Protein AF-0000000086186184 (afdb_homodimer)

Sequence (446 aa):
MLGVDACTKGWVGASSDVRVYFGVTIDKLVATAEADGPPLAVVAIDIPIGLPTSGPREADRLARSLVGKRWQSVFGTPIRAALEAATHAEATALSLAATGKGISQQAHRLGPKILEVDTWTRATDRTVIEAHPEVSFATIAGHPLEHPKSTWSGAQERLALLAAVGIVLPADVGEAGAMAAVDDVLDAAVVSWTAARYASGTAVSYPTTPETIGDEPCAVIWAMLGVDACTKGWVGASSDVRVYFGVTIDKLVATAEADGPPLAVVAIDIPIGLPTSGPREADRLARSLVGKRWQSVFGTPIRAALEAATHAEATALSLAATGKGISQQAHRLGPKILEVDTWTRATDRTVIEAHPEVSFATIAGHPLEHPKSTWSGAQERLALLAAVGIVLPADVGEAGAMAAVDDVLDAAVVSWTAARYASGTAVSYPTTPETIGDEPCAVIWA

InterPro domains:
  IPR007362 Protein of unknown function DUF429 [PF04250] (3-211)

Solvent-accessible surface area (backbone atoms only — not comparable to full-atom values): 22640 Å² total; per-residue (Å²): 55,28,1,27,22,70,38,94,72,27,30,32,33,14,31,71,86,58,48,48,37,50,16,70,40,69,69,51,26,52,50,52,50,42,73,76,45,67,79,63,67,24,39,15,27,55,47,78,43,58,66,31,82,57,40,80,51,64,26,47,54,50,46,27,60,60,16,46,95,45,26,81,78,53,69,67,68,60,30,47,71,28,51,72,38,90,42,65,68,54,16,21,52,50,28,29,75,50,56,73,43,66,62,55,72,64,53,54,69,43,20,68,59,37,53,48,48,54,56,46,61,74,71,47,90,64,48,70,46,24,24,43,40,64,49,29,50,14,59,74,67,73,43,48,66,89,49,60,60,71,15,30,34,14,44,41,53,50,51,52,53,36,41,75,74,70,47,71,76,60,74,78,36,62,69,22,18,65,61,24,31,51,56,38,54,52,33,3,44,43,22,7,52,28,18,46,27,47,76,69,68,68,38,46,53,32,39,85,63,49,40,66,48,89,94,40,68,46,23,36,34,39,50,54,27,1,27,22,71,37,93,72,26,30,33,33,13,31,72,85,59,49,48,36,52,17,74,40,70,67,52,27,52,50,51,51,41,72,76,43,67,80,60,67,25,39,15,28,56,46,78,42,59,64,30,82,57,42,79,52,65,26,47,55,51,46,28,60,61,16,45,95,44,27,82,79,54,68,68,68,60,30,47,71,26,51,71,36,93,41,67,69,54,15,20,52,50,29,29,74,50,56,72,41,65,64,56,73,64,53,56,70,42,21,66,59,36,53,50,48,55,55,46,62,72,70,47,90,65,49,70,46,24,23,43,41,63,48,29,51,14,59,76,69,73,44,47,64,88,51,60,61,71,16,30,33,14,45,42,53,51,49,52,54,36,41,75,73,71,46,71,76,62,73,76,36,60,69,21,18,65,60,23,32,52,57,38,53,52,34,2,43,44,21,7,52,30,18,46,27,46,77,71,69,66,40,45,51,33,39,85,63,49,40,66,47,88,94,40,68,48,24,36,34,39,52

Radius of gyration: 24.06 Å; Cα contacts (8 Å, |Δi|>4): 964; chains: 2; bounding box: 46×69×49 Å

Foldseek 3Di:
DWFWEAFPQQIWIAAPVQAIFGDSAPVRGQVVVVVVDPDDQEYEYQAFKFAAAQEWFLQLVVLLVQQPVCSVLRFTHQHLVLLPDDDQVVSQVNRCVRYVGGHDPVNNVCSVVNVRVNVVVVVDPHHYAYAWQQNLLCVLVVGHDDDDCVDPVNLVSLQVSLVVVPHHHDPDNDPSVVRGDSSSSSSRSSSNVQRVCVVVVNKQKVVNFQDDHPHDRHGIHID/DWFWEAFPQQIWIAAPVQAIFGDSYPVRGQVVVVVVDPDDQEYEYQAFKFAAAQEWFLQLVVLLVQQPVCSVLRFTHQHPVLLPDDDQVVSQVNRCVRYVGGHDPVNNVCSVVNVRVNVVVVVDPHHYAYAWQQNLLCVLVVGHDDDDCVDPVNLVSLQVSLVVVPHHHDPDNDPSVVRGDSSSSSSNSSSNVQRVCVVVVNKQKVVNFQDDHPHDRHGIHID

Nearest PDB structures (foldseek):
  6hcu-assembly1_B  TM=5.468E-01  e=1.803E+00  Plasmodium falciparum 3D7
  6ka6-assembly2_D  TM=5.417E-01  e=1.919E+00  Plasmodium falciparum NF54
  4pg3-assembly1_A  TM=5.733E-01  e=2.792E+00  Plasmodium falciparum 3D7
  6hcv-assembly1_B  TM=6.324E-01  e=4.325E+00  Plasmodium falciparum 3D7
  5eqz-assembly1_A  TM=2.773E-01  e=8.081E+00  Borreliella burgdorferi B31

pLDDT: mean 96.3, std 3.32, range [77.88, 98.88]

Secondary structure (DSSP, 8-state):
-EEEEEETTEEEEEETTS-EEEESSHHHHHHHHHHHSS--S-EEESS--S--SSS--HHHHHHHHHHGGGGGGSPPPPPHHHHT-SSHHHHHHHHHHHHS----HHHHHTHHHHHHHHHHHHH--S-EEEB-HHHHHHHHHTS--SS-TTBHHHHHHHHHHHHHTT----S--THHHHHSBHHHHHHHHHHHHHHHHHHTT---EEEEEEEEETTEEEEEEE-/-EEEEEETTEEEEEETTS-EEEESSHHHHHHHHHHHSS--S-EEESS--S--SSS--HHHHHHHHHHGGGGGGSPPPPPHHHHT-SSHHHHHHHHHHHHS----HHHHHTHHHHHHHHHHHHH--S-EEEB-HHHHHHHHHTS--SS-TTBHHHHHHHHHHHHHTT----S--THHHHHSBHHHHHHHHHHHHHHHHHHTT---EEEEEEEEETTEEEEEEE-

Structure (mmCIF, N/CA/C/O backbone):
data_AF-0000000086186184-model_v1
#
loop_
_entity.id
_entity.type
_entity.pdbx_description
1 polymer 'DUF429 domain-containing protein'
#
loop_
_atom_site.group_PDB
_atom_site.id
_atom_site.type_symbol
_atom_site.label_atom_id
_atom_site.label_alt_id
_atom_site.label_comp_id
_atom_site.label_asym_id
_atom_site.label_entity_id
_atom_site.label_seq_id
_atom_site.pdbx_PDB_ins_code
_atom_site.Cartn_x
_atom_site.Cartn_y
_atom_site.Cartn_z
_atom_site.occupancy
_atom_site.B_iso_or_equiv
_atom_site.auth_seq_id
_atom_site.auth_comp_id
_atom_site.auth_asym_id
_atom_site.auth_atom_id
_atom_site.pdbx_PDB_model_num
ATOM 1 N N . MET A 1 1 ? -14.016 22.234 4.039 1 96.75 1 MET A N 1
ATOM 2 C CA . MET A 1 1 ? -12.695 21.906 4.59 1 96.75 1 MET A CA 1
ATOM 3 C C . MET A 1 1 ? -11.945 20.938 3.676 1 96.75 1 MET A C 1
ATOM 5 O O . MET A 1 1 ? -12.555 20.266 2.854 1 96.75 1 MET A O 1
ATOM 9 N N . LEU A 1 2 ? -10.68 21.047 3.805 1 98.5 2 LEU A N 1
ATOM 10 C CA . LEU A 1 2 ? -9.844 20.156 3.008 1 98.5 2 LEU A CA 1
ATOM 11 C C . LEU A 1 2 ? -8.797 19.469 3.879 1 98.5 2 LEU A C 1
ATOM 13 O O . LEU A 1 2 ? -8.125 20.125 4.676 1 98.5 2 LEU A O 1
ATOM 17 N N . GLY A 1 3 ? -8.797 18.172 3.875 1 98.81 3 GLY A N 1
ATOM 18 C CA . GLY A 1 3 ? -7.684 17.406 4.41 1 98.81 3 GLY A CA 1
ATOM 19 C C . GLY A 1 3 ? -6.684 16.969 3.35 1 98.81 3 GLY A C 1
ATOM 20 O O . GLY A 1 3 ? -7.07 16.547 2.262 1 98.81 3 GLY A O 1
ATOM 21 N N . VAL A 1 4 ? -5.371 17.109 3.668 1 98.88 4 VAL A N 1
ATOM 22 C CA . VAL A 1 4 ? -4.348 16.938 2.643 1 98.88 4 VAL A CA 1
ATOM 23 C C . VAL A 1 4 ? -3.293 15.945 3.133 1 98.88 4 VAL A C 1
ATOM 25 O O . VAL A 1 4 ? -2.885 15.992 4.297 1 98.88 4 VAL A O 1
ATOM 28 N N . ASP A 1 5 ? -2.879 15.109 2.299 1 98.69 5 ASP A N 1
ATOM 29 C CA . ASP A 1 5 ? -1.771 14.188 2.518 1 98.69 5 ASP A CA 1
ATOM 30 C C . ASP A 1 5 ? -0.835 14.156 1.312 1 98.69 5 ASP A C 1
ATOM 32 O O . ASP A 1 5 ? -1.28 14.289 0.17 1 98.69 5 ASP A O 1
ATOM 36 N N . ALA A 1 6 ? 0.458 13.992 1.629 1 98.31 6 ALA A N 1
ATOM 37 C CA . ALA A 1 6 ? 1.434 13.836 0.554 1 98.31 6 ALA A CA 1
ATOM 38 C C . ALA A 1 6 ? 1.371 12.43 -0.04 1 98.31 6 ALA A C 1
ATOM 40 O O . ALA A 1 6 ? 1.225 11.445 0.689 1 98.31 6 ALA A O 1
ATOM 41 N N . CYS A 1 7 ? 1.398 12.328 -1.32 1 97.75 7 CYS A N 1
ATOM 42 C CA . CYS A 1 7 ? 1.549 11.039 -1.988 1 97.75 7 CYS A CA 1
ATOM 43 C C . CYS A 1 7 ? 2.701 11.07 -2.984 1 97.75 7 CYS A C 1
ATOM 45 O O . CYS A 1 7 ? 3.281 12.133 -3.232 1 97.75 7 CYS A O 1
ATOM 47 N N . THR A 1 8 ? 3.082 9.953 -3.488 1 96.19 8 THR A N 1
ATOM 48 C CA . THR A 1 8 ? 4.297 9.773 -4.273 1 96.19 8 THR A CA 1
ATOM 49 C C . THR A 1 8 ? 4.324 10.742 -5.457 1 96.19 8 THR A C 1
ATOM 51 O O . THR A 1 8 ? 5.363 11.32 -5.77 1 96.19 8 THR A O 1
ATOM 54 N N . LYS A 1 9 ? 3.189 11.023 -6.051 1 96.75 9 LYS A N 1
ATOM 55 C CA . LYS A 1 9 ? 3.146 11.797 -7.289 1 96.75 9 LYS A CA 1
ATOM 56 C C . LYS A 1 9 ? 2.723 13.234 -7.027 1 96.75 9 LYS A C 1
ATOM 58 O O . LYS A 1 9 ? 2.596 14.031 -7.961 1 96.75 9 LYS A O 1
ATOM 63 N N . GLY A 1 10 ? 2.508 13.594 -5.809 1 98.44 10 GLY A N 1
ATOM 64 C CA . GLY A 1 10 ? 2.029 14.922 -5.441 1 98.44 10 GLY A C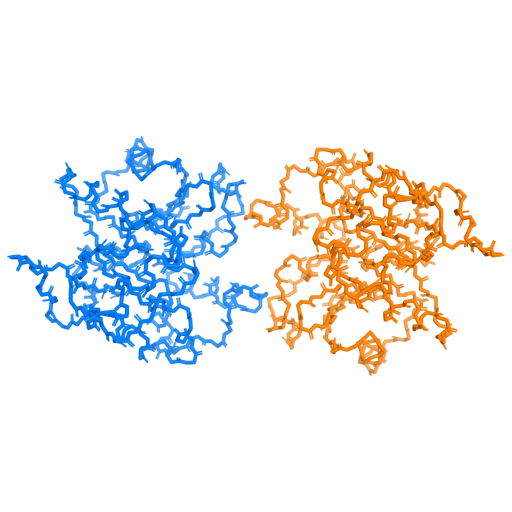A 1
ATOM 65 C C . GLY A 1 10 ? 1.309 14.945 -4.109 1 98.44 10 GLY A C 1
ATOM 66 O O . GLY A 1 10 ? 1.844 14.484 -3.1 1 98.44 10 GLY A O 1
ATOM 67 N N . TRP A 1 11 ? 0.125 15.555 -4.238 1 98.88 11 TRP A N 1
ATOM 68 C CA . TRP A 1 11 ? -0.711 15.703 -3.051 1 98.88 11 TRP A CA 1
ATOM 69 C C . TRP A 1 11 ? -2.125 15.188 -3.314 1 98.88 11 TRP A C 1
ATOM 71 O O . TRP A 1 11 ? -2.66 15.367 -4.41 1 98.88 11 TRP A O 1
ATOM 81 N N . VAL A 1 12 ? -2.65 14.555 -2.346 1 98.88 12 VAL A N 1
ATOM 82 C CA . VAL A 1 12 ? -4.055 14.164 -2.377 1 98.88 12 VAL A CA 1
ATOM 83 C C . VAL A 1 12 ? -4.832 14.938 -1.315 1 98.88 12 VAL A C 1
ATOM 85 O O . VAL A 1 12 ? -4.324 15.18 -0.218 1 98.88 12 VAL A O 1
ATOM 88 N N . GLY A 1 13 ? -6.043 15.406 -1.678 1 98.75 13 GLY A N 1
ATOM 89 C CA . GLY A 1 13 ? -6.914 16.156 -0.783 1 98.75 13 GLY A CA 1
ATOM 90 C C . GLY A 1 13 ? -8.336 15.617 -0.745 1 98.75 13 GLY A C 1
ATOM 91 O O . GLY A 1 13 ? -8.875 15.203 -1.772 1 98.75 13 GLY A O 1
ATOM 92 N N . ALA A 1 14 ? -8.891 15.578 0.422 1 98.56 14 ALA A N 1
ATOM 93 C CA . ALA A 1 14 ? -10.281 15.188 0.597 1 98.56 14 ALA A CA 1
ATOM 94 C C . ALA A 1 14 ? -11.086 16.312 1.247 1 98.56 14 ALA A C 1
ATOM 96 O O . ALA A 1 14 ? -10.672 16.859 2.266 1 98.56 14 ALA A O 1
ATOM 97 N N . SER A 1 15 ? -12.211 16.609 0.662 1 97.56 15 SER A N 1
ATOM 98 C CA . SER A 1 15 ? -13.086 17.625 1.231 1 97.56 15 SER A CA 1
ATOM 99 C C . SER A 1 15 ? -14.07 17.016 2.219 1 97.56 15 SER A C 1
ATOM 101 O O . SER A 1 15 ? -14.211 15.797 2.295 1 97.56 15 SER A O 1
ATOM 103 N N . SER A 1 16 ? -14.781 17.859 2.951 1 90.62 16 SER A N 1
ATOM 104 C CA . SER A 1 16 ? -15.734 17.422 3.967 1 90.62 16 SER A CA 1
ATOM 105 C C . SER A 1 16 ? -16.938 16.719 3.334 1 90.62 16 SER A C 1
ATOM 107 O O . SER A 1 16 ? -17.609 15.93 3.988 1 90.62 16 SER A O 1
ATOM 109 N N . ASP A 1 17 ? -17.203 17.016 2.135 1 91.38 17 ASP A N 1
ATOM 110 C CA . ASP A 1 17 ? -18.312 16.359 1.459 1 91.38 17 ASP A CA 1
ATOM 111 C C . ASP A 1 17 ? -17.828 15.188 0.608 1 91.38 17 ASP A C 1
ATOM 113 O O . ASP A 1 17 ? -18.5 14.773 -0.339 1 91.38 17 ASP A O 1
ATOM 117 N N . VAL A 1 18 ? -16.609 14.75 0.845 1 92.44 18 VAL A N 1
ATOM 118 C CA . VAL A 1 18 ? -16.031 13.469 0.439 1 92.44 18 VAL A CA 1
ATOM 119 C C . VAL A 1 18 ? -15.688 13.508 -1.049 1 92.44 18 VAL A C 1
ATOM 121 O O . VAL A 1 18 ? -15.906 12.531 -1.768 1 92.44 18 VAL A O 1
ATOM 124 N N . ARG A 1 19 ? -15.406 14.703 -1.533 1 96.81 19 ARG A N 1
ATOM 125 C CA . ARG A 1 19 ? -14.742 14.805 -2.826 1 96.81 19 ARG A CA 1
ATOM 126 C C . ARG A 1 19 ? -13.227 14.758 -2.664 1 96.81 19 ARG A C 1
ATOM 128 O O . ARG A 1 19 ? -12.68 15.336 -1.722 1 96.81 19 ARG A O 1
ATOM 135 N N . VAL A 1 20 ? -12.562 14.023 -3.555 1 98.44 20 VAL A N 1
ATOM 136 C CA . VAL A 1 20 ? -11.117 13.82 -3.449 1 98.44 20 VAL A CA 1
ATOM 137 C C . VAL A 1 20 ? -10.422 14.43 -4.66 1 98.44 20 VAL A C 1
ATOM 139 O O . VAL A 1 20 ? -10.922 14.344 -5.785 1 98.44 20 VAL A O 1
ATOM 142 N N . TYR A 1 21 ? -9.312 15.039 -4.41 1 98.38 21 TYR A N 1
ATOM 143 C CA . TYR A 1 21 ? -8.594 15.805 -5.418 1 98.38 21 TYR A CA 1
ATOM 144 C C . TYR A 1 21 ? -7.121 15.422 -5.457 1 98.38 21 TYR A C 1
ATOM 146 O O . TYR A 1 21 ? -6.605 14.82 -4.512 1 98.38 21 TYR A O 1
ATOM 154 N N . PHE A 1 22 ? -6.52 15.75 -6.555 1 98.69 22 PHE A N 1
ATOM 155 C CA . PHE A 1 22 ? -5.082 15.57 -6.73 1 98.69 22 PHE A CA 1
ATOM 156 C C . PHE A 1 22 ? -4.434 16.859 -7.238 1 98.69 22 PHE A C 1
ATOM 158 O O . PHE A 1 22 ? -5.055 17.609 -7.988 1 98.69 22 PHE A O 1
ATOM 165 N N . GLY A 1 23 ? -3.254 17.031 -6.812 1 98.75 23 GLY A N 1
ATOM 166 C CA . GLY A 1 23 ? -2.398 18.094 -7.34 1 98.75 23 GLY A CA 1
ATOM 167 C C . GLY A 1 23 ? -0.921 17.75 -7.262 1 98.75 23 GLY A C 1
ATOM 168 O O . GLY A 1 23 ? -0.461 17.188 -6.27 1 98.75 23 GLY A O 1
ATOM 169 N N . VAL A 1 24 ? -0.181 18.125 -8.297 1 98.56 24 VAL A N 1
ATOM 170 C CA . VAL A 1 24 ? 1.251 17.844 -8.328 1 98.56 24 VAL A CA 1
ATOM 171 C C . VAL A 1 24 ? 1.967 18.703 -7.289 1 98.56 24 VAL A C 1
ATOM 173 O O . VAL A 1 24 ? 3.01 18.312 -6.762 1 98.56 24 VAL A O 1
ATOM 176 N N . THR A 1 25 ? 1.38 19.859 -6.996 1 98.69 25 THR A N 1
ATOM 177 C CA . THR A 1 25 ? 1.855 20.75 -5.934 1 98.69 25 THR A CA 1
ATOM 178 C C . THR A 1 25 ? 0.719 21.109 -4.984 1 98.69 25 THR A C 1
ATOM 180 O O . THR A 1 25 ? -0.455 20.953 -5.32 1 98.69 25 THR A O 1
ATOM 183 N N . ILE A 1 26 ? 1.084 21.578 -3.816 1 98.62 26 ILE A N 1
ATOM 184 C CA . ILE A 1 26 ? 0.092 21.906 -2.797 1 98.62 26 ILE A CA 1
ATOM 185 C C . ILE A 1 26 ? -0.794 23.047 -3.285 1 98.62 26 ILE A C 1
ATOM 187 O O . ILE A 1 26 ? -2.01 23.031 -3.08 1 98.62 26 ILE A O 1
ATOM 191 N N . ASP A 1 27 ? -0.206 24.031 -3.936 1 97.88 27 ASP A N 1
ATOM 192 C CA . ASP A 1 27 ? -0.978 25.172 -4.422 1 97.88 27 ASP A CA 1
ATOM 193 C C . ASP A 1 27 ? -1.982 24.734 -5.488 1 97.88 27 ASP A C 1
ATOM 195 O O . ASP A 1 27 ? -3.127 25.203 -5.496 1 97.88 27 ASP A O 1
ATOM 199 N N . LYS A 1 28 ? -1.542 23.828 -6.363 1 98.12 28 LYS A N 1
ATOM 200 C CA . LYS A 1 28 ? -2.43 23.328 -7.41 1 98.12 28 LYS A CA 1
ATOM 201 C C . LYS A 1 28 ? -3.557 22.484 -6.816 1 98.12 28 LYS A C 1
ATOM 203 O O . LYS A 1 28 ? -4.695 22.547 -7.285 1 98.12 28 LYS A O 1
ATOM 208 N N . LEU A 1 29 ? -3.266 21.703 -5.816 1 98.44 29 LEU A N 1
ATOM 209 C CA . LEU A 1 29 ? -4.289 20.906 -5.148 1 98.44 29 LEU A CA 1
ATOM 210 C C . LEU A 1 29 ? -5.375 21.797 -4.559 1 98.44 29 LEU A C 1
ATOM 212 O O . LEU A 1 29 ? -6.566 21.578 -4.793 1 98.44 29 LEU A O 1
ATOM 216 N N . VAL A 1 30 ? -4.945 22.781 -3.822 1 98 30 VAL A N 1
AT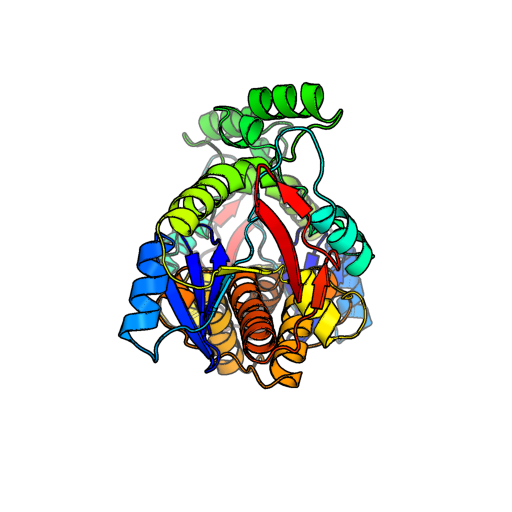OM 217 C CA . VAL A 1 30 ? -5.883 23.672 -3.143 1 98 30 VAL A CA 1
ATOM 218 C C . VAL A 1 30 ? -6.703 24.453 -4.172 1 98 30 VAL A C 1
ATOM 220 O O . VAL A 1 30 ? -7.918 24.594 -4.023 1 98 30 VAL A O 1
ATOM 223 N N . ALA A 1 31 ? -6.023 24.875 -5.223 1 96.88 31 ALA A N 1
ATOM 224 C CA . ALA A 1 31 ? -6.723 25.594 -6.289 1 96.88 31 ALA A CA 1
ATOM 225 C C . ALA A 1 31 ? -7.785 24.719 -6.934 1 96.88 31 ALA A C 1
ATOM 227 O O . ALA A 1 31 ? -8.891 25.172 -7.219 1 96.88 31 ALA A O 1
ATOM 228 N N . THR A 1 32 ? -7.441 23.484 -7.164 1 97.25 32 THR A N 1
ATOM 229 C CA . THR A 1 32 ? -8.375 22.531 -7.766 1 97.25 32 THR A CA 1
ATOM 230 C C . THR A 1 32 ? -9.594 22.328 -6.875 1 97.25 32 THR A C 1
ATOM 232 O O . THR A 1 32 ? -10.727 22.344 -7.352 1 97.25 32 THR A O 1
ATOM 235 N N . ALA A 1 33 ? -9.391 22.156 -5.609 1 97.25 33 ALA A N 1
ATOM 236 C CA . ALA A 1 33 ? -10.477 21.953 -4.66 1 97.25 33 ALA A CA 1
ATOM 237 C C . ALA A 1 33 ? -11.375 23.188 -4.59 1 97.25 33 ALA A C 1
ATOM 239 O O . ALA A 1 33 ? -12.602 23.078 -4.551 1 97.25 33 ALA A O 1
ATOM 240 N N . GLU A 1 34 ? -10.781 24.344 -4.602 1 95.81 34 GLU A N 1
ATOM 241 C CA . GLU A 1 34 ? -11.523 25.594 -4.488 1 95.81 34 GLU A CA 1
ATOM 242 C C . GLU A 1 34 ? -12.352 25.859 -5.742 1 95.81 34 GLU A C 1
ATOM 244 O O . GLU A 1 34 ? -13.43 26.453 -5.668 1 95.81 34 GLU A O 1
ATOM 249 N N . ALA A 1 35 ? -11.812 25.422 -6.875 1 95.5 35 ALA A N 1
ATOM 250 C CA . ALA A 1 35 ? -12.531 25.609 -8.133 1 95.5 35 ALA A CA 1
ATOM 251 C C . ALA A 1 35 ? -13.797 24.75 -8.18 1 95.5 35 ALA A C 1
ATOM 253 O O . ALA A 1 35 ? -14.773 25.125 -8.836 1 95.5 35 ALA A O 1
ATOM 254 N N . ASP A 1 36 ? -13.828 23.656 -7.523 1 92.19 36 ASP A N 1
ATOM 255 C CA . ASP A 1 36 ? -14.906 22.688 -7.613 1 92.19 36 ASP A CA 1
ATOM 256 C C . ASP A 1 36 ? -15.922 22.875 -6.488 1 92.19 36 ASP A C 1
ATOM 258 O O . ASP A 1 36 ? -17.094 22.5 -6.625 1 92.19 36 ASP A O 1
ATOM 262 N N . GLY A 1 37 ? -15.438 23.484 -5.395 1 82.5 37 GLY A N 1
ATOM 263 C CA . GLY A 1 37 ? -16.297 23.516 -4.227 1 82.5 37 GLY A CA 1
ATOM 264 C C . GLY A 1 37 ? -16.328 24.891 -3.557 1 82.5 37 GLY A C 1
ATOM 265 O O . GLY A 1 37 ? -15.883 25.875 -4.133 1 82.5 37 GLY A O 1
ATOM 266 N N . PRO A 1 38 ? -17.047 24.906 -2.467 1 83.75 38 PRO A N 1
ATOM 267 C CA . PRO A 1 38 ? -17.094 26.141 -1.682 1 83.75 38 PRO A CA 1
ATOM 268 C C . PRO A 1 38 ? -15.711 26.578 -1.184 1 83.75 38 PRO A C 1
ATOM 270 O O . PRO A 1 38 ? -14.766 25.766 -1.2 1 83.75 38 PRO A O 1
ATOM 273 N N . PRO A 1 39 ? -15.703 27.781 -0.853 1 88.44 39 PRO A N 1
ATOM 274 C CA . PRO A 1 39 ? -14.43 28.234 -0.281 1 88.44 39 PRO A CA 1
ATOM 275 C C . PRO A 1 39 ? -13.953 27.359 0.876 1 88.44 39 PRO A C 1
ATOM 277 O O . PRO A 1 39 ? -14.773 26.891 1.676 1 88.44 39 PRO A O 1
ATOM 280 N N . LEU A 1 40 ? -12.711 27.125 0.908 1 93.75 40 LEU A N 1
ATOM 281 C CA . LEU A 1 40 ? -12.102 26.328 1.968 1 93.75 40 LEU A CA 1
ATOM 282 C C . LEU A 1 40 ? -11.852 27.172 3.211 1 93.75 40 LEU A C 1
ATOM 284 O O . LEU A 1 40 ? -11.062 28.125 3.17 1 93.75 40 LEU A O 1
ATOM 288 N N . ALA A 1 41 ? -12.516 26.859 4.266 1 95.56 41 ALA A N 1
ATOM 289 C CA . ALA A 1 41 ? -12.305 27.594 5.508 1 95.56 41 ALA A CA 1
ATOM 290 C C . ALA A 1 41 ? -10.984 27.188 6.168 1 95.56 41 ALA A C 1
ATOM 292 O O . ALA A 1 41 ? -10.289 28.016 6.75 1 95.56 41 ALA A O 1
ATOM 293 N N . VAL A 1 42 ? -10.727 25.969 6.113 1 98.25 42 VAL A N 1
ATOM 294 C CA . VAL A 1 42 ? -9.539 25.422 6.754 1 98.25 42 VAL A CA 1
ATOM 295 C C . VAL A 1 42 ? -8.914 24.359 5.852 1 98.25 42 VAL A C 1
ATOM 297 O O . VAL A 1 42 ? -9.633 23.547 5.246 1 98.25 42 VAL A O 1
ATOM 300 N N . VAL A 1 43 ? -7.629 24.375 5.66 1 98.62 43 VAL A N 1
ATOM 301 C CA . VAL A 1 43 ? -6.836 23.312 5.055 1 98.62 43 VAL A CA 1
ATOM 302 C C . VAL A 1 43 ? -5.98 22.641 6.121 1 98.62 43 VAL A C 1
ATOM 304 O O . VAL A 1 43 ? -5.086 23.266 6.695 1 98.62 43 VAL A O 1
ATOM 307 N N . ALA A 1 44 ? -6.293 21.406 6.43 1 98.88 44 ALA A N 1
ATOM 308 C CA . ALA A 1 44 ? -5.441 20.609 7.309 1 98.88 44 ALA A CA 1
ATOM 309 C C . ALA A 1 44 ? -4.488 19.734 6.5 1 98.88 44 ALA A C 1
ATOM 311 O O . ALA A 1 44 ? -4.875 19.156 5.477 1 98.88 44 ALA A O 1
ATOM 312 N N . ILE A 1 45 ? -3.242 19.625 6.918 1 98.88 45 ILE A N 1
ATOM 313 C CA . ILE A 1 45 ? -2.248 18.922 6.117 1 98.88 45 ILE A CA 1
ATOM 314 C C . ILE A 1 45 ? -1.41 18.016 7.016 1 98.88 45 ILE A C 1
ATOM 316 O O . ILE A 1 45 ? -1.04 18.406 8.125 1 98.88 45 ILE A O 1
ATOM 320 N N . ASP A 1 46 ? -1.116 16.812 6.562 1 98.56 46 ASP A N 1
ATOM 321 C CA . ASP A 1 46 ? -0.228 15.875 7.25 1 98.56 46 ASP A CA 1
ATOM 322 C C . ASP A 1 46 ? 1.234 16.156 6.91 1 98.56 46 ASP A C 1
ATOM 324 O O . ASP A 1 46 ? 1.925 15.305 6.355 1 98.56 46 ASP A O 1
ATOM 328 N N . ILE A 1 47 ? 1.631 17.344 7.227 1 97.62 47 ILE A N 1
ATOM 329 C CA . ILE A 1 47 ? 2.977 17.875 7.039 1 97.62 47 ILE A CA 1
ATOM 330 C C . ILE A 1 47 ? 3.33 18.812 8.195 1 97.62 47 ILE A C 1
ATOM 332 O O . ILE A 1 47 ? 2.496 19.594 8.641 1 97.62 47 ILE A O 1
ATOM 336 N N . PRO A 1 48 ? 4.555 18.688 8.656 1 96.88 48 PRO A N 1
ATOM 337 C CA . PRO A 1 48 ? 4.91 19.578 9.766 1 96.88 48 PRO A CA 1
ATOM 338 C C . PRO A 1 48 ? 4.82 21.047 9.383 1 96.88 48 PRO A C 1
ATOM 340 O O . PRO A 1 48 ? 5.305 21.453 8.32 1 96.88 48 PRO A O 1
ATOM 343 N N . ILE A 1 49 ? 4.148 21.766 10.172 1 96.62 49 ILE A N 1
ATOM 344 C CA . ILE A 1 49 ? 4.145 23.219 10.141 1 96.62 49 ILE A CA 1
ATOM 345 C C . ILE A 1 49 ? 4.863 23.766 11.375 1 96.62 49 ILE A C 1
ATOM 347 O O . ILE A 1 49 ? 4.566 23.359 12.5 1 96.62 49 ILE A O 1
ATOM 351 N N . GLY A 1 50 ? 5.793 24.688 11.172 1 95.12 50 GLY A N 1
ATOM 352 C CA . GLY A 1 50 ? 6.711 25.094 12.227 1 95.12 50 GLY A CA 1
ATOM 353 C C . GLY A 1 50 ? 7.93 24.203 12.328 1 95.12 50 GLY A C 1
ATOM 354 O O . GLY A 1 50 ? 7.941 23.25 13.117 1 95.12 50 GLY A O 1
ATOM 355 N N . LEU A 1 51 ? 9.008 24.531 11.617 1 95.06 51 LEU A N 1
ATOM 356 C CA . LEU A 1 51 ? 10.219 23.734 11.555 1 95.06 51 LEU A CA 1
ATOM 357 C C . LEU A 1 51 ? 11.211 24.156 12.641 1 95.06 51 LEU A C 1
ATOM 359 O O . LEU A 1 51 ? 11.617 25.312 12.695 1 95.06 51 LEU A O 1
ATOM 363 N N . PRO A 1 52 ? 11.547 23.188 13.422 1 92.94 52 PRO A N 1
ATOM 364 C CA . PRO A 1 52 ? 12.43 23.547 14.531 1 92.94 52 PRO A CA 1
ATOM 365 C C . PRO A 1 52 ? 13.859 23.844 14.07 1 92.94 52 PRO A C 1
ATOM 367 O O . PRO A 1 52 ? 14.273 23.391 13 1 92.94 52 PRO A O 1
ATOM 370 N N . THR A 1 53 ? 14.586 24.547 15.008 1 88.75 53 THR A N 1
ATOM 371 C CA . THR A 1 53 ? 15.977 24.875 14.727 1 88.75 53 THR A CA 1
ATOM 372 C C . THR A 1 53 ? 16.906 24.125 15.672 1 88.75 53 THR A C 1
ATOM 374 O O . THR A 1 53 ? 18.109 24.016 15.406 1 88.75 53 THR A O 1
ATOM 377 N N . SER A 1 54 ? 16.578 23.672 16.797 1 83.44 54 SER A N 1
ATOM 378 C CA . SER A 1 54 ? 17.547 23.125 17.75 1 83.44 54 SER A CA 1
ATOM 379 C C . SER A 1 54 ? 16.984 21.891 18.453 1 83.44 54 SER A C 1
ATOM 381 O O . SER A 1 54 ? 17.688 21.266 19.266 1 83.44 54 SER A O 1
ATOM 383 N N . GLY A 1 55 ? 15.789 21.359 18.094 1 77.94 55 GLY A N 1
ATOM 384 C CA . GLY A 1 55 ? 15.312 20.188 18.812 1 77.94 55 GLY A CA 1
ATOM 385 C C . GLY A 1 55 ? 14 19.656 18.281 1 77.94 55 GLY A C 1
ATOM 386 O O . GLY A 1 55 ? 13.438 20.203 17.328 1 77.94 55 GLY A O 1
ATOM 387 N N . PRO A 1 56 ? 13.688 18.469 19.141 1 87.12 56 PRO A N 1
ATOM 388 C CA . PRO A 1 56 ? 12.406 17.891 18.719 1 87.12 56 PRO A CA 1
ATOM 389 C C . PRO A 1 56 ? 11.211 18.734 19.109 1 87.12 56 PRO A C 1
ATOM 391 O O . PRO A 1 56 ? 11.273 19.484 20.094 1 87.12 56 PRO A O 1
ATOM 394 N N . ARG A 1 57 ? 10.18 18.672 18.359 1 92.5 57 ARG A N 1
ATOM 395 C CA . ARG A 1 57 ? 8.938 19.375 18.672 1 92.5 57 ARG A CA 1
ATOM 396 C C . ARG A 1 57 ? 8.141 18.641 19.734 1 92.5 57 ARG A C 1
ATOM 398 O O . ARG A 1 57 ? 8.07 17.406 19.734 1 92.5 57 ARG A O 1
ATOM 405 N N . GLU A 1 58 ? 7.621 19.391 20.656 1 94.56 58 GLU A N 1
ATOM 406 C CA . GLU A 1 58 ? 6.711 18.812 21.625 1 94.56 58 GLU A CA 1
ATOM 407 C C . GLU A 1 58 ? 5.5 18.172 20.938 1 94.56 58 GLU A C 1
ATOM 409 O O . GLU A 1 58 ? 4.984 17.156 21.406 1 94.56 58 GLU A O 1
ATOM 414 N N . ALA A 1 59 ? 5.043 18.766 19.859 1 96.94 59 ALA A N 1
ATOM 415 C CA . ALA A 1 59 ? 3.908 18.25 19.094 1 96.94 59 ALA A CA 1
ATOM 416 C C . ALA A 1 59 ? 4.152 16.828 18.641 1 96.94 59 ALA A C 1
ATOM 418 O O . ALA A 1 59 ? 3.27 15.969 18.766 1 96.94 59 ALA A O 1
ATOM 419 N N . ASP A 1 60 ? 5.352 16.531 18.203 1 95.88 60 ASP A N 1
ATOM 420 C CA . ASP A 1 60 ? 5.699 15.195 17.719 1 95.88 60 ASP A CA 1
ATOM 421 C C . ASP A 1 60 ? 5.758 14.195 18.875 1 95.88 60 ASP A C 1
ATOM 423 O O . ASP A 1 60 ? 5.297 13.062 18.734 1 95.88 60 ASP A O 1
ATOM 427 N N . ARG A 1 61 ? 6.352 14.672 19.953 1 95.06 61 ARG A N 1
ATOM 428 C CA . ARG A 1 61 ? 6.441 13.812 21.125 1 95.06 61 ARG A CA 1
ATOM 429 C C . ARG A 1 61 ? 5.055 13.43 21.625 1 95.06 61 ARG A C 1
ATOM 431 O O . ARG A 1 61 ? 4.801 12.258 21.922 1 95.06 61 ARG A O 1
ATOM 438 N N . LEU A 1 62 ? 4.219 14.391 21.703 1 97.62 62 LEU A N 1
ATOM 439 C CA . LEU A 1 62 ? 2.867 14.141 22.203 1 97.62 62 LEU A CA 1
ATOM 440 C C . LEU A 1 62 ? 2.082 13.266 21.234 1 97.62 62 LEU A C 1
ATOM 442 O O . LEU A 1 62 ? 1.347 12.367 21.641 1 97.62 62 LEU A O 1
ATOM 446 N N . ALA A 1 63 ? 2.199 13.523 19.953 1 97.75 63 ALA A N 1
ATOM 447 C CA . ALA A 1 63 ? 1.544 12.695 18.953 1 97.75 63 ALA A CA 1
ATOM 448 C C . ALA A 1 63 ? 1.941 11.227 19.109 1 97.75 63 ALA A C 1
ATOM 450 O O . ALA A 1 63 ? 1.087 10.344 19.062 1 97.75 63 ALA A O 1
ATOM 451 N N . ARG A 1 64 ? 3.246 10.953 19.297 1 97.06 64 ARG A N 1
ATOM 452 C CA . ARG A 1 64 ? 3.75 9.594 19.469 1 97.06 64 ARG A CA 1
ATOM 453 C C . ARG A 1 64 ? 3.135 8.938 20.703 1 97.06 64 ARG A C 1
ATOM 455 O O . ARG A 1 64 ? 2.797 7.758 20.672 1 97.06 64 ARG A O 1
ATOM 462 N N . SER A 1 65 ? 3.016 9.734 21.719 1 97.25 65 SER A N 1
ATOM 463 C CA . SER A 1 65 ? 2.408 9.219 22.938 1 97.25 65 SER A CA 1
ATOM 464 C C . SER A 1 65 ? 0.938 8.875 22.719 1 97.25 65 SER A C 1
ATOM 466 O O . SER A 1 65 ? 0.462 7.844 23.188 1 97.25 65 SER A O 1
ATOM 468 N N . LEU A 1 66 ? 0.23 9.68 21.984 1 97.5 66 LEU A N 1
ATOM 469 C CA . LEU A 1 66 ? -1.206 9.539 21.766 1 97.5 66 LEU A CA 1
ATOM 470 C C . LEU A 1 66 ? -1.514 8.289 20.953 1 97.5 66 LEU A C 1
ATOM 472 O O . LEU A 1 66 ? -2.535 7.633 21.172 1 97.5 66 LEU A O 1
ATOM 476 N N . VAL A 1 67 ? -0.6 7.859 20.062 1 98 67 VAL A N 1
ATOM 477 C CA . VAL A 1 67 ? -0.93 6.785 19.141 1 98 67 VAL A CA 1
ATOM 478 C C . VAL A 1 67 ? -0.403 5.457 19.672 1 98 67 VAL A C 1
ATOM 480 O O . VAL A 1 67 ? -0.6 4.406 19.047 1 98 67 VAL A O 1
ATOM 483 N N . GLY A 1 68 ? 0.276 5.527 20.781 1 96.56 68 GLY A N 1
ATOM 484 C CA . GLY A 1 68 ? 0.66 4.316 21.484 1 96.56 68 GLY A CA 1
ATOM 485 C C . GLY A 1 68 ? 1.516 3.383 20.656 1 96.56 68 GLY A C 1
ATOM 486 O O . GLY A 1 68 ? 2.568 3.783 20.141 1 96.56 68 GLY A O 1
ATOM 487 N N . LYS A 1 69 ? 0.99 2.141 20.438 1 95.19 69 LYS A N 1
ATOM 488 C CA . LYS A 1 69 ? 1.752 1.093 19.766 1 95.19 69 LYS A CA 1
ATOM 489 C C . LYS A 1 69 ? 2.02 1.456 18.312 1 95.19 69 LYS A C 1
ATOM 491 O O . LYS A 1 69 ? 2.846 0.823 17.641 1 95.19 69 LYS A O 1
ATOM 496 N N . ARG A 1 70 ? 1.35 2.508 17.828 1 95.5 70 ARG A N 1
ATOM 497 C CA . ARG A 1 70 ? 1.544 2.959 16.453 1 95.5 70 ARG A CA 1
ATOM 498 C C . ARG A 1 70 ? 2.516 4.133 16.391 1 95.5 70 ARG A C 1
ATOM 500 O O . ARG A 1 70 ? 2.492 4.918 15.438 1 95.5 70 ARG A O 1
ATOM 507 N N . TRP A 1 71 ? 3.371 4.238 17.375 1 94.5 71 TRP A N 1
ATOM 508 C CA . TRP A 1 71 ? 4.25 5.395 17.484 1 94.5 71 TRP A CA 1
ATOM 509 C C . TRP A 1 71 ? 5.195 5.492 16.297 1 94.5 71 TRP A C 1
ATOM 511 O O . TRP A 1 71 ? 5.609 6.586 15.914 1 94.5 71 TRP A O 1
ATOM 521 N N . GLN A 1 72 ? 5.469 4.402 15.664 1 91.62 72 GLN A N 1
ATOM 522 C CA . GLN A 1 72 ? 6.41 4.398 14.555 1 91.62 72 GLN A CA 1
ATOM 523 C C . GLN A 1 72 ? 5.824 5.113 13.336 1 91.62 72 GLN A C 1
ATOM 525 O O . GLN A 1 72 ? 6.562 5.512 12.43 1 91.62 72 GLN A O 1
ATOM 530 N N . SER A 1 73 ? 4.527 5.297 13.352 1 91.88 73 SER A N 1
ATOM 531 C CA . SER A 1 73 ? 3.871 5.992 12.25 1 91.88 73 SER A CA 1
ATOM 532 C C . SER A 1 73 ? 4.098 7.5 12.336 1 91.88 73 SER A C 1
ATOM 534 O O . SER A 1 73 ? 3.816 8.227 11.383 1 91.88 73 SER A O 1
ATOM 536 N N . VAL A 1 74 ? 4.609 7.977 13.477 1 94.19 74 VAL A N 1
ATOM 537 C CA . VAL A 1 74 ? 4.863 9.391 13.695 1 94.19 74 VAL A CA 1
ATOM 538 C C . VAL A 1 74 ? 6.367 9.664 13.641 1 94.19 74 VAL A C 1
ATOM 540 O O . VAL A 1 74 ? 7.102 9.328 14.57 1 94.19 74 VAL A O 1
ATOM 543 N N . PHE A 1 75 ? 6.812 10.227 12.594 1 92.31 75 PHE A N 1
ATOM 544 C CA . PHE A 1 75 ? 8.234 10.531 12.508 1 92.31 75 PHE A CA 1
ATOM 545 C C . PHE A 1 75 ? 8.531 11.891 13.133 1 92.31 75 PHE A C 1
ATOM 547 O O . PHE A 1 75 ? 7.652 12.758 13.195 1 92.31 75 PHE A O 1
ATOM 554 N N . GLY A 1 76 ? 9.641 12.031 13.586 1 93.38 76 GLY A N 1
ATOM 555 C CA . GLY A 1 76 ? 10.055 13.328 14.102 1 93.38 76 GLY A CA 1
ATOM 556 C C . GLY A 1 76 ? 10.32 14.352 13.016 1 93.38 76 GLY A C 1
ATOM 557 O O . GLY A 1 76 ? 10.898 14.023 11.977 1 93.38 76 GLY A O 1
ATOM 558 N N . THR A 1 77 ? 9.922 15.547 13.305 1 95.69 77 THR A N 1
ATOM 559 C CA . THR A 1 77 ? 10.172 16.625 12.359 1 95.69 77 THR A CA 1
ATOM 560 C C . THR A 1 77 ? 11.648 17 12.352 1 95.69 77 THR A C 1
ATOM 562 O O . THR A 1 77 ? 12.195 17.391 13.391 1 95.69 77 THR A O 1
ATOM 565 N N . PRO A 1 78 ? 12.281 16.906 11.203 1 96.12 78 PRO A N 1
ATOM 566 C CA . PRO A 1 78 ? 13.672 17.344 11.156 1 96.12 78 PRO A CA 1
ATOM 567 C C . PRO A 1 78 ? 13.82 18.844 11.383 1 96.12 78 PRO A C 1
ATOM 569 O O . PRO A 1 78 ? 12.898 19.609 11.109 1 96.12 78 PRO A O 1
ATOM 572 N N . ILE A 1 79 ? 14.938 19.172 11.867 1 96.06 79 ILE A N 1
ATOM 573 C CA . ILE A 1 79 ? 15.242 20.594 11.945 1 96.06 79 ILE A CA 1
ATOM 574 C C . ILE A 1 79 ? 15.367 21.172 10.539 1 96.06 79 ILE A C 1
ATOM 576 O O . ILE A 1 79 ? 15.695 20.453 9.586 1 96.06 79 ILE A O 1
ATOM 580 N N . ARG A 1 80 ? 15.141 22.453 10.43 1 95.38 80 ARG A N 1
ATOM 581 C CA . ARG A 1 80 ? 15.156 23.125 9.133 1 95.38 80 ARG A CA 1
ATOM 582 C C . ARG A 1 80 ? 16.453 22.859 8.391 1 95.38 80 ARG A C 1
ATOM 584 O O . ARG A 1 80 ? 16.438 22.531 7.199 1 95.38 80 ARG A O 1
ATOM 591 N N . ALA A 1 81 ? 17.594 22.938 9.078 1 95.81 81 ALA A N 1
ATOM 592 C CA . ALA A 1 81 ? 18.891 22.75 8.453 1 95.81 81 ALA A CA 1
ATOM 593 C C . ALA A 1 81 ? 19.016 21.359 7.824 1 95.81 81 ALA A C 1
ATOM 595 O O . ALA A 1 81 ? 19.609 21.203 6.754 1 95.81 81 ALA A O 1
ATOM 596 N N . ALA A 1 82 ? 18.484 20.391 8.477 1 97 82 ALA A N 1
ATOM 597 C CA . ALA A 1 82 ? 18.531 19.016 7.973 1 97 82 ALA A CA 1
ATOM 598 C C . ALA A 1 82 ? 17.656 18.859 6.73 1 97 82 ALA A C 1
ATOM 600 O O . ALA A 1 82 ? 18 18.141 5.801 1 97 82 ALA A O 1
ATOM 601 N N . LEU A 1 83 ? 16.547 19.578 6.699 1 96.62 83 LEU A N 1
ATOM 602 C CA . LEU A 1 83 ? 15.633 19.531 5.562 1 96.62 83 LEU A CA 1
ATOM 603 C C . LEU A 1 83 ? 16.266 20.156 4.324 1 96.62 83 LEU A C 1
ATOM 605 O O . LEU A 1 83 ? 15.969 19.75 3.197 1 96.62 83 LEU A O 1
ATOM 609 N N . GLU A 1 84 ? 17.156 21.062 4.559 1 96.62 84 GLU A N 1
ATOM 610 C CA . GLU A 1 84 ? 17.766 21.812 3.465 1 96.62 84 GLU A CA 1
ATOM 611 C C . GLU A 1 84 ? 19.047 21.141 2.99 1 96.62 84 GLU A C 1
ATOM 613 O O . GLU A 1 84 ? 19.641 21.578 2.002 1 96.62 84 GLU A O 1
ATOM 618 N N . ALA A 1 85 ? 19.453 20.031 3.678 1 96.81 85 ALA A N 1
ATOM 619 C CA . ALA A 1 85 ? 20.672 19.312 3.312 1 96.81 85 ALA A CA 1
ATOM 620 C C . ALA A 1 85 ? 20.469 18.516 2.025 1 96.81 85 ALA A C 1
ATOM 622 O O . ALA A 1 85 ? 19.359 18.047 1.747 1 96.81 85 ALA A O 1
ATOM 623 N N . ALA A 1 86 ? 21.562 18.219 1.346 1 94.81 86 ALA A N 1
ATOM 624 C CA . ALA A 1 86 ? 21.5 17.609 0.025 1 94.81 86 ALA A CA 1
ATOM 625 C C . ALA A 1 86 ? 21.391 16.078 0.139 1 94.81 86 ALA A C 1
ATOM 627 O O . ALA A 1 86 ? 20.797 15.43 -0.72 1 94.81 86 ALA A O 1
ATOM 628 N N . THR A 1 87 ? 22.047 15.578 1.172 1 97 87 THR A N 1
ATOM 629 C CA . THR A 1 87 ? 22.062 14.125 1.315 1 97 87 THR A CA 1
ATOM 630 C C . THR A 1 87 ? 21.578 13.711 2.697 1 97 87 THR A C 1
ATOM 632 O O . THR A 1 87 ? 21.609 14.508 3.639 1 97 87 THR A O 1
ATOM 635 N N . HIS A 1 88 ? 21.125 12.484 2.738 1 97.5 88 HIS A N 1
ATOM 636 C CA . HIS A 1 88 ? 20.703 11.945 4.023 1 97.5 88 HIS A CA 1
ATOM 637 C C . HIS A 1 88 ? 21.828 11.977 5.039 1 97.5 88 HIS A C 1
ATOM 639 O O . HIS A 1 88 ? 21.609 12.273 6.219 1 97.5 88 HIS A O 1
ATOM 645 N N . ALA A 1 89 ? 22.969 11.617 4.559 1 97.44 89 ALA A N 1
ATOM 646 C CA . ALA A 1 89 ? 24.125 11.609 5.441 1 97.44 89 ALA A CA 1
ATOM 647 C C . ALA A 1 89 ? 24.391 13 6.016 1 97.44 89 ALA A C 1
ATOM 649 O O . ALA A 1 89 ? 24.641 13.148 7.211 1 97.44 89 ALA A O 1
ATOM 650 N N . GLU A 1 90 ? 24.344 13.961 5.191 1 97.81 90 GLU A N 1
ATOM 651 C CA . GLU A 1 90 ? 24.531 15.344 5.637 1 97.81 90 GLU A CA 1
ATOM 652 C C . GLU A 1 90 ? 23.422 15.773 6.594 1 97.81 90 GLU A C 1
ATOM 654 O O . GLU A 1 90 ? 23.688 16.391 7.625 1 97.81 90 GLU A O 1
ATOM 659 N N . ALA A 1 91 ? 22.188 15.508 6.238 1 97.56 91 ALA A N 1
ATOM 660 C CA . ALA A 1 91 ? 21.047 15.836 7.078 1 97.56 91 ALA A CA 1
ATOM 661 C C . ALA A 1 91 ? 21.188 15.211 8.469 1 97.56 91 ALA A C 1
ATOM 663 O O . ALA A 1 91 ? 20.922 15.867 9.477 1 97.56 91 ALA A O 1
ATOM 664 N N . THR A 1 92 ? 21.594 13.953 8.453 1 97.56 92 THR A N 1
ATOM 665 C CA . THR A 1 92 ? 21.75 13.227 9.703 1 97.56 92 THR A CA 1
ATOM 666 C C . THR A 1 92 ? 22.859 13.852 10.562 1 97.56 92 THR A C 1
ATOM 668 O O . THR A 1 92 ? 22.703 13.984 11.773 1 97.56 92 THR A O 1
ATOM 671 N N . ALA A 1 93 ? 23.891 14.211 9.914 1 97.25 93 ALA A N 1
ATOM 672 C CA . ALA A 1 93 ? 24.984 14.844 10.633 1 97.25 93 ALA A CA 1
ATOM 673 C C . ALA A 1 93 ? 24.547 16.156 11.273 1 97.25 93 ALA A C 1
ATOM 675 O O . ALA A 1 93 ? 24.859 16.422 12.43 1 97.25 93 ALA A O 1
ATOM 676 N N . LEU A 1 94 ? 23.844 16.953 10.547 1 96.06 94 LEU A N 1
ATOM 677 C CA . LEU A 1 94 ? 23.344 18.234 11.055 1 96.06 94 LEU A CA 1
ATOM 678 C C . LEU A 1 94 ? 22.375 18.031 12.211 1 96.06 94 LEU A C 1
ATOM 680 O O . LEU A 1 94 ? 22.453 18.734 13.227 1 96.06 94 LEU A O 1
ATOM 684 N N . SER A 1 95 ? 21.5 17.109 12.07 1 95.38 95 SER A N 1
ATOM 685 C CA . SER A 1 95 ? 20.531 16.797 13.117 1 95.38 95 SER A CA 1
ATOM 686 C C . SER A 1 95 ? 21.219 16.297 14.383 1 95.38 95 SER A C 1
ATOM 688 O O . SER A 1 95 ? 20.859 16.703 15.484 1 95.38 95 SER A O 1
ATOM 690 N N . LEU A 1 96 ? 22.156 15.398 14.18 1 95.38 96 LEU A N 1
ATOM 691 C CA . LEU A 1 96 ? 22.906 14.852 15.305 1 95.38 96 LEU A CA 1
ATOM 692 C C . LEU A 1 96 ? 23.594 15.961 16.094 1 95.38 96 LEU A C 1
ATOM 694 O O . LEU A 1 96 ? 23.594 15.953 17.328 1 95.38 96 LEU A O 1
ATOM 698 N N . ALA A 1 97 ? 24.156 16.812 15.438 1 93.75 97 ALA A N 1
ATOM 699 C CA . ALA A 1 97 ? 24.859 17.922 16.062 1 93.75 97 ALA A CA 1
ATOM 700 C C . ALA A 1 97 ? 23.906 18.797 16.875 1 93.75 97 ALA A C 1
ATOM 702 O O . ALA A 1 97 ? 24.266 19.297 17.938 1 93.75 97 ALA A O 1
ATOM 703 N N . ALA A 1 98 ? 22.734 18.969 16.375 1 90.69 98 ALA A N 1
ATOM 704 C CA . ALA A 1 98 ? 21.812 19.938 16.969 1 90.69 98 ALA A CA 1
ATOM 705 C C . ALA A 1 98 ? 20.938 19.266 18.031 1 90.69 98 ALA A C 1
ATOM 707 O O . ALA A 1 98 ? 20.516 19.922 18.984 1 90.69 98 ALA A O 1
ATOM 708 N N . THR A 1 99 ? 20.656 18.016 17.844 1 88.62 99 THR A N 1
ATOM 709 C CA . THR A 1 99 ? 19.594 17.422 18.656 1 88.62 99 THR A CA 1
ATOM 710 C C . THR A 1 99 ? 20.094 16.156 19.344 1 88.62 99 THR A C 1
ATOM 712 O O . THR A 1 99 ? 19.422 15.617 20.219 1 88.62 99 THR A O 1
ATOM 715 N N . GLY A 1 100 ? 21.25 15.586 18.875 1 90.69 100 GLY A N 1
ATOM 716 C CA . GLY A 1 100 ? 21.75 14.328 19.422 1 90.69 100 GLY A CA 1
ATOM 717 C C . GLY A 1 100 ? 21.172 13.109 18.734 1 90.69 100 GLY A C 1
ATOM 718 O O . GLY A 1 100 ? 21.531 11.977 19.062 1 90.69 100 GLY A O 1
ATOM 719 N N . LYS A 1 101 ? 20.266 13.32 17.75 1 92 101 LYS A N 1
ATOM 720 C CA . LYS A 1 101 ? 19.656 12.211 17.016 1 92 101 LYS A CA 1
ATOM 721 C C . LYS A 1 101 ? 19.719 12.453 15.516 1 92 101 LYS A C 1
ATOM 723 O O . LYS A 1 101 ? 19.609 13.594 15.055 1 92 101 LYS A O 1
ATOM 728 N N . GLY A 1 102 ? 19.844 11.359 14.758 1 93.44 102 GLY A N 1
ATOM 729 C CA . GLY A 1 102 ? 19.781 11.461 13.312 1 93.44 102 GLY A CA 1
ATOM 730 C C . GLY A 1 102 ? 18.359 11.586 12.797 1 93.44 102 GLY A C 1
ATOM 731 O O . GLY A 1 102 ? 17.422 11.797 13.57 1 93.44 102 GLY A O 1
ATOM 732 N N . ILE A 1 103 ? 18.328 11.57 11.492 1 93.69 103 ILE A N 1
ATOM 733 C CA . ILE A 1 103 ? 17 11.625 10.891 1 93.69 103 ILE A CA 1
ATOM 734 C C . ILE A 1 103 ? 16.734 10.336 10.117 1 93.69 103 ILE A C 1
ATOM 736 O O . ILE A 1 103 ? 17.656 9.727 9.578 1 93.69 103 ILE A O 1
ATOM 740 N N . SER A 1 104 ? 15.5 9.906 10.148 1 92.75 104 SER A N 1
ATOM 741 C CA . SER A 1 104 ? 15.117 8.703 9.414 1 92.75 104 SER A CA 1
ATOM 742 C C . SER A 1 104 ? 15.148 8.945 7.906 1 92.75 104 SER A C 1
ATOM 744 O O . SER A 1 104 ? 15.086 10.086 7.453 1 92.75 104 SER A O 1
ATOM 746 N N . GLN A 1 105 ? 15.258 7.848 7.082 1 92.94 105 GLN A N 1
ATOM 747 C CA . GLN A 1 105 ? 15.18 7.93 5.625 1 92.94 105 GLN A CA 1
ATOM 748 C C . GLN A 1 105 ? 13.836 8.5 5.184 1 92.94 105 GLN A C 1
ATOM 750 O O . GLN A 1 105 ? 13.766 9.258 4.211 1 92.94 105 GLN A O 1
ATOM 755 N N . GLN A 1 106 ? 12.812 8.195 5.906 1 90.69 106 GLN A N 1
ATOM 756 C CA . GLN A 1 106 ? 11.469 8.664 5.598 1 90.69 106 GLN A CA 1
ATOM 757 C C . GLN A 1 106 ? 11.375 10.18 5.73 1 90.69 106 GLN A C 1
ATOM 759 O O . GLN A 1 106 ? 10.836 10.859 4.848 1 90.69 106 GLN A O 1
ATOM 764 N N . ALA A 1 107 ? 11.797 10.641 6.836 1 92.69 107 ALA A N 1
ATOM 765 C CA . ALA A 1 107 ? 11.766 12.086 7.074 1 92.69 107 ALA A CA 1
ATOM 766 C C . ALA A 1 107 ? 12.57 12.836 6.016 1 92.69 107 ALA A C 1
ATOM 768 O O . ALA A 1 107 ? 12.148 13.891 5.539 1 92.69 107 ALA A O 1
ATOM 769 N N . HIS A 1 108 ? 13.727 12.227 5.707 1 95.12 108 HIS A N 1
ATOM 770 C CA . HIS A 1 108 ? 14.562 12.844 4.684 1 95.12 108 HIS A CA 1
ATOM 771 C C . HIS A 1 108 ? 13.844 12.875 3.338 1 95.12 108 HIS A C 1
ATOM 773 O O . HIS A 1 108 ? 13.883 13.891 2.635 1 95.12 108 HIS A O 1
ATOM 779 N N . ARG A 1 109 ? 13.172 11.852 3.006 1 94.06 109 ARG A N 1
ATOM 780 C CA . ARG A 1 109 ? 12.469 11.742 1.732 1 94.06 109 ARG A CA 1
ATOM 781 C C . ARG A 1 109 ? 11.305 12.727 1.665 1 94.06 109 ARG A C 1
ATOM 783 O O . ARG A 1 109 ? 10.938 13.188 0.583 1 94.06 109 ARG A O 1
ATOM 790 N N . LEU A 1 110 ? 10.789 13.094 2.811 1 95.88 110 LEU A N 1
ATOM 791 C CA . LEU A 1 110 ? 9.648 13.992 2.873 1 95.88 110 LEU A CA 1
ATOM 792 C C . LEU A 1 110 ? 10.094 15.453 2.814 1 95.88 110 LEU A C 1
ATOM 794 O O . LEU A 1 110 ? 9.266 16.359 2.707 1 95.88 110 LEU A O 1
ATOM 798 N N . GLY A 1 111 ? 11.336 15.68 2.84 1 96.81 111 GLY A N 1
ATOM 799 C CA . GLY A 1 111 ? 11.922 17.016 2.938 1 96.81 111 GLY A CA 1
ATOM 800 C C . GLY A 1 111 ? 11.367 17.984 1.914 1 96.81 111 GLY A C 1
ATOM 801 O O . GLY A 1 111 ? 10.859 19.047 2.273 1 96.81 111 GLY A O 1
ATOM 802 N N . PRO A 1 112 ? 11.438 17.609 0.647 1 97.19 112 PRO A N 1
ATOM 803 C CA . PRO A 1 112 ? 10.945 18.516 -0.389 1 97.19 112 PRO A CA 1
ATOM 804 C C . PRO A 1 112 ? 9.492 18.906 -0.183 1 97.19 112 PRO A C 1
ATOM 806 O O . PRO A 1 112 ? 9.125 20.078 -0.39 1 97.19 112 PRO A O 1
ATOM 809 N N . LYS A 1 113 ? 8.648 18.016 0.297 1 98.06 113 LYS A N 1
ATOM 810 C CA . LYS A 1 113 ? 7.238 18.312 0.543 1 98.06 113 LYS A CA 1
ATOM 811 C C . LYS A 1 113 ? 7.07 19.219 1.764 1 98.06 113 LYS A C 1
ATOM 813 O O . LYS A 1 113 ? 6.215 20.109 1.771 1 98.06 113 LYS A O 1
ATOM 818 N N . ILE A 1 114 ? 7.863 18.969 2.732 1 97.94 114 ILE A N 1
ATOM 819 C CA . ILE A 1 114 ? 7.82 19.797 3.936 1 97.94 114 ILE A CA 1
ATOM 820 C C . ILE A 1 114 ? 8.195 21.234 3.586 1 97.94 114 ILE A C 1
ATOM 822 O O . ILE A 1 114 ? 7.504 22.172 3.979 1 97.94 114 ILE A O 1
ATOM 826 N N . LEU A 1 115 ? 9.242 21.344 2.822 1 97.94 115 LEU A N 1
ATOM 827 C CA . LEU A 1 115 ? 9.711 22.672 2.443 1 97.94 115 LEU A CA 1
ATOM 828 C C . LEU A 1 115 ? 8.719 23.359 1.51 1 97.94 115 LEU A C 1
ATOM 830 O O . LEU A 1 115 ? 8.547 24.578 1.562 1 97.94 115 LEU A O 1
ATOM 834 N N . GLU A 1 116 ? 8.086 22.578 0.672 1 98.38 116 GLU A N 1
ATOM 835 C CA . GLU A 1 116 ? 7.031 23.109 -0.186 1 98.38 116 GLU A CA 1
ATOM 836 C C . GLU A 1 116 ? 5.91 23.734 0.639 1 98.38 116 GLU A C 1
ATOM 838 O O . GLU A 1 116 ? 5.488 24.859 0.376 1 98.38 116 GLU A O 1
ATOM 843 N N . VAL A 1 117 ? 5.461 23.031 1.631 1 98.19 117 VAL A N 1
ATOM 844 C CA . VAL A 1 117 ? 4.363 23.5 2.467 1 98.19 117 VAL A CA 1
ATOM 845 C C . VAL A 1 117 ? 4.828 24.688 3.305 1 98.19 117 VAL A C 1
ATOM 847 O O . VAL A 1 117 ? 4.078 25.656 3.506 1 98.19 117 VAL A O 1
ATOM 850 N N . ASP A 1 118 ? 6.016 24.609 3.777 1 97 118 ASP A N 1
ATOM 851 C CA . ASP A 1 118 ? 6.59 25.703 4.547 1 97 118 ASP A CA 1
ATOM 852 C C . ASP A 1 118 ? 6.562 27 3.748 1 97 118 ASP A C 1
ATOM 854 O O . ASP A 1 118 ? 6.176 28.047 4.27 1 97 118 ASP A O 1
ATOM 858 N N . THR A 1 119 ? 6.992 26.938 2.529 1 97.25 119 THR A N 1
ATOM 859 C CA . THR A 1 119 ? 6.992 28.094 1.649 1 97.25 119 THR A CA 1
ATOM 860 C C . THR A 1 119 ? 5.562 28.531 1.331 1 97.25 119 THR A C 1
ATOM 862 O O . THR A 1 119 ? 5.238 29.719 1.411 1 97.25 119 THR A O 1
ATOM 865 N N . TRP A 1 120 ? 4.742 27.625 1.084 1 97.75 120 TRP A N 1
ATOM 866 C CA . TRP A 1 120 ? 3.373 27.891 0.653 1 97.75 120 TRP A CA 1
ATOM 867 C C . TRP A 1 120 ? 2.559 28.516 1.779 1 97.75 120 TRP A C 1
ATOM 869 O O . TRP A 1 120 ? 1.768 29.438 1.545 1 97.75 120 TRP A O 1
ATOM 879 N N . THR A 1 121 ? 2.717 28.047 2.963 1 95.88 121 THR A N 1
ATOM 880 C CA . THR A 1 121 ? 1.928 28.531 4.094 1 95.88 121 THR A CA 1
ATOM 881 C C . THR A 1 121 ? 2.248 29.984 4.398 1 95.88 121 THR A C 1
ATOM 883 O O . THR A 1 121 ? 1.402 30.719 4.914 1 95.88 121 THR A O 1
ATOM 886 N N . ARG A 1 122 ? 3.359 30.406 4.043 1 92.38 122 ARG A N 1
ATOM 887 C CA . ARG A 1 122 ? 3.771 31.781 4.277 1 92.38 122 ARG A CA 1
ATOM 888 C C . ARG A 1 122 ? 3.174 32.719 3.23 1 92.38 122 ARG A C 1
ATOM 890 O O . ARG A 1 122 ? 3.074 33.938 3.455 1 92.38 122 ARG A O 1
ATOM 897 N N . ALA A 1 123 ? 2.846 32.125 2.145 1 94.5 123 ALA A N 1
ATOM 898 C CA . ALA A 1 123 ? 2.381 32.969 1.03 1 94.5 123 ALA A CA 1
ATOM 899 C C . ALA A 1 123 ? 0.858 32.938 0.932 1 94.5 123 ALA A C 1
ATOM 901 O O . ALA A 1 123 ? 0.256 33.812 0.319 1 94.5 123 ALA A O 1
ATOM 902 N N . THR A 1 124 ? 0.255 32.031 1.59 1 94.94 124 THR A N 1
ATOM 903 C CA . THR A 1 124 ? -1.185 31.844 1.431 1 94.94 124 THR A CA 1
ATOM 904 C C . THR A 1 124 ? -1.945 32.625 2.496 1 94.94 124 THR A C 1
ATOM 906 O O . THR A 1 124 ? -1.417 32.875 3.58 1 94.94 124 THR A O 1
ATOM 909 N N . ASP A 1 125 ? -3.18 33 2.195 1 93.44 125 ASP A N 1
ATOM 910 C CA . ASP A 1 125 ? -4.047 33.656 3.154 1 93.44 125 ASP A CA 1
ATOM 911 C C . ASP A 1 125 ? -5.031 32.688 3.789 1 93.44 125 ASP A C 1
ATOM 913 O O . ASP A 1 125 ? -5.844 33.062 4.633 1 93.44 125 ASP A O 1
ATOM 917 N N . ARG A 1 126 ? -4.887 31.469 3.471 1 94.75 126 ARG A N 1
ATOM 918 C CA . ARG A 1 126 ? -5.781 30.438 3.988 1 94.75 126 ARG A CA 1
ATOM 919 C C . ARG A 1 126 ? -5.371 30.016 5.395 1 94.75 126 ARG A C 1
ATOM 921 O O . ARG A 1 126 ? -4.199 30.109 5.762 1 94.75 126 ARG A O 1
ATOM 928 N N . THR A 1 127 ? -6.391 29.656 6.113 1 97.25 127 THR A N 1
ATOM 929 C CA . THR A 1 127 ? -6.098 29.016 7.391 1 97.25 127 THR A CA 1
ATOM 930 C C . THR A 1 127 ? -5.57 27.609 7.168 1 97.25 127 THR A C 1
ATOM 932 O O . THR A 1 127 ? -6.289 26.734 6.664 1 97.25 127 THR A O 1
ATOM 935 N N . VAL A 1 128 ? -4.312 27.375 7.496 1 98.25 128 VAL A N 1
ATOM 936 C CA . VAL A 1 128 ? -3.658 26.078 7.309 1 98.25 128 VAL A CA 1
ATOM 937 C C . VAL A 1 128 ? -3.227 25.516 8.664 1 98.25 128 VAL A C 1
ATOM 939 O O . VAL A 1 128 ? -2.604 26.219 9.461 1 98.25 128 VAL A O 1
ATOM 942 N N . ILE A 1 129 ? -3.605 24.281 8.922 1 98.62 129 ILE A N 1
ATOM 943 C CA . ILE A 1 129 ? -3.217 23.672 10.188 1 98.62 129 ILE A CA 1
ATOM 944 C C . ILE A 1 129 ? -2.547 22.328 9.922 1 98.62 129 ILE A C 1
ATOM 946 O O . ILE A 1 129 ? -2.75 21.719 8.867 1 98.62 129 ILE A O 1
ATOM 950 N N . GLU A 1 130 ? -1.704 21.875 10.875 1 98.75 130 GLU A N 1
ATOM 951 C CA . GLU A 1 130 ? -1.105 20.531 10.844 1 98.75 130 GLU A CA 1
ATOM 952 C C . GLU A 1 130 ? -1.987 19.516 11.562 1 98.75 130 GLU A C 1
ATOM 954 O O . GLU A 1 130 ? -2.463 19.781 12.672 1 98.75 130 GLU A O 1
ATOM 959 N N . ALA A 1 131 ? -2.246 18.453 10.945 1 98.75 131 ALA A N 1
ATOM 960 C CA . ALA A 1 131 ? -2.895 17.297 11.547 1 98.75 131 ALA A CA 1
ATOM 961 C C . ALA A 1 131 ? -2.188 16 11.148 1 98.75 131 ALA A C 1
ATOM 963 O O . ALA A 1 131 ? -1.541 15.938 10.102 1 98.75 131 ALA A O 1
ATOM 964 N N . HIS A 1 132 ? -2.229 15.078 11.992 1 98.69 132 HIS A N 1
ATOM 965 C CA . HIS A 1 132 ? -1.646 13.766 11.719 1 98.69 132 HIS A CA 1
ATOM 966 C C . HIS A 1 132 ? -2.723 12.688 11.648 1 98.69 132 HIS A C 1
ATOM 968 O O . HIS A 1 132 ? -3.516 12.539 12.578 1 98.69 132 HIS A O 1
ATOM 974 N N . PRO A 1 133 ? -2.717 11.891 10.609 1 98.69 133 PRO A N 1
ATOM 975 C CA . PRO A 1 133 ? -3.803 10.922 10.406 1 98.69 133 PRO A CA 1
ATOM 976 C C . PRO A 1 133 ? -3.951 9.953 11.578 1 98.69 133 PRO A C 1
ATOM 978 O O . PRO A 1 133 ? -5.066 9.711 12.039 1 98.69 133 PRO A O 1
ATOM 981 N N . GLU A 1 134 ? -2.85 9.406 12.094 1 98.44 134 GLU A N 1
ATOM 982 C CA . GLU A 1 134 ? -2.926 8.43 13.172 1 98.44 134 GLU A CA 1
ATOM 983 C C . GLU A 1 134 ? -3.502 9.047 14.438 1 98.44 134 GLU A C 1
ATOM 985 O O . GLU A 1 134 ? -4.23 8.383 15.18 1 98.44 134 GLU A O 1
ATOM 990 N N . VAL A 1 135 ? -3.141 10.305 14.711 1 98.69 135 VAL A N 1
ATOM 991 C CA . VAL A 1 135 ? -3.697 11.008 15.867 1 98.69 135 VAL A CA 1
ATOM 992 C C . VAL A 1 135 ? -5.188 11.258 15.648 1 98.69 135 VAL A C 1
ATOM 994 O O . VAL A 1 135 ? -5.992 11.078 16.562 1 98.69 135 VAL A O 1
ATOM 997 N N . SER A 1 136 ? -5.562 11.664 14.453 1 98.81 136 SER A N 1
ATOM 998 C CA . SER A 1 136 ? -6.965 11.891 14.117 1 98.81 136 SER A CA 1
ATOM 999 C C . SER A 1 136 ? -7.781 10.609 14.25 1 98.81 136 SER A C 1
ATOM 1001 O O . SER A 1 136 ? -8.852 10.617 14.867 1 98.81 136 SER A O 1
ATOM 1003 N N . PHE A 1 137 ? -7.281 9.492 13.727 1 98.81 137 PHE A N 1
ATOM 1004 C CA . PHE A 1 137 ? -7.98 8.219 13.844 1 98.81 137 PHE A CA 1
ATOM 1005 C C . PHE A 1 137 ? -8.086 7.789 15.297 1 98.81 137 PHE A C 1
ATOM 1007 O O . PHE A 1 137 ? -9.125 7.277 15.727 1 98.81 137 PHE A O 1
ATOM 1014 N N . ALA A 1 138 ? -7.016 7.934 16.047 1 98.62 138 ALA A N 1
ATOM 1015 C CA . ALA A 1 138 ? -7.043 7.594 17.469 1 98.62 138 ALA A CA 1
ATOM 1016 C C . ALA A 1 138 ? -8.094 8.414 18.203 1 98.62 138 ALA A C 1
ATOM 1018 O O . ALA A 1 138 ? -8.734 7.922 19.141 1 98.62 138 ALA A O 1
ATOM 1019 N N . THR A 1 139 ? -8.188 9.68 17.812 1 98.62 139 THR A N 1
ATOM 1020 C CA . THR A 1 139 ? -9.18 10.562 18.422 1 98.62 139 THR A CA 1
ATOM 1021 C C . THR A 1 139 ? -10.594 10.055 18.141 1 98.62 139 THR A C 1
ATOM 1023 O O . THR A 1 139 ? -11.43 9.984 19.047 1 98.62 139 THR A O 1
ATOM 1026 N N . ILE A 1 140 ? -10.906 9.648 16.906 1 98.69 140 ILE A N 1
ATOM 1027 C CA . ILE A 1 140 ? -12.211 9.078 16.562 1 98.69 140 ILE A CA 1
ATOM 1028 C C . ILE A 1 140 ? -12.453 7.812 17.375 1 98.69 140 ILE A C 1
ATOM 1030 O O . ILE A 1 140 ? -13.531 7.637 17.953 1 98.69 140 ILE A O 1
ATOM 1034 N N . ALA A 1 141 ? -11.461 6.957 17.438 1 98.5 141 ALA A N 1
ATOM 1035 C CA . ALA A 1 141 ? -11.578 5.641 18.062 1 98.5 141 ALA A CA 1
ATOM 1036 C C . ALA A 1 141 ? -11.641 5.762 19.594 1 98.5 141 ALA A C 1
ATOM 1038 O O . ALA A 1 141 ? -12.188 4.883 20.266 1 98.5 141 ALA A O 1
ATOM 1039 N N . GLY A 1 142 ? -11.031 6.812 20.156 1 98.12 142 GLY A N 1
ATOM 1040 C CA . GLY A 1 142 ? -10.906 6.977 21.594 1 98.12 142 GLY A CA 1
ATOM 1041 C C . GLY A 1 142 ? -9.75 6.188 22.188 1 98.12 142 GLY A C 1
ATOM 1042 O O . GLY A 1 142 ? -9.617 6.098 23.406 1 98.12 142 GLY A O 1
ATOM 1043 N N . HIS A 1 143 ? -8.945 5.512 21.375 1 97.81 143 HIS A N 1
ATOM 1044 C CA . HIS A 1 143 ? -7.762 4.734 21.734 1 97.81 143 HIS A CA 1
ATOM 1045 C C . HIS A 1 143 ? -6.852 4.531 20.531 1 97.81 143 HIS A C 1
ATOM 1047 O O . HIS A 1 143 ? -7.285 4.68 19.375 1 97.81 143 HIS A O 1
ATOM 1053 N N . PRO A 1 144 ? -5.551 4.164 20.734 1 97.81 144 PRO A N 1
ATOM 1054 C CA . PRO A 1 144 ? -4.668 3.854 19.609 1 97.81 144 PRO A CA 1
ATOM 1055 C C . PRO A 1 144 ? -5.223 2.75 18.703 1 97.81 144 PRO A C 1
ATOM 1057 O O . PRO A 1 144 ? -5.855 1.81 19.203 1 97.81 144 PRO A O 1
ATOM 1060 N N . LEU A 1 145 ? -4.93 2.883 17.438 1 98.12 145 LEU A N 1
ATOM 1061 C CA . LEU A 1 145 ? -5.438 1.9 16.484 1 98.12 145 LEU A CA 1
ATOM 1062 C C . LEU A 1 145 ? -4.699 0.574 16.625 1 98.12 145 LEU A C 1
ATOM 1064 O O . LEU A 1 145 ? -3.561 0.54 17.109 1 98.12 145 LEU A O 1
ATOM 1068 N N . GLU A 1 146 ? -5.336 -0.422 16.203 1 97.25 146 GLU A N 1
ATOM 1069 C CA . GLU A 1 146 ? -4.82 -1.772 16.406 1 97.25 146 GLU A CA 1
ATOM 1070 C C . GLU A 1 146 ? -3.869 -2.178 15.281 1 97.25 146 GLU A C 1
ATOM 1072 O O . GLU A 1 146 ? -2.83 -2.793 15.539 1 97.25 146 GLU A O 1
ATOM 1077 N N . HIS A 1 147 ? -4.195 -1.805 14.078 1 97.75 147 HIS A N 1
ATOM 1078 C CA . HIS A 1 147 ? -3.477 -2.371 12.945 1 97.75 147 HIS A CA 1
ATOM 1079 C C . HIS A 1 147 ? -2.732 -1.289 12.164 1 97.75 147 HIS A C 1
ATOM 1081 O O . HIS A 1 147 ? -3.238 -0.176 12.008 1 97.75 147 HIS A O 1
ATOM 1087 N N . PRO A 1 148 ? -1.519 -1.629 11.625 1 97.31 148 PRO A N 1
ATOM 1088 C CA . PRO A 1 148 ? -0.819 -0.698 10.734 1 97.31 148 PRO A CA 1
ATOM 1089 C C . PRO A 1 148 ? -1.63 -0.352 9.484 1 97.31 148 PRO A C 1
ATOM 1091 O O . PRO A 1 148 ? -2.307 -1.218 8.93 1 97.31 148 PRO A O 1
ATOM 1094 N N . LYS A 1 149 ? -1.5 0.85 9.039 1 97.12 149 LYS A N 1
ATOM 1095 C CA . LYS A 1 149 ? -2.324 1.356 7.941 1 97.12 149 LYS A CA 1
ATOM 1096 C C . LYS A 1 149 ? -2.021 0.621 6.641 1 97.12 149 LYS A C 1
ATOM 1098 O O . LYS A 1 149 ? -2.814 0.665 5.699 1 97.12 149 LYS A O 1
ATOM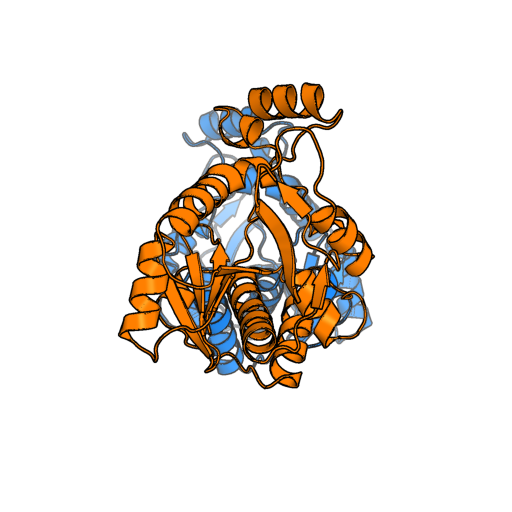 1103 N N . SER A 1 150 ? -0.866 -0.034 6.566 1 95.81 150 SER A N 1
ATOM 1104 C CA . SER A 1 150 ? -0.433 -0.667 5.324 1 95.81 150 SER A CA 1
ATOM 1105 C C . SER A 1 150 ? -1.058 -2.049 5.16 1 95.81 150 SER A C 1
ATOM 1107 O O . SER A 1 150 ? -0.901 -2.688 4.121 1 95.81 150 SER A O 1
ATOM 1109 N N . THR A 1 151 ? -1.806 -2.576 6.16 1 98.06 151 THR A N 1
ATOM 1110 C CA . THR A 1 151 ? -2.385 -3.914 6.109 1 98.06 151 THR A CA 1
ATOM 1111 C C . THR A 1 151 ? -3.855 -3.852 5.707 1 98.06 151 THR A C 1
ATOM 1113 O O . THR A 1 151 ? -4.484 -2.795 5.797 1 98.06 151 THR A O 1
ATOM 1116 N N . TRP A 1 152 ? -4.352 -4.98 5.285 1 98.56 152 TRP A N 1
ATOM 1117 C CA . TRP A 1 152 ? -5.777 -5.113 5.004 1 98.56 152 TRP A CA 1
ATOM 1118 C C . TRP A 1 152 ? -6.609 -4.699 6.215 1 98.56 152 TRP A C 1
ATOM 1120 O O . TRP A 1 152 ? -7.5 -3.854 6.105 1 98.56 152 TRP A O 1
ATOM 1130 N N . SER A 1 153 ? -6.312 -5.273 7.418 1 98.62 153 SER A N 1
ATOM 1131 C CA . SER A 1 153 ? -7.039 -4.945 8.641 1 98.62 153 SER A CA 1
ATOM 1132 C C . SER A 1 153 ? -6.902 -3.467 8.984 1 98.62 153 SER A C 1
ATOM 1134 O O . SER A 1 153 ? -7.844 -2.852 9.492 1 98.62 153 SER A O 1
ATOM 1136 N N . GLY A 1 154 ? -5.73 -2.938 8.711 1 98.5 154 GLY A N 1
ATOM 1137 C CA . GLY A 1 154 ? -5.523 -1.52 8.961 1 98.5 154 GLY A CA 1
ATOM 1138 C C . GLY A 1 154 ? -6.383 -0.629 8.086 1 98.5 154 GLY A C 1
ATOM 1139 O O . GLY A 1 154 ? -6.93 0.371 8.555 1 98.5 154 GLY A O 1
ATOM 1140 N N . ALA A 1 155 ? -6.449 -0.942 6.809 1 98.69 155 ALA A N 1
ATOM 1141 C CA . ALA A 1 155 ? -7.297 -0.192 5.887 1 98.69 155 ALA A CA 1
ATOM 1142 C C . ALA A 1 155 ? -8.766 -0.295 6.285 1 98.69 155 ALA A C 1
ATOM 1144 O O . ALA A 1 155 ? -9.477 0.712 6.332 1 98.69 155 ALA A O 1
ATOM 1145 N N . GLN A 1 156 ? -9.18 -1.511 6.641 1 98.62 156 GLN A N 1
ATOM 1146 C CA . GLN A 1 156 ? -10.578 -1.737 6.996 1 98.62 156 GLN A CA 1
ATOM 1147 C C . GLN A 1 156 ? -10.938 -1.024 8.297 1 98.62 156 GLN A C 1
ATOM 1149 O O . GLN A 1 156 ? -12.023 -0.467 8.422 1 98.62 156 GLN A O 1
ATOM 1154 N N . GLU A 1 157 ? -10.039 -1.084 9.227 1 98.56 157 GLU A N 1
ATOM 1155 C CA . GLU A 1 157 ? -10.219 -0.388 10.5 1 98.56 157 GLU A CA 1
ATOM 1156 C C . GLU A 1 157 ? -10.43 1.108 10.281 1 98.56 157 GLU A C 1
ATOM 1158 O O . GLU A 1 157 ? -11.336 1.703 10.859 1 98.56 157 GLU A O 1
ATOM 1163 N N . ARG A 1 158 ? -9.695 1.701 9.461 1 98.75 158 ARG A N 1
ATOM 1164 C CA . ARG A 1 158 ? -9.742 3.133 9.188 1 98.75 158 ARG A CA 1
ATOM 1165 C C . ARG A 1 158 ? -10.984 3.488 8.375 1 98.75 158 ARG A C 1
ATOM 1167 O O . ARG A 1 158 ? -11.617 4.52 8.617 1 98.75 158 ARG A O 1
ATOM 1174 N N . LEU A 1 159 ? -11.32 2.609 7.457 1 98.62 159 LEU A N 1
ATOM 1175 C CA . LEU A 1 159 ? -12.555 2.82 6.707 1 98.62 159 LEU A CA 1
ATOM 1176 C C . LEU A 1 159 ? -13.766 2.812 7.641 1 98.62 159 LEU A C 1
ATOM 1178 O O . LEU A 1 159 ? -14.656 3.658 7.516 1 98.62 159 LEU A O 1
ATOM 1182 N N . ALA A 1 160 ? -13.766 1.902 8.523 1 98.62 160 ALA A N 1
ATOM 1183 C CA . ALA A 1 160 ? -14.867 1.798 9.477 1 98.62 160 ALA A CA 1
ATOM 1184 C C . ALA A 1 160 ? -14.945 3.039 10.367 1 98.62 160 ALA A C 1
ATOM 1186 O O . ALA A 1 160 ? -16.031 3.535 10.656 1 98.62 160 ALA A O 1
ATOM 1187 N N . LEU A 1 161 ? -13.844 3.531 10.805 1 98.81 161 LEU A N 1
ATOM 1188 C CA . LEU A 1 161 ? -13.805 4.723 11.648 1 98.81 161 LEU A CA 1
ATOM 1189 C C . LEU A 1 161 ? -14.281 5.949 10.883 1 98.81 161 LEU A C 1
ATOM 1191 O O . LEU A 1 161 ? -15.008 6.781 11.422 1 98.81 161 LEU A O 1
ATOM 1195 N N . LEU A 1 162 ? -13.844 6.09 9.641 1 98.75 162 LEU A N 1
ATOM 1196 C CA . LEU A 1 162 ? -14.32 7.188 8.805 1 98.75 162 LEU A CA 1
ATOM 1197 C C . LEU A 1 162 ? -15.836 7.137 8.656 1 98.75 162 LEU A C 1
ATOM 1199 O O . LEU A 1 162 ? -16.516 8.156 8.82 1 98.75 162 LEU A O 1
ATOM 1203 N N . ALA A 1 163 ? -16.312 5.953 8.398 1 98.38 163 ALA A N 1
ATOM 1204 C CA . ALA A 1 163 ? -17.766 5.781 8.25 1 98.38 163 ALA A CA 1
ATOM 1205 C C . ALA A 1 163 ? -18.5 6.172 9.523 1 98.38 163 ALA A C 1
ATOM 1207 O O . ALA A 1 163 ? -19.578 6.77 9.477 1 98.38 163 ALA A O 1
ATOM 1208 N N . ALA A 1 164 ? -17.969 5.848 10.641 1 98.31 164 ALA A N 1
ATOM 1209 C CA . ALA A 1 164 ? -18.562 6.117 11.938 1 98.31 164 ALA A CA 1
ATOM 1210 C C . ALA A 1 164 ? -18.766 7.617 12.156 1 98.31 164 ALA A C 1
ATOM 1212 O O . ALA A 1 164 ? -19.625 8.031 12.93 1 98.31 164 ALA A O 1
ATOM 1213 N N . VAL A 1 165 ? -17.953 8.414 11.461 1 97.94 165 VAL A N 1
ATOM 1214 C CA . VAL A 1 165 ? -18.078 9.852 11.633 1 97.94 165 VAL A CA 1
ATOM 1215 C C . VAL A 1 165 ? -18.703 10.477 10.391 1 97.94 165 VAL A C 1
ATOM 1217 O O . VAL A 1 165 ? -18.562 11.68 10.156 1 97.94 165 VAL A O 1
ATOM 1220 N N . GLY A 1 166 ? -19.203 9.641 9.508 1 97.75 166 GLY A N 1
ATOM 1221 C CA . GLY A 1 166 ? -20.031 10.109 8.406 1 97.75 166 GLY A CA 1
ATOM 1222 C C . GLY A 1 166 ? -19.234 10.281 7.113 1 97.75 166 GLY A C 1
ATOM 1223 O O . GLY A 1 166 ? -19.734 10.859 6.148 1 97.75 166 GLY A O 1
ATOM 1224 N N . ILE A 1 167 ? -18.031 9.844 7.055 1 98.25 167 ILE A N 1
ATOM 1225 C CA . ILE A 1 167 ? -17.203 9.938 5.848 1 98.25 167 ILE A CA 1
ATOM 1226 C C . ILE A 1 167 ? -17.156 8.578 5.152 1 98.25 167 ILE A C 1
ATOM 1228 O O . ILE A 1 167 ? -16.484 7.664 5.609 1 98.25 167 ILE A O 1
ATOM 1232 N N . VAL A 1 168 ? -17.906 8.492 4.105 1 98 168 VAL A N 1
ATOM 1233 C CA . VAL A 1 168 ? -17.938 7.281 3.291 1 98 168 VAL A CA 1
ATOM 1234 C C . VAL A 1 168 ? -17.344 7.566 1.915 1 98 168 VAL A C 1
ATOM 1236 O O . VAL A 1 168 ? -17.969 8.242 1.09 1 98 168 VAL A O 1
ATOM 1239 N N . LEU A 1 169 ? -16.156 7.055 1.673 1 97.62 169 LEU A N 1
ATOM 1240 C CA . LEU A 1 169 ? -15.43 7.324 0.438 1 97.62 169 LEU A CA 1
ATOM 1241 C C . LEU A 1 169 ? -16 6.512 -0.718 1 97.62 169 LEU A C 1
ATOM 1243 O O . LEU A 1 169 ? -16.203 5.301 -0.59 1 97.62 169 LEU A O 1
ATOM 1247 N N . PRO A 1 170 ? -16.328 7.164 -1.795 1 97.06 170 PRO A N 1
ATOM 1248 C CA . PRO A 1 170 ? -16.781 6.402 -2.963 1 97.06 170 PRO A CA 1
ATOM 1249 C C . PRO A 1 170 ? -15.648 5.598 -3.613 1 97.06 170 PRO A C 1
ATOM 1251 O O . PRO A 1 170 ? -14.477 5.934 -3.453 1 97.06 170 PRO A O 1
ATOM 1254 N N . ALA A 1 171 ? -16.016 4.582 -4.316 1 96.94 171 ALA A N 1
ATOM 1255 C CA . ALA A 1 171 ? -15.047 3.773 -5.059 1 96.94 171 ALA A CA 1
ATOM 1256 C C . ALA A 1 171 ? -14.336 4.605 -6.121 1 96.94 171 ALA A C 1
ATOM 1258 O O . ALA A 1 171 ? -13.133 4.441 -6.34 1 96.94 171 ALA A O 1
ATOM 1259 N N . ASP A 1 172 ? -15.094 5.438 -6.785 1 97.38 172 ASP A N 1
ATOM 1260 C CA . ASP A 1 172 ? -14.531 6.301 -7.82 1 97.38 172 ASP A CA 1
ATOM 1261 C C . ASP A 1 172 ? -14.281 7.707 -7.285 1 97.38 172 ASP A C 1
ATOM 1263 O O . ASP A 1 172 ? -15.219 8.453 -7.016 1 97.38 172 ASP A O 1
ATOM 1267 N N . VAL A 1 173 ? -12.961 8.062 -7.215 1 97.44 173 VAL A N 1
ATOM 1268 C CA . VAL A 1 173 ? -12.625 9.398 -6.742 1 97.44 173 VAL A CA 1
ATOM 1269 C C . VAL A 1 173 ? -11.805 10.133 -7.801 1 97.44 173 VAL A C 1
ATOM 1271 O O . VAL A 1 173 ? -11.008 11.023 -7.477 1 97.44 173 VAL A O 1
ATOM 1274 N N . GLY A 1 174 ? -11.938 9.664 -8.992 1 96.38 174 GLY A N 1
ATOM 1275 C CA . GLY A 1 174 ? -11.359 10.359 -10.133 1 96.38 174 GLY A CA 1
ATOM 1276 C C . GLY A 1 174 ? -9.844 10.25 -10.188 1 96.38 174 GLY A C 1
ATOM 1277 O O . GLY A 1 174 ? -9.281 9.188 -9.922 1 96.38 174 GLY A O 1
ATOM 1278 N N . GLU A 1 175 ? -9.242 11.352 -10.586 1 97.62 175 GLU A N 1
ATOM 1279 C CA . GLU A 1 175 ? -7.793 11.391 -10.789 1 97.62 175 GLU A CA 1
ATOM 1280 C C . GLU A 1 175 ? -7.047 11.078 -9.5 1 97.62 175 GLU A C 1
ATOM 1282 O O . GLU A 1 175 ? -6 10.438 -9.516 1 97.62 175 GLU A O 1
ATOM 1287 N N . ALA A 1 176 ? -7.582 11.555 -8.461 1 98.38 176 ALA A N 1
ATOM 1288 C CA . ALA A 1 176 ? -6.938 11.344 -7.164 1 98.38 176 ALA A CA 1
ATOM 1289 C C . ALA A 1 176 ? -6.77 9.859 -6.863 1 98.38 176 ALA A C 1
ATOM 1291 O O . ALA A 1 176 ? -5.727 9.438 -6.355 1 98.38 176 ALA A O 1
ATOM 1292 N N . GLY A 1 177 ? -7.812 9.102 -7.219 1 98.44 177 GLY A N 1
ATOM 1293 C CA . GLY A 1 177 ? -7.75 7.668 -6.98 1 98.44 177 GLY A CA 1
ATOM 1294 C C . GLY A 1 177 ? -6.695 6.973 -7.82 1 98.44 177 GLY A C 1
ATOM 1295 O O . GLY A 1 177 ? -6.129 5.961 -7.398 1 98.44 177 GLY A O 1
ATOM 1296 N N . ALA A 1 178 ? -6.438 7.488 -8.992 1 98 178 ALA A N 1
ATOM 1297 C CA . ALA A 1 178 ? -5.453 6.918 -9.906 1 98 178 ALA A CA 1
ATOM 1298 C C . ALA A 1 178 ? -4.031 7.27 -9.469 1 98 178 ALA A C 1
ATOM 1300 O O . ALA A 1 178 ? -3.08 6.562 -9.805 1 98 178 ALA A O 1
ATOM 1301 N N . MET A 1 179 ? -3.928 8.289 -8.703 1 98.31 179 MET A N 1
ATOM 1302 C CA . MET A 1 179 ? -2.604 8.836 -8.406 1 98.31 179 MET A CA 1
ATOM 1303 C C . MET A 1 179 ? -2.178 8.484 -6.984 1 98.31 179 MET A C 1
ATOM 1305 O O . MET A 1 179 ? -0.984 8.406 -6.688 1 98.31 179 MET A O 1
ATOM 1309 N N . ALA A 1 180 ? -3.125 8.219 -6.078 1 98.5 180 ALA A N 1
ATOM 1310 C CA . ALA A 1 180 ? -2.814 8.07 -4.656 1 98.5 180 ALA A CA 1
ATOM 1311 C C . ALA A 1 180 ? -3.078 6.645 -4.184 1 98.5 180 ALA A C 1
ATOM 1313 O O . ALA A 1 180 ? -3.988 5.977 -4.68 1 98.5 180 ALA A O 1
ATOM 1314 N N . ALA A 1 181 ? -2.295 6.227 -3.219 1 98.38 181 ALA A N 1
ATOM 1315 C CA . ALA A 1 181 ? -2.482 4.922 -2.592 1 98.38 181 ALA A CA 1
ATOM 1316 C C . ALA A 1 181 ? -3.701 4.922 -1.675 1 98.38 181 ALA A C 1
ATOM 1318 O O . ALA A 1 181 ? -4.238 5.984 -1.347 1 98.38 181 ALA A O 1
ATOM 1319 N N . VAL A 1 182 ? -4.078 3.781 -1.277 1 98.5 182 VAL A N 1
ATOM 1320 C CA . VAL A 1 182 ? -5.242 3.602 -0.419 1 98.5 182 VAL A CA 1
ATOM 1321 C C . VAL A 1 182 ? -5.047 4.363 0.889 1 98.5 182 VAL A C 1
ATOM 1323 O O . VAL A 1 182 ? -5.918 5.129 1.308 1 98.5 182 VAL A O 1
ATOM 1326 N N . ASP A 1 183 ? -3.898 4.195 1.493 1 98.19 183 ASP A N 1
ATOM 1327 C CA . ASP A 1 183 ? -3.68 4.828 2.791 1 98.19 183 ASP A CA 1
ATOM 1328 C C . ASP A 1 183 ? -3.6 6.344 2.656 1 98.19 183 ASP A C 1
ATOM 1330 O O . ASP A 1 183 ? -4.023 7.078 3.553 1 98.19 183 ASP A O 1
ATOM 1334 N N . ASP A 1 184 ? -3.111 6.855 1.51 1 98.5 184 ASP A N 1
ATOM 1335 C CA . ASP A 1 184 ? -3.064 8.297 1.282 1 98.5 184 ASP A CA 1
ATOM 1336 C C . ASP A 1 184 ? -4.469 8.898 1.246 1 98.5 184 ASP A C 1
ATOM 1338 O O . ASP A 1 184 ? -4.703 9.977 1.797 1 98.5 184 ASP A O 1
ATOM 1342 N N . VAL A 1 185 ? -5.371 8.227 0.562 1 98.81 185 VAL A N 1
ATOM 1343 C CA . VAL A 1 185 ? -6.746 8.695 0.451 1 98.81 185 VAL A CA 1
ATOM 1344 C C . VAL A 1 185 ? -7.414 8.672 1.825 1 98.81 185 VAL A C 1
ATOM 1346 O O . VAL A 1 185 ? -8.086 9.633 2.209 1 98.81 185 VAL A O 1
ATOM 1349 N N . LEU A 1 186 ? -7.168 7.625 2.592 1 98.81 186 LEU A N 1
ATOM 1350 C CA . LEU A 1 186 ? -7.727 7.512 3.934 1 98.81 186 LEU A CA 1
ATOM 1351 C C . LEU A 1 186 ? -7.152 8.586 4.855 1 98.81 186 LEU A C 1
ATOM 1353 O O . LEU A 1 186 ? -7.887 9.188 5.645 1 98.81 186 LEU A O 1
ATOM 1357 N N . ASP A 1 187 ? -5.879 8.812 4.68 1 98.75 187 ASP A N 1
ATOM 1358 C CA . ASP A 1 187 ? -5.211 9.828 5.496 1 98.75 187 ASP A CA 1
ATOM 1359 C C . ASP A 1 187 ? -5.766 11.219 5.211 1 98.75 187 ASP A C 1
ATOM 1361 O O . ASP A 1 187 ? -6.051 11.984 6.137 1 98.75 187 ASP A O 1
ATOM 1365 N N . ALA A 1 188 ? -5.938 11.516 3.945 1 98.88 188 ALA A N 1
ATOM 1366 C CA . ALA A 1 188 ? -6.508 12.812 3.584 1 98.88 188 ALA A CA 1
ATOM 1367 C C . ALA A 1 188 ? -7.918 12.961 4.141 1 98.88 188 ALA A C 1
ATOM 1369 O O . ALA A 1 188 ? -8.289 14.039 4.617 1 98.88 188 ALA A O 1
ATOM 1370 N N . ALA A 1 189 ? -8.688 11.922 4.125 1 98.81 189 ALA A N 1
ATOM 1371 C CA . ALA A 1 189 ? -10.078 11.953 4.57 1 98.81 189 ALA A CA 1
ATOM 1372 C C . ALA A 1 189 ? -10.164 12.227 6.066 1 98.81 189 ALA A C 1
ATOM 1374 O O . ALA A 1 189 ? -10.93 13.094 6.5 1 98.81 189 ALA A O 1
ATOM 1375 N N . VAL A 1 190 ? -9.336 11.562 6.832 1 98.88 190 VAL A N 1
ATOM 1376 C CA . VAL A 1 190 ? -9.438 11.742 8.281 1 98.88 190 VAL A CA 1
ATOM 1377 C C . VAL A 1 190 ? -8.883 13.102 8.68 1 98.88 190 VAL A C 1
ATOM 1379 O O . VAL A 1 190 ? -9.359 13.727 9.633 1 98.88 190 VAL A O 1
ATOM 1382 N N . VAL A 1 191 ? -7.949 13.57 7.922 1 98.81 191 VAL A N 1
ATOM 1383 C CA . VAL A 1 191 ? -7.387 14.898 8.172 1 98.81 191 VAL A CA 1
ATOM 1384 C C . VAL A 1 191 ? -8.43 15.961 7.855 1 98.81 191 VAL A C 1
ATOM 1386 O O . VAL A 1 191 ? -8.492 17 8.531 1 98.81 191 VAL A O 1
ATOM 1389 N N . SER A 1 192 ? -9.273 15.711 6.887 1 98.75 192 SER A N 1
ATOM 1390 C CA . SER A 1 192 ? -10.383 16.625 6.609 1 98.75 192 SER A CA 1
ATOM 1391 C C . SER A 1 192 ? -11.359 16.672 7.781 1 98.75 192 SER A C 1
ATOM 1393 O O . SER A 1 192 ? -11.953 17.719 8.055 1 98.75 192 SER A O 1
ATOM 1395 N N . TRP A 1 193 ? -11.516 15.578 8.438 1 98.7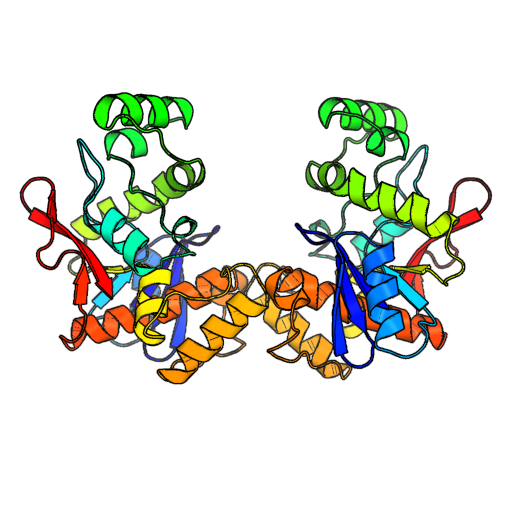5 193 TRP A N 1
ATOM 1396 C CA . TRP A 1 193 ? -12.328 15.523 9.641 1 98.75 193 TRP A CA 1
ATOM 1397 C C . TRP A 1 193 ? -11.766 16.453 10.719 1 98.75 193 TRP A C 1
ATOM 1399 O O . TRP A 1 193 ? -12.516 17.172 11.375 1 98.75 193 TRP A O 1
ATOM 1409 N N . THR A 1 194 ? -10.469 16.438 10.859 1 98.81 194 THR A N 1
ATOM 1410 C CA . THR A 1 194 ? -9.805 17.312 11.82 1 98.81 194 THR A CA 1
ATOM 1411 C C . THR A 1 194 ? -9.984 18.781 11.43 1 98.81 194 THR A C 1
ATOM 1413 O O . THR A 1 194 ? -10.219 19.625 12.281 1 98.81 194 THR A O 1
ATOM 1416 N N . ALA A 1 195 ? -9.883 19.016 10.133 1 98.75 195 ALA A N 1
ATOM 1417 C CA . ALA A 1 195 ? -10.109 20.375 9.648 1 98.75 195 ALA A CA 1
ATOM 1418 C C . ALA A 1 195 ? -11.492 20.875 10.039 1 98.75 195 ALA A C 1
ATOM 1420 O O . ALA A 1 195 ? -11.656 22.016 10.461 1 98.75 195 ALA A O 1
ATOM 1421 N N . ALA A 1 196 ? -12.477 20.016 9.883 1 98.19 196 ALA A N 1
ATOM 1422 C CA . ALA A 1 196 ? -13.852 20.375 10.227 1 98.19 196 ALA A CA 1
ATOM 1423 C C . ALA A 1 196 ? -13.992 20.656 11.719 1 98.19 196 ALA A C 1
ATOM 1425 O O . ALA A 1 196 ? -14.68 21.594 12.125 1 98.19 196 ALA A O 1
ATOM 1426 N N . ARG A 1 197 ? -13.352 19.891 12.516 1 98.44 197 ARG A N 1
ATOM 1427 C CA . ARG A 1 197 ? -13.375 20.109 13.953 1 98.44 197 ARG A CA 1
ATOM 1428 C C . ARG A 1 197 ? -12.734 21.438 14.32 1 98.44 197 ARG A C 1
ATOM 1430 O O . ARG A 1 197 ? -13.219 22.156 15.203 1 98.44 197 ARG A O 1
ATOM 1437 N N . TYR A 1 198 ? -11.664 21.688 13.664 1 98.62 198 TYR A N 1
ATOM 1438 C CA . TYR A 1 198 ? -11 22.969 13.898 1 98.62 198 TYR A CA 1
ATOM 1439 C C . TYR A 1 198 ? -11.938 24.141 13.57 1 98.62 198 TYR A C 1
ATOM 1441 O O . TYR A 1 198 ? -12.07 25.078 14.359 1 98.62 198 TYR A O 1
ATOM 1449 N N . ALA A 1 199 ? -12.539 24.078 12.453 1 97.62 199 ALA A N 1
ATOM 1450 C CA . ALA A 1 199 ? -13.43 25.141 11.992 1 97.62 199 ALA A CA 1
ATOM 1451 C C . ALA A 1 199 ? -14.586 25.344 12.969 1 97.62 199 ALA A C 1
ATOM 1453 O O . ALA A 1 199 ? -15.062 26.469 13.148 1 97.62 199 ALA A O 1
ATOM 1454 N N . SER A 1 200 ? -14.992 24.297 13.562 1 97.5 200 SER A N 1
ATOM 1455 C CA . SER A 1 200 ? -16.141 24.375 14.461 1 97.5 200 SER A CA 1
ATOM 1456 C C . SER A 1 200 ? -15.695 24.641 15.898 1 97.5 200 SER A C 1
ATOM 1458 O O . SER A 1 200 ? -16.531 24.688 16.812 1 97.5 200 SER A O 1
ATOM 1460 N N . GLY A 1 201 ? -14.445 24.688 16.109 1 97.81 201 GLY A N 1
ATOM 1461 C CA . GLY A 1 201 ? -13.922 25.016 17.422 1 97.81 201 GLY A CA 1
ATOM 1462 C C . GLY A 1 201 ? -13.883 23.812 18.359 1 97.81 201 GLY A C 1
ATOM 1463 O O . GLY A 1 201 ? -13.781 23.984 19.578 1 97.81 201 GLY A O 1
ATOM 1464 N N . THR A 1 202 ? -13.898 22.609 17.781 1 98.12 202 THR A N 1
ATOM 1465 C CA . THR A 1 202 ? -13.977 21.422 18.625 1 98.12 202 THR A CA 1
ATOM 1466 C C . THR A 1 202 ? -12.68 20.625 18.578 1 98.12 202 THR A C 1
ATOM 1468 O O . THR A 1 202 ? -12.508 19.656 19.312 1 98.12 202 THR A O 1
ATOM 1471 N N . ALA A 1 203 ? -11.727 21.016 17.766 1 98.38 203 ALA A N 1
ATOM 1472 C CA . ALA A 1 203 ? -10.445 20.328 17.672 1 98.38 203 ALA A CA 1
ATOM 1473 C C . ALA A 1 203 ? -9.594 20.578 18.922 1 98.38 203 ALA A C 1
ATOM 1475 O O . ALA A 1 203 ? -9.711 21.625 19.547 1 98.38 203 ALA A O 1
ATOM 1476 N N . VAL A 1 204 ? -8.812 19.641 19.219 1 97.94 204 VAL A N 1
ATOM 1477 C CA . VAL A 1 204 ? -7.871 19.75 20.328 1 97.94 204 VAL A CA 1
ATOM 1478 C C . VAL A 1 204 ? -6.449 19.906 19.781 1 97.94 204 VAL A C 1
ATOM 1480 O O . VAL A 1 204 ? -6.078 19.281 18.797 1 97.94 204 VAL A O 1
ATOM 1483 N N . SER A 1 205 ? -5.711 20.75 20.438 1 98.06 205 SER A N 1
ATOM 1484 C CA . SER A 1 205 ? -4.336 21 20.016 1 98.06 205 SER A CA 1
ATOM 1485 C C . SER A 1 205 ? -3.34 20.219 20.859 1 98.06 205 SER A C 1
ATOM 1487 O O . SER A 1 205 ? -3.523 20.078 22.078 1 98.06 205 SER A O 1
ATOM 1489 N N . TYR A 1 206 ? -2.398 19.719 20.266 1 98.25 206 TYR A N 1
ATOM 1490 C CA . TYR A 1 206 ? -1.284 19.062 20.922 1 98.25 206 TYR A CA 1
ATOM 1491 C C . TYR A 1 206 ? 0.044 19.688 20.531 1 98.25 206 TYR A C 1
ATOM 1493 O O . TYR A 1 206 ? 0.485 19.547 19.391 1 98.25 206 TYR A O 1
ATOM 1501 N N . PRO A 1 207 ? 0.753 20.406 21.391 1 97.88 207 PRO A N 1
ATOM 1502 C CA . PRO A 1 207 ? 0.401 20.656 22.781 1 97.88 207 PRO A CA 1
ATOM 1503 C C . PRO A 1 207 ? -0.777 21.609 22.938 1 97.88 207 PRO A C 1
ATOM 1505 O O . PRO A 1 207 ? -1.269 22.156 21.938 1 97.88 207 PRO A O 1
ATOM 1508 N N . THR A 1 208 ? -1.241 21.797 24.203 1 96.88 208 THR A N 1
ATOM 1509 C CA . THR A 1 208 ? -2.365 22.672 24.5 1 96.88 208 THR A CA 1
ATOM 1510 C C . THR A 1 208 ? -2.07 24.109 24.062 1 96.88 208 THR A C 1
ATOM 1512 O O . THR A 1 208 ? -2.963 24.812 23.594 1 96.88 208 THR A O 1
ATOM 1515 N N . THR A 1 209 ? -0.831 24.484 24.266 1 95.5 209 THR A N 1
ATOM 1516 C CA . THR A 1 209 ? -0.319 25.75 23.766 1 95.5 209 THR A CA 1
ATOM 1517 C C . THR A 1 209 ? 0.721 25.516 22.672 1 95.5 209 THR A C 1
ATOM 1519 O O . THR A 1 209 ? 1.757 24.891 22.906 1 95.5 209 THR A O 1
ATOM 1522 N N . PRO A 1 210 ? 0.364 25.969 21.484 1 95.31 210 PRO A N 1
ATOM 1523 C CA . PRO A 1 210 ? 1.313 25.766 20.391 1 95.31 210 PRO A CA 1
ATOM 1524 C C . PRO A 1 210 ? 2.734 26.188 20.75 1 95.31 210 PRO A C 1
ATOM 1526 O O . PRO A 1 210 ? 2.924 27.203 21.422 1 95.31 210 PRO A O 1
ATOM 1529 N N . GLU A 1 211 ? 3.641 25.375 20.391 1 94.38 211 GLU A N 1
ATOM 1530 C CA . GLU A 1 211 ? 5.051 25.703 20.594 1 94.38 211 GLU A CA 1
ATOM 1531 C C . GLU A 1 211 ? 5.484 26.844 19.672 1 94.38 211 GLU A C 1
ATOM 1533 O O . GLU A 1 211 ? 5.102 26.875 18.5 1 94.38 211 GLU A O 1
ATOM 1538 N N . THR A 1 212 ? 6.312 27.719 20.234 1 93.38 212 THR A N 1
ATOM 1539 C CA . THR A 1 212 ? 6.812 28.844 19.453 1 93.38 212 THR A CA 1
ATOM 1540 C C . THR A 1 212 ? 8.109 28.469 18.734 1 93.38 212 THR A C 1
ATOM 1542 O O . THR A 1 212 ? 9.062 28 19.375 1 93.38 212 THR A O 1
ATOM 1545 N N . ILE A 1 213 ? 8.078 28.531 17.469 1 90.19 213 ILE A N 1
ATOM 1546 C CA . ILE A 1 213 ? 9.273 28.453 16.641 1 90.19 213 ILE A CA 1
ATOM 1547 C C . ILE A 1 213 ? 9.555 29.812 16 1 90.19 213 ILE A C 1
ATOM 1549 O O . ILE A 1 213 ? 8.703 30.375 15.305 1 90.19 213 ILE A O 1
ATOM 1553 N N . GLY A 1 214 ? 10.711 30.312 16.266 1 85.69 214 GLY A N 1
ATOM 1554 C CA . GLY A 1 214 ? 10.945 31.703 15.938 1 85.69 214 GLY A CA 1
ATOM 1555 C C . GLY A 1 214 ? 10.117 32.656 16.766 1 85.69 214 GLY A C 1
ATOM 1556 O O . GLY A 1 214 ? 10.141 32.625 18 1 85.69 214 GLY A O 1
ATOM 1557 N N . ASP A 1 215 ? 9.234 33.438 16.078 1 86.38 215 ASP A N 1
ATOM 1558 C CA . ASP A 1 215 ? 8.477 34.469 16.797 1 86.38 215 ASP A CA 1
ATOM 1559 C C . ASP A 1 215 ? 6.984 34.125 16.781 1 86.38 215 ASP A C 1
ATOM 1561 O O . ASP A 1 215 ? 6.164 34.969 17.156 1 86.38 215 ASP A O 1
ATOM 1565 N N . GLU A 1 216 ? 6.641 32.938 16.312 1 88.44 216 GLU A N 1
ATOM 1566 C CA . GLU A 1 216 ? 5.223 32.625 16.172 1 88.44 216 GLU A CA 1
ATOM 1567 C C . GLU A 1 216 ? 4.906 31.25 16.766 1 88.44 216 GLU A C 1
ATOM 1569 O O . GLU A 1 216 ? 5.695 30.312 16.625 1 88.44 216 GLU A O 1
ATOM 1574 N N . PRO A 1 217 ? 3.816 31.25 17.516 1 91.12 217 PRO A N 1
ATOM 1575 C CA . PRO A 1 217 ? 3.332 29.922 17.922 1 91.12 217 PRO A CA 1
ATOM 1576 C C . PRO A 1 217 ? 2.736 29.141 16.766 1 91.12 217 PRO A C 1
ATOM 1578 O O . PRO A 1 217 ? 1.606 29.406 16.344 1 91.12 217 PRO A O 1
ATOM 1581 N N . CYS A 1 218 ? 3.545 28.156 16.266 1 91.56 218 CYS A N 1
ATOM 1582 C CA . CYS A 1 218 ? 3.08 27.578 15.016 1 91.56 218 CYS A CA 1
ATOM 1583 C C . CYS A 1 218 ? 3.248 26.062 15.031 1 91.56 218 CYS A C 1
ATOM 1585 O O . CYS A 1 218 ? 2.721 25.375 14.156 1 91.56 218 CYS A O 1
ATOM 1587 N N . ALA A 1 219 ? 3.977 25.5 16.016 1 95.75 219 ALA A N 1
ATOM 1588 C CA . ALA A 1 219 ? 4.199 24.062 16.047 1 95.75 219 ALA A CA 1
ATOM 1589 C C . ALA A 1 219 ? 3.15 23.359 16.906 1 95.75 219 ALA A C 1
ATOM 1591 O O . ALA A 1 219 ? 3.219 23.406 18.125 1 95.75 219 ALA A O 1
ATOM 1592 N N . VAL A 1 220 ? 2.215 22.781 16.266 1 98 220 VAL A N 1
ATOM 1593 C CA . VAL A 1 220 ? 1.07 22.172 16.922 1 98 220 VAL A CA 1
ATOM 1594 C C . VAL A 1 220 ? 0.393 21.188 15.977 1 98 220 VAL A C 1
ATOM 1596 O O . VAL A 1 220 ? 0.371 21.391 14.766 1 98 220 VAL A O 1
ATOM 1599 N N . ILE A 1 221 ? -0.032 20.047 16.531 1 98.56 221 ILE A N 1
ATOM 1600 C CA . ILE A 1 221 ? -0.838 19.078 15.797 1 98.56 221 ILE A CA 1
ATOM 1601 C C . ILE A 1 221 ? -2.277 19.109 16.312 1 98.56 221 ILE A C 1
ATOM 1603 O O . ILE A 1 221 ? -2.516 19 17.516 1 98.56 221 ILE A O 1
ATOM 1607 N N . TRP A 1 222 ? -3.172 19.328 15.383 1 98.69 222 TRP A N 1
ATOM 1608 C CA . TRP A 1 222 ? -4.586 19.406 15.734 1 98.69 222 TRP A CA 1
ATOM 1609 C C . TRP A 1 222 ? -5.281 18.062 15.484 1 98.69 222 TRP A C 1
ATOM 1611 O O . TRP A 1 222 ? -4.938 17.344 14.547 1 98.69 222 TRP A O 1
ATOM 1621 N N . ALA A 1 223 ? -6.246 17.766 16.312 1 98.38 223 ALA A N 1
ATOM 1622 C CA . ALA A 1 223 ? -7.086 16.594 16.078 1 98.38 223 ALA A CA 1
ATOM 1623 C C . ALA A 1 223 ? -8.5 16.828 16.594 1 98.38 223 ALA A C 1
ATOM 1625 O O . ALA A 1 223 ? -8.711 17.609 17.516 1 98.38 223 ALA A O 1
ATOM 1626 N N . MET B 1 1 ? -10 -24.781 -3.207 1 96.75 1 MET B N 1
ATOM 1627 C CA . MET B 1 1 ? -8.805 -24.25 -3.854 1 96.75 1 MET B CA 1
ATOM 1628 C C . MET B 1 1 ? -8.172 -23.156 -3 1 96.75 1 MET B C 1
ATOM 1630 O O . MET B 1 1 ? -8.828 -22.578 -2.127 1 96.75 1 MET B O 1
ATOM 1634 N N . LEU B 1 2 ? -6.926 -23.031 -3.225 1 98.5 2 LEU B N 1
ATOM 1635 C CA . LEU B 1 2 ? -6.203 -22 -2.492 1 98.5 2 LEU B CA 1
ATOM 1636 C C . LEU B 1 2 ? -5.375 -21.141 -3.443 1 98.5 2 LEU B C 1
ATOM 1638 O O . LEU B 1 2 ? -4.66 -21.672 -4.301 1 98.5 2 LEU B O 1
ATOM 1642 N N . GLY B 1 3 ? -5.598 -19.875 -3.428 1 98.81 3 GLY B N 1
ATOM 1643 C CA . GLY B 1 3 ? -4.695 -18.906 -4.043 1 98.81 3 GLY B CA 1
ATOM 1644 C C . GLY B 1 3 ? -3.705 -18.312 -3.066 1 98.81 3 GLY B C 1
ATOM 1645 O O . GLY B 1 3 ? -4.07 -17.953 -1.943 1 98.81 3 GLY B O 1
ATOM 1646 N N . VAL B 1 4 ? -2.436 -18.203 -3.486 1 98.88 4 VAL B N 1
ATOM 1647 C CA . VAL B 1 4 ? -1.377 -17.844 -2.553 1 98.88 4 VAL B CA 1
ATOM 1648 C C . VAL B 1 4 ? -0.563 -16.688 -3.123 1 98.88 4 VAL B C 1
ATOM 1650 O O . VAL B 1 4 ? -0.255 -16.656 -4.316 1 98.88 4 VAL B O 1
ATOM 1653 N N . ASP B 1 5 ? -0.219 -15.773 -2.324 1 98.69 5 ASP B N 1
ATOM 1654 C CA . ASP B 1 5 ? 0.675 -14.664 -2.629 1 98.69 5 ASP B CA 1
ATOM 1655 C C . ASP B 1 5 ? 1.688 -14.445 -1.506 1 98.69 5 ASP B C 1
ATOM 1657 O O . ASP B 1 5 ? 1.364 -14.625 -0.33 1 98.69 5 ASP B O 1
ATOM 1661 N N . ALA B 1 6 ? 2.896 -14.078 -1.925 1 98.25 6 ALA B N 1
ATOM 1662 C CA . ALA B 1 6 ? 3.912 -13.734 -0.933 1 98.25 6 ALA B CA 1
ATOM 1663 C C . ALA B 1 6 ? 3.641 -12.359 -0.326 1 98.25 6 ALA B C 1
ATOM 1665 O O . ALA B 1 6 ? 3.254 -11.422 -1.034 1 98.25 6 ALA B O 1
ATOM 1666 N N . CYS B 1 7 ? 3.748 -12.234 0.945 1 97.81 7 CYS B N 1
ATOM 1667 C CA . CYS B 1 7 ? 3.715 -10.938 1.607 1 97.81 7 CYS B CA 1
ATOM 1668 C C . CYS B 1 7 ? 4.934 -10.75 2.504 1 97.81 7 CYS B C 1
ATOM 1670 O O . CYS B 1 7 ? 5.719 -11.68 2.695 1 97.81 7 CYS B O 1
ATOM 1672 N N . THR B 1 8 ? 5.129 -9.57 2.982 1 96.31 8 THR B N 1
ATOM 1673 C CA . THR B 1 8 ? 6.352 -9.164 3.666 1 96.31 8 THR B CA 1
ATOM 1674 C C . THR B 1 8 ? 6.652 -10.102 4.832 1 96.31 8 THR B C 1
ATOM 1676 O O . THR B 1 8 ? 7.805 -10.484 5.047 1 96.31 8 THR B O 1
ATOM 1679 N N . LYS B 1 9 ? 5.664 -10.594 5.531 1 96.88 9 LYS B N 1
ATOM 1680 C CA . LYS B 1 9 ? 5.867 -11.352 6.766 1 96.88 9 LYS B CA 1
ATOM 1681 C C . LYS B 1 9 ? 5.699 -12.852 6.523 1 96.88 9 LYS B C 1
ATOM 1683 O O . LYS B 1 9 ? 5.801 -13.648 7.457 1 96.88 9 LYS B O 1
ATOM 1688 N N . GLY B 1 10 ? 5.449 -13.25 5.32 1 98.44 10 GLY B N 1
ATOM 1689 C CA . GLY B 1 10 ? 5.195 -14.641 4.98 1 98.44 10 GLY B CA 1
ATOM 1690 C C . GLY B 1 10 ? 4.383 -14.805 3.713 1 98.44 10 GLY B C 1
ATOM 1691 O O . GLY B 1 10 ? 4.738 -14.266 2.664 1 98.44 10 GLY B O 1
ATOM 1692 N N . TRP B 1 11 ? 3.338 -15.609 3.934 1 98.88 11 TRP B N 1
ATOM 1693 C CA . TRP B 1 11 ? 2.445 -15.922 2.822 1 98.88 11 TRP B CA 1
ATOM 1694 C C . TRP B 1 11 ? 0.991 -15.672 3.207 1 98.88 11 TRP B C 1
ATOM 1696 O O . TRP B 1 11 ? 0.591 -15.93 4.344 1 98.88 11 TRP B O 1
ATOM 1706 N N . VAL B 1 12 ? 0.275 -15.148 2.289 1 98.88 12 VAL B N 1
ATOM 1707 C CA . VAL B 1 12 ? -1.17 -15.023 2.443 1 98.88 12 VAL B CA 1
ATOM 1708 C C . VAL B 1 12 ? -1.881 -15.93 1.442 1 98.88 12 VAL B C 1
ATOM 1710 O O . VAL B 1 12 ? -1.433 -16.078 0.303 1 98.88 12 VAL B O 1
ATOM 1713 N N . GLY B 1 13 ? -2.953 -16.609 1.894 1 98.75 13 GLY B N 1
ATOM 1714 C CA . GLY B 1 13 ? -3.744 -17.5 1.068 1 98.75 13 GLY B CA 1
ATOM 1715 C C . GLY B 1 13 ? -5.234 -17.234 1.156 1 98.75 13 GLY B C 1
ATOM 1716 O O . GLY B 1 13 ? -5.754 -16.922 2.23 1 98.75 13 GLY B O 1
ATOM 1717 N N . ALA B 1 14 ? -5.887 -17.297 0.047 1 98.56 14 ALA B N 1
ATOM 1718 C CA . ALA B 1 14 ? -7.34 -17.172 -0.005 1 98.56 14 ALA B CA 1
ATOM 1719 C C . ALA B 1 14 ? -7.977 -18.438 -0.592 1 98.56 14 ALA B C 1
ATOM 1721 O O . ALA B 1 14 ? -7.555 -18.922 -1.645 1 98.56 14 ALA B O 1
ATOM 1722 N N . SER B 1 15 ? -8.969 -18.922 0.074 1 97.56 15 SER B N 1
ATOM 1723 C CA . SER B 1 15 ? -9.688 -20.094 -0.428 1 97.56 15 SER B CA 1
ATOM 1724 C C . SER B 1 15 ? -10.852 -19.688 -1.326 1 97.56 15 SER B C 1
ATOM 1726 O O . SER B 1 15 ? -11.211 -18.516 -1.384 1 97.56 15 SER B O 1
ATOM 1728 N N . SER B 1 16 ? -11.453 -20.641 -1.988 1 90.62 16 SER B N 1
ATOM 1729 C CA . SER B 1 16 ? -12.547 -20.391 -2.918 1 90.62 16 SER B CA 1
ATOM 1730 C C . SER B 1 16 ? -13.797 -19.922 -2.188 1 90.62 16 SER B C 1
ATOM 1732 O O . SER B 1 16 ? -14.664 -19.266 -2.777 1 90.62 16 SER B O 1
ATOM 1734 N N . ASP B 1 17 ? -13.906 -20.25 -0.974 1 91.31 17 ASP B N 1
ATOM 1735 C CA . ASP B 1 17 ? -15.062 -19.781 -0.205 1 91.31 17 ASP B CA 1
ATOM 1736 C C . ASP B 1 17 ? -14.719 -18.547 0.61 1 91.31 17 ASP B C 1
ATOM 1738 O O . ASP B 1 17 ? -15.375 -18.25 1.613 1 91.31 17 ASP B O 1
ATOM 1742 N N . VAL B 1 18 ? -13.617 -17.906 0.28 1 92.31 18 VAL B N 1
ATOM 1743 C CA . VAL B 1 18 ? -13.242 -16.547 0.642 1 92.31 18 VAL B CA 1
ATOM 1744 C C . VAL B 1 18 ? -12.773 -16.5 2.096 1 92.31 18 VAL B C 1
ATOM 1746 O O . VAL B 1 18 ? -13.094 -15.562 2.83 1 92.31 18 VAL B O 1
ATOM 1749 N N . ARG B 1 19 ? -12.289 -17.641 2.561 1 96.94 19 ARG B N 1
ATOM 1750 C CA . ARG B 1 19 ? -11.508 -17.609 3.791 1 96.94 19 ARG B CA 1
ATOM 1751 C C . ARG B 1 19 ? -10.039 -17.281 3.502 1 96.94 19 ARG B C 1
ATOM 1753 O O . ARG B 1 19 ? -9.477 -17.766 2.514 1 96.94 19 ARG B O 1
ATOM 1760 N N . VAL B 1 20 ? -9.438 -16.422 4.324 1 98.5 20 VAL B N 1
ATOM 1761 C CA . VAL B 1 20 ? -8.07 -15.961 4.098 1 98.5 20 VAL B CA 1
ATOM 1762 C C . VAL B 1 20 ? -7.172 -16.422 5.246 1 98.5 20 VAL B C 1
ATOM 1764 O O . VAL B 1 20 ? -7.582 -16.406 6.406 1 98.5 20 VAL B O 1
ATOM 1767 N N . TYR B 1 21 ? -5.992 -16.812 4.887 1 98.38 21 TYR B N 1
ATOM 1768 C CA . TYR B 1 21 ? -5.062 -17.438 5.828 1 98.38 21 TYR B CA 1
ATOM 1769 C C . TYR B 1 21 ? -3.689 -16.781 5.746 1 98.38 21 TYR B C 1
ATOM 1771 O O . TYR B 1 21 ? -3.375 -16.109 4.762 1 98.38 21 TYR B O 1
ATOM 1779 N N . PHE B 1 22 ? -2.965 -17 6.781 1 98.75 22 PHE B N 1
ATOM 1780 C CA . PHE B 1 22 ? -1.575 -16.562 6.836 1 98.75 22 PHE B CA 1
ATOM 1781 C C . PHE B 1 22 ? -0.666 -17.703 7.277 1 98.75 22 PHE B C 1
ATOM 1783 O O . PHE B 1 22 ? -1.071 -18.562 8.07 1 98.75 22 PHE B O 1
ATOM 1790 N N . GLY B 1 23 ? 0.516 -17.672 6.766 1 98.75 23 GLY B N 1
ATOM 1791 C CA . GLY B 1 23 ? 1.589 -18.547 7.211 1 98.75 23 GLY B CA 1
ATOM 1792 C C . GLY B 1 23 ? 2.969 -17.953 7.008 1 98.75 23 GLY B C 1
ATOM 1793 O O . GLY B 1 23 ? 3.232 -17.312 5.984 1 98.75 23 GLY B O 1
ATOM 1794 N N . VAL B 1 24 ? 3.848 -18.156 7.992 1 98.56 24 VAL B N 1
ATOM 1795 C CA . VAL B 1 24 ? 5.203 -17.625 7.902 1 98.56 24 VAL B CA 1
ATOM 1796 C C . VAL B 1 24 ? 5.973 -18.359 6.805 1 98.56 24 VAL B C 1
ATOM 1798 O O . VAL B 1 24 ? 6.879 -17.781 6.195 1 98.56 24 VAL B O 1
ATOM 1801 N N . THR B 1 25 ? 5.57 -19.594 6.543 1 98.69 25 THR B N 1
ATOM 1802 C CA . THR B 1 25 ? 6.109 -20.391 5.441 1 98.69 25 THR B CA 1
ATOM 1803 C C . THR B 1 25 ? 4.984 -20.953 4.586 1 98.69 25 THR B C 1
ATOM 1805 O O . THR B 1 25 ? 3.832 -21 5.016 1 98.69 25 THR B O 1
ATOM 1808 N N . ILE B 1 26 ? 5.328 -21.375 3.381 1 98.62 26 ILE B N 1
ATOM 1809 C CA . ILE B 1 26 ? 4.332 -21.875 2.443 1 98.62 26 ILE B CA 1
ATOM 1810 C C . ILE B 1 26 ? 3.713 -23.156 2.994 1 98.62 26 ILE B C 1
ATOM 1812 O O . ILE B 1 26 ? 2.502 -23.359 2.893 1 98.62 26 ILE B O 1
ATOM 1816 N N . ASP B 1 27 ? 4.52 -24.016 3.578 1 97.94 27 ASP B N 1
ATOM 1817 C CA . ASP B 1 27 ? 4.012 -25.281 4.121 1 97.94 27 ASP B CA 1
ATOM 1818 C C . ASP B 1 27 ? 3.037 -25.031 5.27 1 97.94 27 ASP B C 1
ATOM 1820 O O . ASP B 1 27 ? 1.998 -25.688 5.359 1 97.94 27 ASP B O 1
ATOM 1824 N N . LYS B 1 28 ? 3.379 -24.047 6.125 1 98.12 28 LYS B N 1
ATOM 1825 C CA . LYS B 1 28 ? 2.502 -23.703 7.242 1 98.12 28 LYS B CA 1
ATOM 1826 C C . LYS B 1 28 ? 1.196 -23.094 6.754 1 98.12 28 LYS B C 1
ATOM 1828 O O . LYS B 1 28 ? 0.13 -23.359 7.309 1 98.12 28 LYS B O 1
ATOM 1833 N N . LEU B 1 29 ? 1.259 -22.266 5.746 1 98.44 29 LEU B N 1
ATOM 1834 C CA . LEU B 1 29 ? 0.055 -21.672 5.172 1 98.44 29 LEU B CA 1
ATOM 1835 C C . LEU B 1 29 ? -0.894 -22.75 4.664 1 98.44 29 LEU B C 1
ATOM 1837 O O . LEU B 1 29 ? -2.08 -22.75 5 1 98.44 29 LEU B O 1
ATOM 1841 N N . VAL B 1 30 ? -0.364 -23.656 3.879 1 98 30 VAL B N 1
ATOM 1842 C CA . VAL B 1 30 ? -1.177 -24.703 3.268 1 98 30 VAL B CA 1
ATOM 1843 C C . VAL B 1 30 ? -1.753 -25.609 4.352 1 98 30 VAL B C 1
ATOM 1845 O O . VAL B 1 30 ? -2.93 -25.984 4.301 1 98 30 VAL B O 1
ATOM 1848 N N . ALA B 1 31 ? -0.921 -25.906 5.328 1 96.88 31 ALA B N 1
ATOM 1849 C CA . ALA B 1 31 ? -1.387 -26.734 6.438 1 96.88 31 ALA B CA 1
ATOM 1850 C C . ALA B 1 31 ? -2.537 -26.062 7.18 1 96.88 31 ALA B C 1
ATOM 1852 O O . ALA B 1 31 ? -3.514 -26.719 7.551 1 96.88 31 ALA B O 1
ATOM 1853 N N . THR B 1 32 ? -2.393 -24.781 7.402 1 97.19 32 THR B N 1
ATOM 1854 C CA . THR B 1 32 ? -3.428 -24.031 8.094 1 97.19 32 THR B CA 1
ATOM 1855 C C . THR B 1 32 ? -4.734 -24.047 7.305 1 97.19 32 THR B C 1
ATOM 1857 O O . THR B 1 32 ? -5.805 -24.266 7.875 1 97.19 32 THR B O 1
ATOM 1860 N N . ALA B 1 33 ? -4.672 -23.844 6.035 1 97.19 33 ALA B N 1
ATOM 1861 C CA . ALA B 1 33 ? -5.855 -23.844 5.18 1 97.19 33 ALA B CA 1
A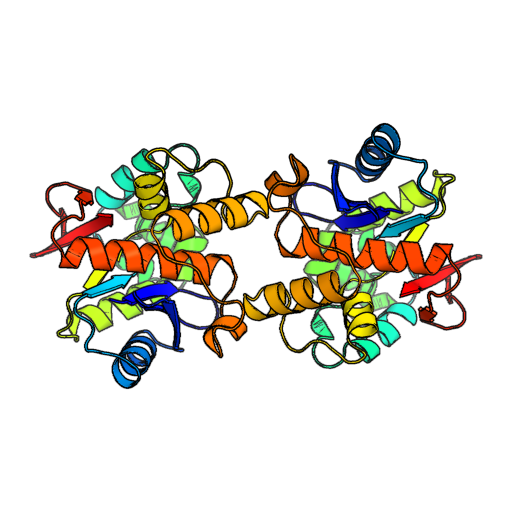TOM 1862 C C . ALA B 1 33 ? -6.516 -25.219 5.168 1 97.19 33 ALA B C 1
ATOM 1864 O O . ALA B 1 33 ? -7.742 -25.328 5.23 1 97.19 33 ALA B O 1
ATOM 1865 N N . GLU B 1 34 ? -5.723 -26.25 5.121 1 95.81 34 GLU B N 1
ATOM 1866 C CA . GLU B 1 34 ? -6.238 -27.609 5.055 1 95.81 34 GLU B CA 1
ATOM 1867 C C . GLU B 1 34 ? -6.898 -28.016 6.371 1 95.81 34 GLU B C 1
ATOM 1869 O O . GLU B 1 34 ? -7.848 -28.797 6.379 1 95.81 34 GLU B O 1
ATOM 1874 N N . ALA B 1 35 ? -6.352 -27.484 7.453 1 95.44 35 ALA B N 1
ATOM 1875 C CA . ALA B 1 35 ? -6.914 -27.797 8.766 1 95.44 35 ALA B CA 1
ATOM 1876 C C . ALA B 1 35 ? -8.305 -27.188 8.93 1 95.44 35 ALA B C 1
ATOM 1878 O O . ALA B 1 35 ? -9.141 -27.719 9.656 1 95.44 35 ALA B O 1
ATOM 1879 N N . ASP B 1 36 ? -8.578 -26.109 8.297 1 91.88 36 ASP B N 1
ATOM 1880 C CA . ASP B 1 36 ? -9.797 -25.344 8.484 1 91.88 36 ASP B CA 1
ATOM 1881 C C . ASP B 1 36 ? -10.859 -25.719 7.457 1 91.88 36 ASP B C 1
ATOM 1883 O O . ASP B 1 36 ? -12.055 -25.547 7.691 1 91.88 36 ASP B O 1
ATOM 1887 N N . GLY B 1 37 ? -10.367 -26.25 6.332 1 82.5 37 GLY B N 1
ATOM 1888 C CA . GLY B 1 37 ? -11.312 -26.469 5.246 1 82.5 37 GLY B CA 1
ATOM 1889 C C . GLY B 1 37 ? -11.148 -27.812 4.566 1 82.5 37 GLY B C 1
ATOM 1890 O O . GLY B 1 37 ? -10.484 -28.703 5.098 1 82.5 37 GLY B O 1
ATOM 1891 N N . PRO B 1 38 ? -11.945 -27.969 3.531 1 83.75 38 PRO B N 1
ATOM 1892 C CA . PRO B 1 38 ? -11.82 -29.188 2.738 1 83.75 38 PRO B CA 1
ATOM 1893 C C . PRO B 1 38 ? -10.43 -29.359 2.123 1 83.75 38 PRO B C 1
ATOM 1895 O O . PRO B 1 38 ? -9.656 -28.391 2.076 1 83.75 38 PRO B O 1
ATOM 1898 N N . PRO B 1 39 ? -10.227 -30.547 1.773 1 88.44 39 PRO B N 1
ATOM 1899 C CA . PRO B 1 39 ? -8.945 -30.75 1.093 1 88.44 39 PRO B CA 1
ATOM 1900 C C . PRO B 1 39 ? -8.742 -29.812 -0.091 1 88.44 39 PRO B C 1
ATOM 1902 O O . PRO B 1 39 ? -9.695 -29.516 -0.814 1 88.44 39 PRO B O 1
ATOM 1905 N N . LEU B 1 40 ? -7.57 -29.359 -0.228 1 93.75 40 LEU B N 1
ATOM 1906 C CA . LEU B 1 40 ? -7.215 -28.469 -1.327 1 93.75 40 LEU B CA 1
ATOM 1907 C C . LEU B 1 40 ? -6.918 -29.266 -2.596 1 93.75 40 LEU B C 1
ATOM 1909 O O . LEU B 1 40 ? -5.969 -30.047 -2.635 1 93.75 40 LEU B O 1
ATOM 1913 N N . ALA B 1 41 ? -7.715 -29.094 -3.584 1 95.62 41 ALA B N 1
ATOM 1914 C CA . ALA B 1 41 ? -7.473 -29.781 -4.852 1 95.62 41 ALA B CA 1
ATOM 1915 C C . ALA B 1 41 ? -6.312 -29.141 -5.609 1 95.62 41 ALA B C 1
ATOM 1917 O O . ALA B 1 41 ? -5.527 -29.828 -6.258 1 95.62 41 ALA B O 1
ATOM 1918 N N . VAL B 1 42 ? -6.273 -27.891 -5.57 1 98.25 42 VAL B N 1
ATOM 1919 C CA . VAL B 1 42 ? -5.262 -27.141 -6.297 1 98.25 42 VAL B CA 1
ATOM 1920 C C . VAL B 1 42 ? -4.773 -25.969 -5.438 1 98.25 42 VAL B C 1
ATOM 1922 O O . VAL B 1 42 ? -5.57 -25.312 -4.773 1 98.25 42 VAL B O 1
ATOM 1925 N N . VAL B 1 43 ? -3.494 -25.766 -5.344 1 98.62 43 VAL B N 1
ATOM 1926 C CA . VAL B 1 43 ? -2.859 -24.578 -4.801 1 98.62 43 VAL B CA 1
ATOM 1927 C C . VAL B 1 43 ? -2.232 -23.75 -5.93 1 98.62 43 VAL B C 1
ATOM 1929 O O . VAL B 1 43 ? -1.284 -24.203 -6.578 1 98.62 43 VAL B O 1
ATOM 1932 N N . ALA B 1 44 ? -2.785 -22.609 -6.211 1 98.88 44 ALA B N 1
ATOM 1933 C CA . ALA B 1 44 ? -2.172 -21.672 -7.148 1 98.88 44 ALA B CA 1
ATOM 1934 C C . ALA B 1 44 ? -1.329 -20.641 -6.414 1 98.88 44 ALA B C 1
ATOM 1936 O O . ALA B 1 44 ? -1.728 -20.141 -5.359 1 98.88 44 ALA B O 1
ATOM 1937 N N . ILE B 1 45 ? -0.168 -20.312 -6.941 1 98.88 45 ILE B N 1
ATOM 1938 C CA . ILE B 1 45 ? 0.743 -19.438 -6.219 1 98.88 45 ILE B CA 1
ATOM 1939 C C . ILE B 1 45 ? 1.329 -18.391 -7.172 1 98.88 45 ILE B C 1
ATOM 1941 O O . ILE B 1 45 ? 1.669 -18.719 -8.312 1 98.88 45 ILE B O 1
ATOM 1945 N N . ASP B 1 46 ? 1.449 -17.156 -6.738 1 98.56 46 ASP B N 1
ATOM 1946 C CA . ASP B 1 46 ? 2.094 -16.094 -7.488 1 98.56 46 ASP B CA 1
ATOM 1947 C C . ASP B 1 46 ? 3.605 -16.094 -7.273 1 98.56 46 ASP B C 1
ATOM 1949 O O . ASP B 1 46 ? 4.172 -15.125 -6.773 1 98.56 46 ASP B O 1
ATOM 1953 N N . ILE B 1 47 ? 4.172 -17.203 -7.617 1 97.62 47 ILE B N 1
ATOM 1954 C CA . ILE B 1 47 ? 5.602 -17.469 -7.539 1 97.62 47 ILE B CA 1
ATOM 1955 C C . ILE B 1 47 ? 6.027 -18.344 -8.727 1 97.62 47 ILE B C 1
ATOM 1957 O O . ILE B 1 47 ? 5.316 -19.281 -9.109 1 97.62 47 ILE B O 1
ATOM 1961 N N . PRO B 1 48 ? 7.16 -18 -9.297 1 96.81 48 PRO B N 1
ATOM 1962 C CA . PRO B 1 48 ? 7.574 -18.828 -10.438 1 96.81 48 PRO B CA 1
ATOM 1963 C C . PRO B 1 48 ? 7.789 -20.281 -10.062 1 96.81 48 PRO B C 1
ATOM 1965 O O . PRO B 1 48 ? 8.422 -20.578 -9.047 1 96.81 48 PRO B O 1
ATOM 1968 N N . ILE B 1 49 ? 7.199 -21.109 -10.789 1 96.56 49 ILE B N 1
ATOM 1969 C CA . ILE B 1 49 ? 7.461 -22.547 -10.773 1 96.56 49 ILE B CA 1
ATOM 1970 C C . ILE B 1 49 ? 8.164 -22.969 -12.062 1 96.56 49 ILE B C 1
ATOM 1972 O O . ILE B 1 49 ? 7.707 -22.641 -13.164 1 96.56 49 ILE B O 1
ATOM 1976 N N . GLY B 1 50 ? 9.266 -23.688 -11.945 1 95 50 GLY B N 1
ATOM 1977 C CA . GLY B 1 50 ? 10.148 -23.922 -13.078 1 95 50 GLY B CA 1
ATOM 1978 C C . GLY B 1 50 ? 11.172 -22.828 -13.273 1 95 50 GLY B C 1
ATOM 1979 O O . GLY B 1 50 ? 10.938 -21.891 -14.047 1 95 50 GLY B O 1
ATOM 1980 N N . LEU B 1 51 ? 12.344 -22.938 -12.656 1 95 51 LEU B N 1
ATOM 1981 C CA . LEU B 1 51 ? 13.391 -21.938 -12.688 1 95 51 LEU B CA 1
ATOM 1982 C C . LEU B 1 51 ? 14.344 -22.172 -13.852 1 95 51 LEU B C 1
ATOM 1984 O O . LEU B 1 51 ? 14.953 -23.234 -13.953 1 95 51 LEU B O 1
ATOM 1988 N N . PRO B 1 52 ? 14.438 -21.172 -14.664 1 92.81 52 PRO B N 1
ATOM 1989 C CA . PRO B 1 52 ? 15.273 -21.375 -15.844 1 92.81 52 PRO B CA 1
ATOM 1990 C C . PRO B 1 52 ? 16.766 -21.406 -15.516 1 92.81 52 PRO B C 1
ATOM 1992 O O . PRO B 1 52 ? 17.172 -20.859 -14.484 1 92.81 52 PRO B O 1
ATOM 1995 N N . THR B 1 53 ? 17.531 -21.969 -16.516 1 88.56 53 THR B N 1
ATOM 1996 C CA . THR B 1 53 ? 18.969 -22.031 -16.344 1 88.56 53 THR B CA 1
ATOM 1997 C C . THR B 1 53 ? 19.672 -21.141 -17.375 1 88.56 53 THR B C 1
ATOM 1999 O O . THR B 1 53 ? 20.844 -20.781 -17.203 1 88.56 53 THR B O 1
ATOM 2002 N N . SER B 1 54 ? 19.172 -20.766 -18.484 1 83.31 54 SER B N 1
ATOM 2003 C CA . SER B 1 54 ? 19.922 -20.047 -19.5 1 83.31 54 SER B CA 1
ATOM 2004 C C . SER B 1 54 ? 19.094 -18.969 -20.156 1 83.31 54 SER B C 1
ATOM 2006 O O . SER B 1 54 ? 19.562 -18.266 -21.062 1 83.31 54 SER B O 1
ATOM 2008 N N . GLY B 1 55 ? 17.875 -18.625 -19.656 1 77.88 55 GLY B N 1
ATOM 2009 C CA . GLY B 1 55 ? 17.125 -17.578 -20.328 1 77.88 55 GLY B CA 1
ATOM 2010 C C . GLY B 1 55 ? 15.781 -17.281 -19.688 1 77.88 55 GLY B C 1
ATOM 2011 O O . GLY B 1 55 ? 15.414 -17.906 -18.688 1 77.88 55 GLY B O 1
ATOM 2012 N N . PRO B 1 56 ? 15.195 -16.172 -20.484 1 86.88 56 PRO B N 1
ATOM 2013 C CA . PRO B 1 56 ? 13.875 -15.828 -19.953 1 86.88 56 PRO B CA 1
ATOM 2014 C C . PRO B 1 56 ? 12.82 -16.891 -20.266 1 86.88 56 PRO B C 1
ATOM 2016 O O . PRO B 1 56 ? 12.938 -17.609 -21.266 1 86.88 56 PRO B O 1
ATOM 2019 N N . ARG B 1 57 ? 11.867 -17.016 -19.438 1 92.5 57 ARG B N 1
ATOM 2020 C CA . ARG B 1 57 ? 10.75 -17.938 -19.656 1 92.5 57 ARG B CA 1
ATOM 2021 C C . ARG B 1 57 ? 9.75 -17.359 -20.641 1 92.5 57 ARG B C 1
ATOM 2023 O O . ARG B 1 57 ? 9.453 -16.156 -20.609 1 92.5 57 ARG B O 1
ATOM 2030 N N . GLU B 1 58 ? 9.305 -18.203 -21.516 1 94.5 58 GLU B N 1
ATOM 2031 C CA . GLU B 1 58 ? 8.219 -17.781 -22.406 1 94.5 58 GLU B CA 1
ATOM 2032 C C . GLU B 1 58 ? 6.977 -17.391 -21.609 1 94.5 58 GLU B C 1
ATOM 2034 O O . GLU B 1 58 ? 6.246 -16.484 -22.016 1 94.5 58 GLU B O 1
ATOM 2039 N N . ALA B 1 59 ? 6.727 -18.047 -20.516 1 96.94 59 ALA B N 1
ATOM 2040 C CA . ALA B 1 59 ? 5.59 -17.75 -19.641 1 96.94 59 ALA B CA 1
ATOM 2041 C C . ALA B 1 59 ? 5.602 -16.297 -19.203 1 96.94 59 ALA B C 1
ATOM 2043 O O . ALA B 1 59 ? 4.57 -15.617 -19.234 1 96.94 59 ALA B O 1
ATOM 2044 N N . ASP B 1 60 ? 6.758 -15.781 -18.859 1 95.81 60 ASP B N 1
ATOM 2045 C CA . ASP B 1 60 ? 6.898 -14.406 -18.391 1 95.81 60 ASP B CA 1
ATOM 2046 C C . ASP B 1 60 ? 6.676 -13.414 -19.531 1 95.81 60 ASP B C 1
ATOM 2048 O O . ASP B 1 60 ? 6.027 -12.383 -19.344 1 95.81 60 ASP B O 1
ATOM 2052 N N . ARG B 1 61 ? 7.258 -13.781 -20.656 1 95.06 61 ARG B N 1
ATOM 2053 C CA . ARG B 1 61 ? 7.09 -12.93 -21.828 1 95.06 61 ARG B CA 1
ATOM 2054 C C . ARG B 1 61 ? 5.621 -12.805 -22.219 1 95.06 61 ARG B C 1
ATOM 2056 O O . ARG B 1 61 ? 5.133 -11.703 -22.469 1 95.06 61 ARG B O 1
ATOM 2063 N N . LEU B 1 62 ? 4.961 -13.906 -22.234 1 97.62 62 LEU B N 1
ATOM 2064 C CA . LEU B 1 62 ? 3.555 -13.914 -22.609 1 97.62 62 LEU B CA 1
ATOM 2065 C C . LEU B 1 62 ? 2.705 -13.188 -21.562 1 97.62 62 LEU B C 1
ATOM 2067 O O . LEU B 1 62 ? 1.789 -12.445 -21.922 1 97.62 62 LEU B O 1
ATOM 2071 N N . ALA B 1 63 ? 2.973 -13.414 -20.328 1 97.69 63 ALA B N 1
ATOM 2072 C CA . ALA B 1 63 ? 2.262 -12.711 -19.266 1 97.69 63 ALA B CA 1
ATOM 2073 C C . ALA B 1 63 ? 2.373 -11.195 -19.438 1 97.69 63 ALA B C 1
ATOM 2075 O O . ALA B 1 63 ? 1.379 -10.477 -19.312 1 97.69 63 ALA B O 1
ATOM 2076 N N . ARG B 1 64 ? 3.582 -10.695 -19.719 1 97.06 64 ARG B N 1
ATOM 2077 C CA . ARG B 1 64 ? 3.816 -9.266 -19.922 1 97.06 64 ARG B CA 1
ATOM 2078 C C . ARG B 1 64 ? 2.992 -8.734 -21.094 1 97.06 64 ARG B C 1
ATOM 2080 O O . ARG B 1 64 ? 2.447 -7.633 -21.031 1 97.06 64 ARG B O 1
ATOM 2087 N N . SER B 1 65 ? 2.936 -9.547 -22.094 1 97.19 65 SER B N 1
ATOM 2088 C CA . SER B 1 65 ? 2.145 -9.156 -23.266 1 97.19 65 SER B CA 1
ATOM 2089 C C . SER B 1 65 ? 0.66 -9.086 -22.922 1 97.19 65 SER B C 1
ATOM 2091 O O . SER B 1 65 ? -0.032 -8.156 -23.344 1 97.19 65 SER B O 1
ATOM 2093 N N . LEU B 1 66 ? 0.173 -10 -22.141 1 97.56 66 LEU B N 1
ATOM 2094 C CA . LEU B 1 66 ? -1.241 -10.125 -21.797 1 97.56 66 LEU B CA 1
ATOM 2095 C C . LEU B 1 66 ? -1.701 -8.953 -20.938 1 97.56 66 LEU B C 1
ATOM 2097 O O . LEU B 1 66 ? -2.84 -8.5 -21.062 1 97.56 66 LEU B O 1
ATOM 2101 N N . VAL B 1 67 ? -0.809 -8.352 -20.141 1 98.06 67 VAL B N 1
ATOM 2102 C CA . VAL B 1 67 ? -1.25 -7.348 -19.172 1 98.06 67 VAL B CA 1
ATOM 2103 C C . VAL B 1 67 ? -1.022 -5.949 -19.75 1 98.06 67 VAL B C 1
ATOM 2105 O O . VAL B 1 67 ? -1.357 -4.949 -19.094 1 98.06 67 VAL B O 1
ATOM 2108 N N . GLY B 1 68 ? -0.436 -5.895 -20.906 1 96.62 68 GLY B N 1
ATOM 2109 C CA . GLY B 1 68 ? -0.344 -4.637 -21.625 1 96.62 68 GLY B CA 1
ATOM 2110 C C . GLY B 1 68 ? 0.4 -3.559 -20.859 1 96.62 68 GLY B C 1
ATOM 2111 O O . GLY B 1 68 ? 1.549 -3.756 -20.469 1 96.62 68 GLY B O 1
ATOM 2112 N N . LYS B 1 69 ? -0.328 -2.434 -20.594 1 95.25 69 LYS B N 1
ATOM 2113 C CA . LYS B 1 69 ? 0.284 -1.259 -19.969 1 95.25 69 LYS B CA 1
ATOM 2114 C C . LYS B 1 69 ? 0.737 -1.559 -18.547 1 95.25 69 LYS B C 1
ATOM 2116 O O . LYS B 1 69 ? 1.49 -0.783 -17.953 1 95.25 69 LYS B O 1
ATOM 2121 N N . ARG B 1 70 ? 0.305 -2.719 -18.031 1 95.62 70 ARG B N 1
ATOM 2122 C CA . ARG B 1 70 ? 0.693 -3.117 -16.672 1 95.62 70 ARG B CA 1
ATOM 2123 C C . ARG B 1 70 ? 1.866 -4.09 -16.703 1 95.62 70 ARG B C 1
ATOM 2125 O O . ARG B 1 70 ? 2.072 -4.855 -15.766 1 95.62 70 ARG B O 1
ATOM 2132 N N . TRP B 1 71 ? 2.641 -4.051 -17.766 1 94.44 71 TRP B N 1
ATOM 2133 C CA . TRP B 1 71 ? 3.701 -5.031 -17.969 1 94.44 71 TRP B CA 1
ATOM 2134 C C . TRP B 1 71 ? 4.746 -4.945 -16.859 1 94.44 71 TRP B C 1
ATOM 2136 O O . TRP B 1 71 ? 5.383 -5.945 -16.516 1 94.44 71 TRP B O 1
ATOM 2146 N N . GLN B 1 72 ? 4.867 -3.82 -16.234 1 91.44 72 GLN B N 1
ATOM 2147 C CA . GLN B 1 72 ? 5.883 -3.641 -15.203 1 91.44 72 GLN B CA 1
ATOM 2148 C C . GLN B 1 72 ? 5.539 -4.445 -13.953 1 91.44 72 GLN B C 1
ATOM 2150 O O . GLN B 1 72 ? 6.41 -4.707 -13.117 1 91.44 72 GLN B O 1
ATOM 2155 N N . SER B 1 73 ? 4.301 -4.859 -13.867 1 91.75 73 SER B N 1
ATOM 2156 C CA . SER B 1 73 ? 3.877 -5.66 -12.719 1 91.75 73 SER B CA 1
ATOM 2157 C C . SER B 1 73 ? 4.363 -7.102 -12.844 1 91.75 73 SER B C 1
ATOM 2159 O O . SER B 1 73 ? 4.301 -7.863 -11.875 1 91.75 73 SER B O 1
ATOM 2161 N N . VAL B 1 74 ? 4.848 -7.477 -14.023 1 94 74 VAL B N 1
ATOM 2162 C CA . VAL B 1 74 ? 5.336 -8.828 -14.273 1 94 74 VAL B CA 1
ATOM 2163 C C . VAL B 1 74 ? 6.859 -8.82 -14.352 1 94 74 VAL B C 1
ATOM 2165 O O . VAL B 1 74 ? 7.438 -8.367 -15.344 1 94 74 VAL B O 1
ATOM 2168 N N . PHE B 1 75 ? 7.492 -9.281 -13.359 1 92.06 75 PHE B N 1
ATOM 2169 C CA . PHE B 1 75 ? 8.953 -9.312 -13.406 1 92.06 75 PHE B CA 1
ATOM 2170 C C . PHE B 1 75 ? 9.438 -10.609 -14.047 1 92.06 75 PHE B C 1
ATOM 2172 O O . PHE B 1 75 ? 8.734 -11.617 -14.031 1 92.06 75 PHE B O 1
ATOM 2179 N N . GLY B 1 76 ? 10.516 -10.547 -14.594 1 93.25 76 GLY B N 1
ATOM 2180 C CA . GLY B 1 76 ? 11.125 -11.742 -15.148 1 93.25 76 GLY B CA 1
ATOM 2181 C C . GLY B 1 76 ? 11.656 -12.688 -14.086 1 93.25 76 GLY B C 1
ATOM 2182 O O . GLY B 1 76 ? 12.234 -12.25 -13.094 1 93.25 76 GLY B O 1
ATOM 2183 N N . THR B 1 77 ? 11.469 -13.945 -14.352 1 95.56 77 THR B N 1
ATOM 2184 C CA . THR B 1 77 ? 11.992 -14.953 -13.438 1 95.56 77 THR B CA 1
ATOM 2185 C C . THR B 1 77 ? 13.508 -15.07 -13.562 1 95.56 77 THR B C 1
ATOM 2187 O O . THR B 1 77 ? 14.023 -15.367 -14.641 1 95.56 77 THR B O 1
ATOM 2190 N N . PRO B 1 78 ? 14.195 -14.836 -12.469 1 96.06 78 PRO B N 1
ATOM 2191 C CA . PRO B 1 78 ? 15.648 -15.023 -12.539 1 96.06 78 PRO B CA 1
ATOM 2192 C C . PRO B 1 78 ? 16.047 -16.469 -12.789 1 96.06 78 PRO B C 1
ATOM 2194 O O . PRO B 1 78 ? 15.289 -17.391 -12.453 1 96.06 78 PRO B O 1
ATOM 2197 N N . ILE B 1 79 ? 17.156 -16.594 -13.359 1 96 79 ILE B N 1
ATOM 2198 C CA . ILE B 1 79 ? 17.703 -17.938 -13.477 1 96 79 ILE B CA 1
ATOM 2199 C C . ILE B 1 79 ? 18.047 -18.484 -12.086 1 96 79 ILE B C 1
ATOM 2201 O O . ILE B 1 79 ? 18.312 -17.719 -11.164 1 96 79 ILE B O 1
ATOM 2205 N N . ARG B 1 80 ? 18.062 -19.797 -11.984 1 95.38 80 ARG B N 1
ATOM 2206 C CA . ARG B 1 80 ? 18.312 -20.438 -10.703 1 95.38 80 ARG B CA 1
ATOM 2207 C C . ARG B 1 80 ? 19.594 -19.938 -10.062 1 95.38 80 ARG B C 1
ATOM 2209 O O . ARG B 1 80 ? 19.625 -19.609 -8.875 1 95.38 80 ARG B O 1
ATOM 2216 N N . ALA B 1 81 ? 20.672 -19.797 -10.844 1 95.81 81 ALA B N 1
ATOM 2217 C CA . ALA B 1 81 ? 21.969 -19.375 -10.328 1 95.81 81 ALA B CA 1
ATOM 2218 C C . ALA B 1 81 ? 21.891 -18 -9.695 1 95.81 81 ALA B C 1
ATOM 2220 O O . ALA B 1 81 ? 22.531 -17.719 -8.68 1 95.81 81 ALA B O 1
ATOM 2221 N N . ALA B 1 82 ? 21.141 -17.125 -10.297 1 96.94 82 ALA B N 1
ATOM 2222 C CA . ALA B 1 82 ? 20.969 -15.773 -9.781 1 96.94 82 ALA B CA 1
ATOM 2223 C C . ALA B 1 82 ? 20.188 -15.773 -8.469 1 96.94 82 ALA B C 1
ATOM 2225 O O . ALA B 1 82 ? 20.484 -14.984 -7.566 1 96.94 82 ALA B O 1
ATOM 2226 N N . LEU B 1 83 ? 19.234 -16.688 -8.359 1 96.62 83 LEU B N 1
ATOM 2227 C CA . LEU B 1 83 ? 18.422 -16.781 -7.148 1 96.62 83 LEU B CA 1
ATOM 2228 C C . LEU B 1 83 ? 19.266 -17.281 -5.973 1 96.62 83 LEU B C 1
ATOM 2230 O O . LEU B 1 83 ? 18.984 -16.938 -4.82 1 96.62 83 LEU B O 1
ATOM 2234 N N . GLU B 1 84 ? 20.266 -18.016 -6.285 1 96.62 84 GLU B N 1
ATOM 2235 C CA . GLU B 1 84 ? 21.094 -18.641 -5.254 1 96.62 84 GLU B CA 1
ATOM 2236 C C . GLU B 1 84 ? 22.281 -17.766 -4.887 1 96.62 84 GLU B C 1
ATOM 2238 O O . GLU B 1 84 ? 23.031 -18.062 -3.955 1 96.62 84 GLU B O 1
ATOM 2243 N N . ALA B 1 85 ? 22.422 -16.594 -5.59 1 96.81 85 ALA B N 1
ATOM 2244 C CA . ALA B 1 85 ? 23.516 -15.664 -5.32 1 96.81 85 ALA B CA 1
ATOM 2245 C C . ALA B 1 85 ? 23.297 -14.914 -4.016 1 96.81 85 ALA B C 1
ATOM 2247 O O . ALA B 1 85 ? 22.141 -14.633 -3.643 1 96.81 85 ALA B O 1
ATOM 2248 N N . ALA B 1 86 ? 24.359 -14.43 -3.424 1 94.75 86 ALA B N 1
ATOM 2249 C CA . ALA B 1 86 ? 24.281 -13.82 -2.096 1 94.75 86 ALA B CA 1
ATOM 2250 C C . ALA B 1 86 ? 23.906 -12.344 -2.186 1 94.75 86 ALA B C 1
ATOM 2252 O O . ALA B 1 86 ? 23.281 -11.805 -1.271 1 94.75 86 ALA B O 1
ATOM 2253 N N . THR B 1 87 ? 24.359 -11.727 -3.264 1 96.94 87 THR B N 1
ATOM 2254 C CA . THR B 1 87 ? 24.125 -10.297 -3.395 1 96.94 87 THR B CA 1
ATOM 2255 C C . THR B 1 87 ? 23.438 -9.984 -4.727 1 96.94 87 THR B C 1
ATOM 2257 O O . THR B 1 87 ? 23.531 -10.773 -5.672 1 96.94 87 THR B O 1
ATOM 2260 N N . HIS B 1 88 ? 22.781 -8.867 -4.723 1 97.44 88 HIS B N 1
ATOM 2261 C CA . HIS B 1 88 ? 22.156 -8.422 -5.961 1 97.44 88 HIS B CA 1
ATOM 2262 C C . HIS B 1 88 ? 23.188 -8.258 -7.074 1 97.44 88 HIS B C 1
ATOM 2264 O O . HIS B 1 88 ? 22.922 -8.594 -8.227 1 97.44 88 HIS B O 1
ATOM 2270 N N . ALA B 1 89 ? 24.266 -7.688 -6.68 1 97.38 89 ALA B N 1
ATOM 2271 C CA . ALA B 1 89 ? 25.328 -7.477 -7.66 1 97.38 89 ALA B CA 1
ATOM 2272 C C . ALA B 1 89 ? 25.781 -8.797 -8.266 1 97.38 89 ALA B C 1
ATOM 2274 O O . ALA B 1 89 ? 25.969 -8.906 -9.484 1 97.38 89 ALA B O 1
ATOM 2275 N N . GLU B 1 90 ? 25.984 -9.758 -7.457 1 97.81 90 GLU B N 1
ATOM 2276 C CA . GLU B 1 90 ? 26.391 -11.078 -7.93 1 97.81 90 GLU B CA 1
ATOM 2277 C C . GLU B 1 90 ? 25.297 -11.711 -8.797 1 97.81 90 GLU B C 1
ATOM 2279 O O . GLU B 1 90 ? 25.578 -12.273 -9.852 1 97.81 90 GLU B O 1
ATOM 2284 N N . ALA B 1 91 ? 24.078 -11.664 -8.328 1 97.5 91 ALA B N 1
ATOM 2285 C CA . ALA B 1 91 ? 22.938 -12.195 -9.07 1 97.5 91 ALA B CA 1
ATOM 2286 C C . ALA B 1 91 ? 22.844 -11.57 -10.461 1 97.5 91 ALA B C 1
ATOM 2288 O O . ALA B 1 91 ? 22.625 -12.266 -11.445 1 97.5 91 ALA B O 1
ATOM 2289 N N . THR B 1 92 ? 23.016 -10.266 -10.469 1 97.5 92 THR B N 1
ATOM 2290 C CA . THR B 1 92 ? 22.922 -9.523 -11.719 1 97.5 92 THR B CA 1
ATOM 2291 C C . THR B 1 92 ? 24.047 -9.945 -12.672 1 97.5 92 THR B C 1
ATOM 2293 O O . THR B 1 92 ? 23.812 -10.102 -13.875 1 97.5 92 THR B O 1
ATOM 2296 N N . ALA B 1 93 ? 25.188 -10.102 -12.117 1 97.19 93 ALA B N 1
ATOM 2297 C CA . ALA B 1 93 ? 26.312 -10.531 -12.938 1 97.19 93 ALA B CA 1
ATOM 2298 C C . ALA B 1 93 ? 26.062 -11.906 -13.547 1 97.19 93 ALA B C 1
ATOM 2300 O O . ALA B 1 93 ? 26.328 -12.125 -14.734 1 97.19 93 ALA B O 1
ATOM 2301 N N . LEU B 1 94 ? 25.578 -12.82 -12.766 1 96 94 LEU B N 1
ATOM 2302 C CA . LEU B 1 94 ? 25.281 -14.164 -13.242 1 96 94 LEU B CA 1
ATOM 2303 C C . LEU B 1 94 ? 24.203 -14.141 -14.312 1 96 94 LEU B C 1
ATOM 2305 O O . LEU B 1 94 ? 24.312 -14.82 -15.336 1 96 94 LEU B O 1
ATOM 2309 N N . SER B 1 95 ? 23.188 -13.391 -14.078 1 95.25 95 SER B N 1
ATOM 2310 C CA . SER B 1 95 ? 22.094 -13.266 -15.039 1 95.25 95 SER B CA 1
ATOM 2311 C C . SER B 1 95 ? 22.562 -12.656 -16.359 1 95.25 95 SER B C 1
ATOM 2313 O O . SER B 1 95 ? 22.203 -13.133 -17.438 1 95.25 95 SER B O 1
ATOM 2315 N N . LEU B 1 96 ? 23.344 -11.602 -16.234 1 95.31 96 LEU B N 1
ATOM 2316 C CA . LEU B 1 96 ? 23.891 -10.938 -17.406 1 95.31 96 LEU B CA 1
ATOM 2317 C C . LEU B 1 96 ? 24.703 -11.914 -18.25 1 95.31 96 LEU B C 1
ATOM 2319 O O . LEU B 1 96 ? 24.594 -11.914 -19.484 1 95.31 96 LEU B O 1
ATOM 2323 N N . ALA B 1 97 ? 25.453 -12.648 -17.656 1 93.62 97 ALA B N 1
ATOM 2324 C CA . ALA B 1 97 ? 26.281 -13.617 -18.359 1 93.62 97 ALA B CA 1
ATOM 2325 C C . ALA B 1 97 ? 25.438 -14.648 -19.094 1 93.62 97 ALA B C 1
ATOM 2327 O O . ALA B 1 97 ? 25.781 -15.078 -20.203 1 93.62 97 ALA B O 1
ATOM 2328 N N . ALA B 1 98 ? 24.375 -15.039 -18.516 1 90.62 98 ALA B N 1
ATOM 2329 C CA . ALA B 1 98 ? 23.578 -16.156 -19.016 1 90.62 98 ALA B CA 1
ATOM 2330 C C . ALA B 1 98 ? 22.5 -15.664 -20 1 90.62 98 ALA B C 1
ATOM 2332 O O . ALA B 1 98 ? 22.141 -16.391 -20.922 1 90.62 98 ALA B O 1
ATOM 2333 N N . THR B 1 99 ? 22.016 -14.477 -19.766 1 88.44 99 THR B N 1
ATOM 2334 C CA . THR B 1 99 ? 20.812 -14.086 -20.484 1 88.44 99 THR B CA 1
ATOM 2335 C C . THR B 1 99 ? 21.016 -12.75 -21.188 1 88.44 99 THR B C 1
ATOM 2337 O O . THR B 1 99 ? 20.188 -12.344 -22.016 1 88.44 99 THR B O 1
ATOM 2340 N N . GLY B 1 100 ? 22.094 -11.977 -20.812 1 90.38 100 GLY B N 1
ATOM 2341 C CA . GLY B 1 100 ? 22.312 -10.656 -21.391 1 90.38 100 GLY B CA 1
ATOM 2342 C C . GLY B 1 100 ? 21.594 -9.555 -20.641 1 90.38 100 GLY B C 1
ATOM 2343 O O . GLY B 1 100 ? 21.719 -8.375 -20.984 1 90.38 100 GLY B O 1
ATOM 2344 N N . LYS B 1 101 ? 20.812 -9.922 -19.609 1 91.81 101 LYS B N 1
ATOM 2345 C CA . LYS B 1 101 ? 20.094 -8.93 -18.828 1 91.81 101 LYS B CA 1
ATOM 2346 C C . LYS B 1 101 ? 20.328 -9.148 -17.328 1 91.81 101 LYS B C 1
ATOM 2348 O O . LYS B 1 101 ? 20.469 -10.281 -16.875 1 91.81 101 LYS B O 1
ATOM 2353 N N . GLY B 1 102 ? 20.328 -8.039 -16.578 1 93.38 102 GLY B N 1
ATOM 2354 C CA . GLY B 1 102 ? 20.391 -8.148 -15.125 1 93.38 102 GLY B CA 1
ATOM 2355 C C . GLY B 1 102 ? 19.062 -8.523 -14.492 1 93.38 102 GLY B C 1
ATOM 2356 O O . GLY B 1 102 ? 18.125 -8.914 -15.195 1 93.38 102 GLY B O 1
ATOM 2357 N N . ILE B 1 103 ? 19.141 -8.516 -13.203 1 93.5 103 ILE B N 1
ATOM 2358 C CA . ILE B 1 103 ? 17.891 -8.797 -12.5 1 93.5 103 ILE B CA 1
ATOM 2359 C C . ILE B 1 103 ? 17.469 -7.57 -11.688 1 93.5 103 ILE B C 1
ATOM 2361 O O . ILE B 1 103 ? 18.328 -6.809 -11.219 1 93.5 103 ILE B O 1
ATOM 2365 N N . SER B 1 104 ? 16.203 -7.359 -11.609 1 92.5 104 SER B N 1
ATOM 2366 C CA . SER B 1 104 ? 15.672 -6.242 -10.836 1 92.5 104 SER B CA 1
ATOM 2367 C C . SER B 1 104 ? 15.875 -6.465 -9.336 1 92.5 104 SER B C 1
ATOM 2369 O O . SER B 1 104 ? 16.047 -7.602 -8.891 1 92.5 104 SER B O 1
ATOM 2371 N N . GLN B 1 105 ? 15.852 -5.363 -8.508 1 92.69 105 GLN B N 1
ATOM 2372 C CA . GLN B 1 105 ? 15.906 -5.453 -7.051 1 92.69 105 GLN B CA 1
ATOM 2373 C C . GLN B 1 105 ? 14.727 -6.254 -6.508 1 92.69 105 GLN B C 1
ATOM 2375 O O . GLN B 1 105 ? 14.875 -7.004 -5.539 1 92.69 105 GLN B O 1
ATOM 2380 N N . GLN B 1 106 ? 13.617 -6.133 -7.141 1 90.5 106 GLN B N 1
ATOM 2381 C CA . GLN B 1 106 ? 12.406 -6.832 -6.73 1 90.5 106 GLN B CA 1
ATOM 2382 C C . GLN B 1 106 ? 12.57 -8.344 -6.875 1 90.5 106 GLN B C 1
ATOM 2384 O O . GLN B 1 106 ? 12.234 -9.102 -5.957 1 90.5 106 GLN B O 1
ATOM 2389 N N . ALA B 1 107 ? 12.977 -8.727 -8.016 1 92.38 107 ALA B N 1
ATOM 2390 C CA . ALA B 1 107 ? 13.172 -10.148 -8.258 1 92.38 107 ALA B CA 1
ATOM 2391 C C . ALA B 1 107 ? 14.188 -10.742 -7.281 1 92.38 107 ALA B C 1
ATOM 2393 O O . ALA B 1 107 ? 14 -11.852 -6.781 1 92.38 107 ALA B O 1
ATOM 2394 N N . HIS B 1 108 ? 15.234 -9.945 -7.066 1 95 108 HIS B N 1
ATOM 2395 C CA . HIS B 1 108 ? 16.25 -10.406 -6.117 1 95 108 HIS B CA 1
ATOM 2396 C C . HIS B 1 108 ? 15.664 -10.562 -4.719 1 95 108 HIS B C 1
ATOM 2398 O O . HIS B 1 108 ? 15.938 -11.547 -4.031 1 95 108 HIS B O 1
ATOM 2404 N N . ARG B 1 109 ? 14.852 -9.664 -4.32 1 93.94 109 ARG B N 1
ATOM 2405 C CA . ARG B 1 109 ? 14.25 -9.68 -2.994 1 93.94 109 ARG B CA 1
ATOM 2406 C C . ARG B 1 109 ? 13.289 -10.859 -2.84 1 93.94 109 ARG B C 1
ATOM 2408 O O . ARG B 1 109 ? 13.109 -11.375 -1.736 1 93.94 109 ARG B O 1
ATOM 2415 N N . LEU B 1 110 ? 12.758 -11.312 -3.947 1 95.75 110 LEU B N 1
ATOM 2416 C CA . LEU B 1 110 ? 11.789 -12.406 -3.924 1 95.75 110 LEU B CA 1
ATOM 2417 C C . LEU B 1 110 ? 12.5 -13.758 -3.912 1 95.75 110 LEU B C 1
ATOM 2419 O O . LEU B 1 110 ? 11.867 -14.797 -3.734 1 95.75 110 LEU B O 1
ATOM 2423 N N . GLY B 1 111 ? 13.75 -13.766 -4.043 1 96.75 111 GLY B N 1
ATOM 2424 C CA . GLY B 1 111 ? 14.555 -14.969 -4.199 1 96.75 111 GLY B CA 1
ATOM 2425 C C . GLY B 1 111 ? 14.273 -16.016 -3.139 1 96.75 111 GLY B C 1
ATOM 2426 O O . GLY B 1 111 ? 13.945 -17.156 -3.463 1 96.75 111 GLY B O 1
ATOM 2427 N N . PRO B 1 112 ? 14.383 -15.617 -1.888 1 97.12 112 PRO B N 1
ATOM 2428 C CA . PRO B 1 112 ? 14.156 -16.594 -0.82 1 97.12 112 PRO B CA 1
ATOM 2429 C C . PRO B 1 112 ? 12.781 -17.25 -0.907 1 97.12 112 PRO B C 1
ATOM 2431 O O . PRO B 1 112 ? 12.648 -18.453 -0.678 1 97.12 112 PRO B O 1
ATOM 2434 N N . LYS B 1 113 ? 11.75 -16.531 -1.309 1 98.06 113 LYS B N 1
ATOM 2435 C CA . LYS B 1 113 ? 10.406 -17.078 -1.439 1 98.06 113 LYS B CA 1
ATOM 2436 C C . LYS B 1 113 ? 10.305 -18 -2.646 1 98.06 113 LYS B C 1
ATOM 2438 O O . LYS B 1 113 ? 9.625 -19.031 -2.59 1 98.06 113 LYS B O 1
ATOM 2443 N N . ILE B 1 114 ? 10.945 -17.625 -3.672 1 97.94 114 ILE B N 1
ATOM 2444 C CA . ILE B 1 114 ? 10.961 -18.453 -4.875 1 97.94 114 ILE B CA 1
ATOM 2445 C C . ILE B 1 114 ? 11.617 -19.797 -4.566 1 97.94 114 ILE B C 1
ATOM 2447 O O . ILE B 1 114 ? 11.078 -20.844 -4.906 1 97.94 114 ILE B O 1
ATOM 2451 N N . LEU B 1 115 ? 12.727 -19.719 -3.906 1 97.94 115 LEU B N 1
ATOM 2452 C CA . LEU B 1 115 ? 13.461 -20.938 -3.576 1 97.94 115 LEU B CA 1
ATOM 2453 C C . LEU B 1 115 ? 12.688 -21.781 -2.57 1 97.94 115 LEU B C 1
ATOM 2455 O O . LEU B 1 115 ? 12.742 -23.016 -2.617 1 97.94 115 LEU B O 1
ATOM 2459 N N . GLU B 1 116 ? 12.008 -21.109 -1.665 1 98.38 116 GLU B N 1
ATOM 2460 C CA . GLU B 1 116 ? 11.141 -21.828 -0.727 1 98.38 116 GLU B CA 1
ATOM 2461 C C . GLU B 1 116 ? 10.086 -22.641 -1.461 1 98.38 116 GLU B C 1
ATOM 2463 O O . GLU B 1 116 ? 9.906 -23.828 -1.175 1 98.38 116 GLU B O 1
ATOM 2468 N N . VAL B 1 117 ? 9.43 -22.047 -2.402 1 98.19 117 VAL B N 1
ATOM 2469 C CA . VAL B 1 117 ? 8.367 -22.719 -3.145 1 98.19 117 VAL B CA 1
ATOM 2470 C C . VAL B 1 117 ? 8.969 -23.812 -4.031 1 98.19 117 VAL B C 1
ATOM 2472 O O . VAL B 1 117 ? 8.391 -24.891 -4.176 1 98.19 117 VAL B O 1
ATOM 2475 N N . ASP B 1 118 ? 10.078 -23.516 -4.602 1 97 118 ASP B N 1
ATOM 2476 C CA . ASP B 1 118 ? 10.773 -24.5 -5.426 1 97 118 ASP B CA 1
ATOM 2477 C C . ASP B 1 118 ? 11.047 -25.766 -4.641 1 97 118 ASP B C 1
ATOM 2479 O O . ASP B 1 118 ? 10.82 -26.875 -5.141 1 97 118 ASP B O 1
ATOM 2483 N N . THR B 1 119 ? 11.562 -25.609 -3.457 1 97.19 119 THR B N 1
ATOM 2484 C CA . THR B 1 119 ? 11.844 -26.75 -2.59 1 97.19 119 THR B CA 1
ATOM 2485 C C . THR B 1 119 ? 10.555 -27.438 -2.156 1 97.19 119 THR B C 1
ATOM 2487 O O . THR B 1 119 ? 10.445 -28.656 -2.219 1 97.19 119 THR B O 1
ATOM 2490 N N . TRP B 1 120 ? 9.602 -26.688 -1.835 1 97.75 120 TRP B N 1
ATOM 2491 C CA . TRP B 1 120 ? 8.344 -27.188 -1.295 1 97.75 120 TRP B CA 1
ATOM 2492 C C . TRP B 1 120 ? 7.57 -27.969 -2.354 1 97.75 120 TRP B C 1
ATOM 2494 O O . TRP B 1 120 ? 6.977 -29.016 -2.061 1 97.75 120 TRP B O 1
ATOM 2504 N N . THR B 1 121 ? 7.539 -27.5 -3.547 1 95.81 121 THR B N 1
ATOM 2505 C CA . THR B 1 121 ? 6.762 -28.125 -4.609 1 95.81 121 THR B CA 1
ATOM 2506 C C . THR B 1 121 ? 7.32 -29.5 -4.949 1 95.81 121 THR B C 1
ATOM 2508 O O . THR B 1 121 ? 6.582 -30.375 -5.41 1 95.81 121 THR B O 1
ATOM 2511 N N . ARG B 1 122 ? 8.516 -29.688 -4.699 1 92.38 122 ARG B N 1
ATOM 2512 C CA . ARG B 1 122 ? 9.156 -30.969 -4.977 1 92.38 122 ARG B CA 1
ATOM 2513 C C . ARG B 1 122 ? 8.82 -32 -3.893 1 92.38 122 ARG B C 1
ATOM 2515 O O . ARG B 1 122 ? 8.938 -33.188 -4.113 1 92.38 122 ARG B O 1
ATOM 2522 N N . ALA B 1 123 ? 8.484 -31.484 -2.773 1 94.5 123 ALA B N 1
ATOM 2523 C CA . ALA B 1 123 ? 8.266 -32.375 -1.629 1 94.5 123 ALA B CA 1
ATOM 2524 C C . ALA B 1 123 ? 6.777 -32.625 -1.404 1 94.5 123 ALA B C 1
ATOM 2526 O O . ALA B 1 123 ? 6.398 -33.594 -0.747 1 94.5 123 ALA B O 1
ATOM 2527 N N . THR B 1 124 ? 5.977 -31.828 -1.997 1 94.94 124 THR B N 1
ATOM 2528 C CA . THR B 1 124 ? 4.547 -31.906 -1.717 1 94.94 124 THR B CA 1
ATOM 2529 C C . THR B 1 124 ? 3.854 -32.812 -2.721 1 94.94 124 THR B C 1
ATOM 2531 O O . THR B 1 124 ? 4.328 -33 -3.846 1 94.94 124 THR B O 1
ATOM 2534 N N . ASP B 1 125 ? 2.738 -33.406 -2.328 1 93.44 125 ASP B N 1
ATOM 2535 C CA . ASP B 1 125 ? 1.928 -34.219 -3.217 1 93.44 125 ASP B CA 1
ATOM 2536 C C . ASP B 1 125 ? 0.732 -33.438 -3.756 1 93.44 125 ASP B C 1
ATOM 2538 O O . ASP B 1 125 ? -0.067 -33.969 -4.527 1 93.44 125 ASP B O 1
ATOM 2542 N N . ARG B 1 126 ? 0.676 -32.219 -3.43 1 94.75 126 ARG B N 1
ATOM 2543 C CA . ARG B 1 126 ? -0.43 -31.375 -3.863 1 94.75 126 ARG B CA 1
ATOM 2544 C C . ARG B 1 126 ? -0.222 -30.891 -5.297 1 94.75 126 ARG B C 1
ATOM 2546 O O . ARG B 1 126 ? 0.915 -30.781 -5.758 1 94.75 126 ARG B O 1
ATOM 2553 N N . THR B 1 127 ? -1.342 -30.75 -5.941 1 97.25 127 THR B N 1
ATOM 2554 C CA . THR B 1 127 ? -1.275 -30.062 -7.23 1 97.25 127 THR B CA 1
ATOM 2555 C C . THR B 1 127 ? -0.998 -28.578 -7.047 1 97.25 127 THR B C 1
ATOM 2557 O O . THR B 1 127 ? -1.817 -27.859 -6.477 1 97.25 127 THR B O 1
ATOM 2560 N N . VAL B 1 128 ? 0.156 -28.125 -7.473 1 98.25 128 VAL B N 1
ATOM 2561 C CA . VAL B 1 128 ? 0.576 -26.734 -7.332 1 98.25 128 VAL B CA 1
ATOM 2562 C C . VAL B 1 128 ? 0.785 -26.109 -8.711 1 98.25 128 VAL B C 1
ATOM 2564 O O . VAL B 1 128 ? 1.456 -26.703 -9.562 1 98.25 128 VAL B O 1
ATOM 2567 N N . ILE B 1 129 ? 0.174 -24.969 -8.938 1 98.62 129 ILE B N 1
ATOM 2568 C CA . ILE B 1 129 ? 0.341 -24.312 -10.227 1 98.62 129 ILE B CA 1
ATOM 2569 C C . ILE B 1 129 ? 0.771 -22.859 -10.008 1 98.62 129 ILE B C 1
ATOM 2571 O O . ILE B 1 129 ? 0.545 -22.297 -8.938 1 98.62 129 ILE B O 1
ATOM 2575 N N . GLU B 1 130 ? 1.43 -22.266 -11.023 1 98.75 130 GLU B N 1
ATOM 2576 C CA . GLU B 1 130 ? 1.777 -20.844 -11.031 1 98.75 130 GLU B CA 1
ATOM 2577 C C . GLU B 1 130 ? 0.67 -20.016 -11.672 1 98.75 130 GLU B C 1
ATOM 2579 O O . GLU B 1 130 ? 0.162 -20.359 -12.734 1 98.75 130 GLU B O 1
ATOM 2584 N N . ALA B 1 131 ? 0.262 -19.016 -11.031 1 98.75 131 ALA B N 1
ATOM 2585 C CA . ALA B 1 131 ? -0.636 -18 -11.57 1 98.75 131 ALA B CA 1
ATOM 2586 C C . ALA B 1 131 ? -0.148 -16.594 -11.219 1 98.75 131 ALA B C 1
ATOM 2588 O O . ALA B 1 131 ? 0.574 -16.406 -10.234 1 98.75 131 ALA B O 1
ATOM 2589 N N . HIS B 1 132 ? -0.44 -15.695 -12.031 1 98.69 132 HIS B N 1
ATOM 2590 C CA . HIS B 1 132 ? -0.083 -14.305 -11.797 1 98.69 132 HIS B CA 1
ATOM 2591 C C . HIS B 1 132 ? -1.326 -13.438 -11.633 1 98.69 132 HIS B C 1
ATOM 2593 O O . HIS B 1 132 ? -2.209 -13.438 -12.492 1 98.69 132 HIS B O 1
ATOM 2599 N N . PRO B 1 133 ? -1.377 -12.648 -10.594 1 98.69 133 PRO B N 1
ATOM 2600 C CA . PRO B 1 133 ? -2.596 -11.891 -10.297 1 98.69 133 PRO B CA 1
ATOM 2601 C C . PRO B 1 133 ? -3.014 -10.969 -11.438 1 98.69 133 PRO B C 1
ATOM 2603 O O . PRO B 1 133 ? -4.188 -10.93 -11.812 1 98.69 133 PRO B O 1
ATOM 2606 N N . GLU B 1 134 ? -2.072 -10.234 -12.031 1 98.5 134 GLU B N 1
ATOM 2607 C CA . GLU B 1 134 ? -2.412 -9.289 -13.094 1 98.5 134 GLU B CA 1
ATOM 2608 C C . GLU B 1 134 ? -2.973 -10.016 -14.312 1 98.5 134 GLU B C 1
ATOM 2610 O O . GLU B 1 134 ? -3.873 -9.508 -14.984 1 98.5 134 GLU B O 1
ATOM 2615 N N . VAL B 1 135 ? -2.41 -11.18 -14.625 1 98.69 135 VAL B N 1
ATOM 2616 C CA . VAL B 1 135 ? -2.922 -11.984 -15.734 1 98.69 135 VAL B CA 1
ATOM 2617 C C . VAL B 1 135 ? -4.32 -12.5 -15.391 1 98.69 135 VAL B C 1
ATOM 2619 O O . VAL B 1 135 ? -5.219 -12.477 -16.234 1 98.69 135 VAL B O 1
ATOM 2622 N N . SER B 1 136 ? -4.512 -12.961 -14.188 1 98.81 136 SER B N 1
ATOM 2623 C CA . SER B 1 136 ? -5.812 -13.438 -13.727 1 98.81 136 SER B CA 1
ATOM 2624 C C . SER B 1 136 ? -6.859 -12.328 -13.789 1 98.81 136 SER B C 1
ATOM 2626 O O . SER B 1 136 ? -7.961 -12.531 -14.305 1 98.81 136 SER B O 1
ATOM 2628 N N . PHE B 1 137 ? -6.523 -11.133 -13.297 1 98.81 137 PHE B N 1
ATOM 2629 C CA . PHE B 1 137 ? -7.445 -10.008 -13.336 1 98.81 137 PHE B CA 1
ATOM 2630 C C . PHE B 1 137 ? -7.75 -9.617 -14.781 1 98.81 137 PHE B C 1
ATOM 2632 O O . PHE B 1 137 ? -8.898 -9.305 -15.117 1 98.81 137 PHE B O 1
ATOM 2639 N N . ALA B 1 138 ? -6.738 -9.562 -15.617 1 98.62 138 ALA B N 1
ATOM 2640 C CA . ALA B 1 138 ? -6.945 -9.242 -17.031 1 98.62 138 ALA B CA 1
ATOM 2641 C C . ALA B 1 138 ? -7.883 -10.25 -17.688 1 98.62 138 ALA B C 1
ATOM 2643 O O . ALA B 1 138 ? -8.68 -9.883 -18.547 1 98.62 138 ALA B O 1
ATOM 2644 N N . THR B 1 139 ? -7.727 -11.508 -17.297 1 98.62 139 THR B N 1
ATOM 2645 C CA . THR B 1 139 ? -8.594 -12.555 -17.812 1 98.62 139 THR B CA 1
ATOM 2646 C C . THR B 1 139 ? -10.039 -12.312 -17.422 1 98.62 139 THR B C 1
ATOM 2648 O O . THR B 1 139 ? -10.945 -12.406 -18.25 1 98.62 139 THR B O 1
ATOM 2651 N N . ILE B 1 140 ? -10.312 -11.961 -16.172 1 98.69 140 ILE B N 1
ATOM 2652 C CA . ILE B 1 140 ? -11.664 -11.633 -15.711 1 98.69 140 ILE B CA 1
ATOM 2653 C C . ILE B 1 140 ? -12.203 -10.438 -16.5 1 98.69 140 ILE B C 1
ATOM 2655 O O . ILE B 1 140 ? -13.336 -10.469 -16.984 1 98.69 140 ILE B O 1
ATOM 2659 N N . ALA B 1 141 ? -11.391 -9.414 -16.641 1 98.5 141 ALA B N 1
ATOM 2660 C CA . ALA B 1 141 ? -11.797 -8.148 -17.234 1 98.5 141 ALA B CA 1
ATOM 2661 C C . ALA B 1 141 ? -11.969 -8.289 -18.75 1 98.5 141 ALA B C 1
ATOM 2663 O O . ALA B 1 141 ? -12.719 -7.535 -19.375 1 98.5 141 ALA B O 1
ATOM 2664 N N . GLY B 1 142 ? -11.219 -9.219 -19.359 1 98.12 142 GLY B N 1
ATOM 2665 C CA . GLY B 1 142 ? -11.188 -9.367 -20.812 1 98.12 142 GLY B CA 1
ATOM 2666 C C . GLY B 1 142 ? -10.25 -8.383 -21.484 1 98.12 142 GLY B C 1
ATOM 2667 O O . GLY B 1 142 ? -10.234 -8.281 -22.719 1 98.12 142 GLY B O 1
ATOM 2668 N N . HIS B 1 143 ? -9.508 -7.57 -20.75 1 97.88 143 HIS B N 1
ATOM 2669 C CA . HIS B 1 143 ? -8.516 -6.594 -21.188 1 97.88 143 HIS B CA 1
ATOM 2670 C C . HIS B 1 143 ? -7.562 -6.223 -20.062 1 97.88 143 HIS B C 1
ATOM 2672 O O . HIS B 1 143 ? -7.867 -6.441 -18.891 1 97.88 143 HIS B O 1
ATOM 2678 N N . PRO B 1 144 ? -6.379 -5.641 -20.375 1 97.81 144 PRO B N 1
ATOM 2679 C CA . PRO B 1 144 ? -5.473 -5.168 -19.328 1 97.81 144 PRO B CA 1
ATOM 2680 C C . PRO B 1 144 ? -6.141 -4.176 -18.375 1 97.81 144 PRO B C 1
ATOM 2682 O O . PRO B 1 144 ? -6.969 -3.365 -18.797 1 97.81 144 PRO B O 1
ATOM 2685 N N . LEU B 1 145 ? -5.727 -4.242 -17.141 1 98.12 145 LEU B N 1
ATOM 2686 C CA . LEU B 1 145 ? -6.324 -3.355 -16.141 1 98.12 145 LEU B CA 1
ATOM 2687 C C . LEU B 1 145 ? -5.848 -1.921 -16.344 1 98.12 145 LEU B C 1
ATOM 2689 O O . LEU B 1 145 ? -4.781 -1.688 -16.906 1 98.12 145 LEU B O 1
ATOM 2693 N N . GLU B 1 146 ? -6.613 -1.046 -15.836 1 97.25 146 GLU B N 1
ATOM 2694 C CA . GLU B 1 146 ? -6.371 0.374 -16.078 1 97.25 146 GLU B CA 1
ATOM 2695 C C . GLU B 1 146 ? -5.418 0.956 -15.039 1 97.25 146 GLU B C 1
ATOM 2697 O O . GLU B 1 146 ? -4.535 1.747 -15.367 1 97.25 146 GLU B O 1
ATOM 2702 N N . HIS B 1 147 ? -5.57 0.532 -13.82 1 97.75 147 HIS B N 1
ATOM 2703 C CA . HIS B 1 147 ? -4.879 1.23 -12.742 1 97.75 147 HIS B CA 1
ATOM 2704 C C . HIS B 1 147 ? -3.889 0.31 -12.039 1 97.75 147 HIS B C 1
ATOM 2706 O O . HIS B 1 147 ? -4.168 -0.875 -11.844 1 97.75 147 HIS B O 1
ATOM 2712 N N . PRO B 1 148 ? -2.719 0.86 -11.594 1 97.31 148 PRO B N 1
ATOM 2713 C CA . PRO B 1 148 ? -1.79 0.081 -10.773 1 97.31 148 PRO B CA 1
ATOM 2714 C C . PRO B 1 148 ? -2.418 -0.398 -9.469 1 97.31 148 PRO B C 1
ATOM 2716 O O . PRO B 1 148 ? -3.193 0.334 -8.844 1 97.31 148 PRO B O 1
ATOM 2719 N N . LYS B 1 149 ? -2.043 -1.56 -9.039 1 97.19 149 LYS B N 1
ATOM 2720 C CA . LYS B 1 149 ? -2.668 -2.201 -7.883 1 97.19 149 LYS B CA 1
ATOM 2721 C C . LYS B 1 149 ? -2.398 -1.418 -6.602 1 97.19 149 LYS B C 1
ATOM 2723 O O . LYS B 1 149 ? -3.088 -1.604 -5.598 1 97.19 149 LYS B O 1
ATOM 2728 N N . SER B 1 150 ? -1.38 -0.557 -6.609 1 95.88 150 SER B N 1
ATOM 2729 C CA . SER B 1 150 ? -0.969 0.15 -5.402 1 95.88 150 SER B CA 1
ATOM 2730 C C . SER B 1 150 ? -1.817 1.397 -5.176 1 95.88 150 SER B C 1
ATOM 2732 O O . SER B 1 150 ? -1.694 2.059 -4.145 1 95.88 150 SER B O 1
ATOM 2734 N N . THR B 1 151 ? -2.725 1.781 -6.109 1 98.06 151 THR B N 1
ATOM 2735 C CA . THR B 1 151 ? -3.527 2.992 -6 1 98.06 151 THR B CA 1
ATOM 2736 C C . THR B 1 151 ? -4.926 2.67 -5.48 1 98.06 151 THR B C 1
ATOM 2738 O O . THR B 1 151 ? -5.359 1.517 -5.527 1 98.06 151 THR B O 1
ATOM 2741 N N . TRP B 1 152 ? -5.578 3.691 -5.016 1 98.56 152 TRP B N 1
ATOM 2742 C CA . TRP B 1 152 ? -6.977 3.562 -4.621 1 98.56 152 TRP B CA 1
ATOM 2743 C C . TRP B 1 152 ? -7.812 2.996 -5.758 1 98.56 152 TRP B C 1
ATOM 2745 O O . TRP B 1 152 ? -8.523 2.002 -5.582 1 98.56 152 TRP B O 1
ATOM 2755 N N . SER B 1 153 ? -7.727 3.613 -6.98 1 98.62 153 SER B N 1
ATOM 2756 C CA . SER B 1 153 ? -8.484 3.15 -8.141 1 98.62 153 SER B CA 1
ATOM 2757 C C . SER B 1 153 ? -8.109 1.718 -8.508 1 98.62 153 SER B C 1
ATOM 2759 O O . SER B 1 153 ? -8.961 0.938 -8.938 1 98.62 153 SER B O 1
ATOM 2761 N N . GLY B 1 154 ? -6.844 1.405 -8.328 1 98.5 154 GLY B N 1
ATOM 2762 C CA . GLY B 1 154 ? -6.406 0.046 -8.609 1 98.5 154 GLY B CA 1
ATOM 2763 C C . GLY B 1 154 ? -7.016 -0.979 -7.668 1 98.5 154 GLY B C 1
ATOM 2764 O O . GLY B 1 154 ? -7.41 -2.064 -8.102 1 98.5 154 GLY B O 1
ATOM 2765 N N . ALA B 1 155 ? -7.027 -0.668 -6.391 1 98.69 155 ALA B N 1
ATOM 2766 C CA . ALA B 1 155 ? -7.648 -1.553 -5.406 1 98.69 155 ALA B CA 1
ATOM 2767 C C . ALA B 1 155 ? -9.141 -1.722 -5.684 1 98.69 155 ALA B C 1
ATOM 2769 O O . ALA B 1 155 ? -9.656 -2.842 -5.676 1 98.69 155 ALA B O 1
ATOM 2770 N N . GLN B 1 156 ? -9.781 -0.605 -5.992 1 98.56 156 GLN B N 1
ATOM 2771 C CA . GLN B 1 156 ? -11.227 -0.64 -6.227 1 98.56 156 GLN B CA 1
ATOM 2772 C C . GLN B 1 156 ? -11.555 -1.413 -7.5 1 98.56 156 GLN B C 1
ATOM 2774 O O . GLN B 1 156 ? -12.539 -2.158 -7.543 1 98.56 156 GLN B O 1
ATOM 2779 N N . GLU B 1 157 ? -10.773 -1.194 -8.508 1 98.56 157 GLU B N 1
ATOM 2780 C CA . GLU B 1 157 ? -10.93 -1.92 -9.766 1 98.56 157 GLU B CA 1
ATOM 2781 C C . GLU B 1 157 ? -10.844 -3.428 -9.547 1 98.56 157 GLU B C 1
ATOM 2783 O O . GLU B 1 157 ? -11.68 -4.184 -10.047 1 98.56 157 GLU B O 1
ATOM 2788 N N . ARG B 1 158 ? -9.953 -3.877 -8.789 1 98.75 158 ARG B N 1
ATOM 2789 C CA . ARG B 1 158 ? -9.719 -5.293 -8.516 1 98.75 158 ARG B CA 1
ATOM 2790 C C . ARG B 1 158 ? -10.805 -5.863 -7.613 1 98.75 158 ARG B C 1
ATOM 2792 O O . ARG B 1 158 ? -11.258 -6.992 -7.812 1 98.75 158 ARG B O 1
ATOM 2799 N N . LEU B 1 159 ? -11.219 -5.055 -6.664 1 98.62 159 LEU B N 1
ATOM 2800 C CA . LEU B 1 159 ? -12.328 -5.477 -5.82 1 98.62 159 LEU B CA 1
ATOM 2801 C C . LEU B 1 159 ? -13.586 -5.699 -6.645 1 98.62 159 LEU B C 1
ATOM 2803 O O . LEU B 1 159 ? -14.297 -6.691 -6.457 1 98.62 159 LEU B O 1
ATOM 2807 N N . ALA B 1 160 ? -13.828 -4.805 -7.512 1 98.62 160 ALA B N 1
ATOM 2808 C CA . ALA B 1 160 ? -15 -4.906 -8.367 1 98.62 160 ALA B CA 1
ATOM 2809 C C . ALA B 1 160 ? -14.93 -6.148 -9.258 1 98.62 160 ALA B C 1
ATOM 2811 O O . ALA B 1 160 ? -15.93 -6.836 -9.461 1 98.62 160 ALA B O 1
ATOM 2812 N N . LEU B 1 161 ? -13.797 -6.438 -9.797 1 98.81 161 LEU B N 1
ATOM 2813 C CA . LEU B 1 161 ? -13.602 -7.605 -10.656 1 98.81 161 LEU B CA 1
ATOM 2814 C C . LEU B 1 161 ? -13.789 -8.891 -9.859 1 98.81 161 LEU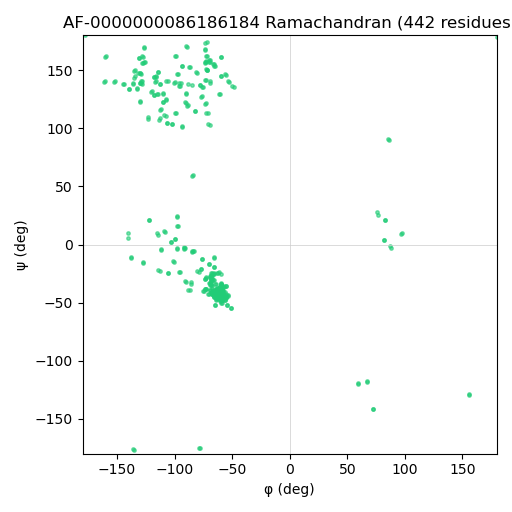 B C 1
ATOM 2816 O O . LEU B 1 161 ? -14.398 -9.844 -10.344 1 98.81 161 LEU B O 1
ATOM 2820 N N . LEU B 1 162 ? -13.234 -8.953 -8.656 1 98.75 162 LEU B N 1
ATOM 2821 C CA . LEU B 1 162 ? -13.438 -10.109 -7.797 1 98.75 162 LEU B CA 1
ATOM 2822 C C . LEU B 1 162 ? -14.914 -10.336 -7.523 1 98.75 162 LEU B C 1
ATOM 2824 O O . LEU B 1 162 ? -15.406 -11.461 -7.637 1 98.75 162 LEU B O 1
ATOM 2828 N N . ALA B 1 163 ? -15.578 -9.258 -7.211 1 98.38 163 ALA B N 1
ATOM 2829 C CA . ALA B 1 163 ? -17.016 -9.352 -6.938 1 98.38 163 ALA B CA 1
ATOM 2830 C C . ALA B 1 163 ? -17.766 -9.875 -8.156 1 98.38 163 ALA B C 1
ATOM 2832 O O . ALA B 1 163 ? -18.719 -10.664 -8.016 1 98.38 163 ALA B O 1
ATOM 2833 N N . ALA B 1 164 ? -17.391 -9.461 -9.305 1 98.31 164 ALA B N 1
ATOM 2834 C CA . ALA B 1 164 ? -18.062 -9.844 -10.555 1 98.31 164 ALA B CA 1
ATOM 2835 C C . ALA B 1 164 ? -17.984 -11.359 -10.766 1 98.31 164 ALA B C 1
ATOM 2837 O O . ALA B 1 164 ? -18.828 -11.93 -11.461 1 98.31 164 ALA B O 1
ATOM 2838 N N . VAL B 1 165 ? -17 -11.992 -10.148 1 98 165 VAL B N 1
ATOM 2839 C CA . VAL B 1 165 ? -16.875 -13.43 -10.328 1 98 165 VAL B CA 1
ATOM 2840 C C . VAL B 1 165 ? -17.266 -14.148 -9.039 1 98 165 VAL B C 1
ATOM 2842 O O . VAL B 1 165 ? -16.891 -15.305 -8.828 1 98 165 VAL B O 1
ATOM 2845 N N . GLY B 1 166 ? -17.844 -13.414 -8.117 1 97.75 166 GLY B N 1
ATOM 2846 C CA . GLY B 1 166 ? -18.469 -14.023 -6.949 1 97.75 166 GLY B CA 1
ATOM 2847 C C . GLY B 1 166 ? -17.562 -14.039 -5.73 1 97.75 166 GLY B C 1
ATOM 2848 O O . GLY B 1 166 ? -17.859 -14.695 -4.734 1 97.75 166 GLY B O 1
ATOM 2849 N N . ILE B 1 167 ? -16.438 -13.383 -5.77 1 98.25 167 ILE B N 1
ATOM 2850 C CA . ILE B 1 167 ? -15.523 -13.32 -4.637 1 98.25 167 ILE B CA 1
ATOM 2851 C C . ILE B 1 167 ? -15.664 -11.969 -3.936 1 98.25 167 ILE B C 1
ATOM 2853 O O . ILE B 1 167 ? -15.195 -10.945 -4.441 1 98.25 167 ILE B O 1
ATOM 2857 N N . VAL B 1 168 ? -16.328 -12.008 -2.83 1 98.06 168 VAL B N 1
ATOM 2858 C CA . VAL B 1 168 ? -16.5 -10.82 -2.008 1 98.06 168 VAL B CA 1
ATOM 2859 C C . VAL B 1 168 ? -15.75 -10.984 -0.688 1 98.06 168 VAL B C 1
ATOM 2861 O O . VAL B 1 168 ? -16.172 -11.75 0.18 1 98.06 168 VAL B O 1
ATOM 2864 N N . LEU B 1 169 ? -14.672 -10.266 -0.53 1 97.62 169 LEU B N 1
ATOM 2865 C CA . LEU B 1 169 ? -13.805 -10.383 0.637 1 97.62 169 LEU B CA 1
ATOM 2866 C C . LEU B 1 169 ? -14.414 -9.688 1.845 1 97.62 169 LEU B C 1
ATOM 2868 O O . LEU B 1 169 ? -14.852 -8.539 1.747 1 97.62 169 LEU B O 1
ATOM 2872 N N . PRO B 1 170 ? -14.523 -10.375 2.926 1 97.06 170 PRO B N 1
ATOM 2873 C CA . PRO B 1 170 ? -15 -9.703 4.133 1 97.06 170 PRO B CA 1
ATOM 2874 C C . PRO B 1 170 ? -14 -8.695 4.691 1 97.06 170 PRO B C 1
ATOM 2876 O O . PRO B 1 170 ? -12.797 -8.812 4.438 1 97.06 170 PRO B O 1
ATOM 2879 N N . ALA B 1 171 ? -14.484 -7.762 5.434 1 97 171 ALA B N 1
ATOM 2880 C CA . ALA B 1 171 ? -13.625 -6.781 6.094 1 97 171 ALA B CA 1
ATOM 2881 C C . ALA B 1 171 ? -12.68 -7.453 7.086 1 97 171 ALA B C 1
ATOM 2883 O O . ALA B 1 171 ? -11.516 -7.074 7.203 1 97 171 ALA B O 1
ATOM 2884 N N . ASP B 1 172 ? -13.219 -8.406 7.809 1 97.44 172 ASP B N 1
ATOM 2885 C CA . ASP B 1 172 ? -12.422 -9.141 8.789 1 97.44 172 ASP B CA 1
ATOM 2886 C C . ASP B 1 172 ? -11.961 -10.484 8.227 1 97.44 172 ASP B C 1
ATOM 2888 O O . ASP B 1 172 ? -12.773 -11.391 8.039 1 97.44 172 ASP B O 1
ATOM 2892 N N . VAL B 1 173 ? -10.609 -10.602 8.039 1 97.5 173 VAL B N 1
ATOM 2893 C CA . VAL B 1 173 ? -10.07 -11.859 7.531 1 97.5 173 VAL B CA 1
ATOM 2894 C C . VAL B 1 173 ? -9.047 -12.422 8.508 1 97.5 173 VAL B C 1
ATOM 2896 O O . VAL B 1 173 ? -8.133 -13.156 8.117 1 97.5 173 VAL B O 1
ATOM 2899 N N . GLY B 1 174 ? -9.164 -11.977 9.711 1 96.44 174 GLY B N 1
ATOM 2900 C CA . GLY B 1 174 ? -8.383 -12.539 10.797 1 96.44 174 GLY B CA 1
ATOM 2901 C C . GLY B 1 174 ? -6.914 -12.156 10.734 1 96.44 174 GLY B C 1
ATOM 2902 O O . GLY B 1 174 ? -6.578 -11.016 10.422 1 96.44 174 GLY B O 1
ATOM 2903 N N . GLU B 1 175 ? -6.086 -13.133 11.078 1 97.62 175 GLU B N 1
ATOM 2904 C CA . GLU B 1 175 ? -4.648 -12.898 11.164 1 97.62 175 GLU B CA 1
ATOM 2905 C C . GLU B 1 175 ? -4.074 -12.469 9.812 1 97.62 175 GLU B C 1
ATOM 2907 O O . GLU B 1 175 ? -3.16 -11.648 9.758 1 97.62 175 GLU B O 1
ATOM 2912 N N . ALA B 1 176 ? -4.59 -13.039 8.805 1 98.44 176 ALA B N 1
ATOM 2913 C CA . ALA B 1 176 ? -4.098 -12.734 7.465 1 98.44 176 ALA B CA 1
ATOM 2914 C C . ALA B 1 176 ? -4.227 -11.242 7.164 1 98.44 176 ALA B C 1
ATOM 2916 O O . ALA B 1 176 ? -3.33 -10.641 6.57 1 98.44 176 ALA B O 1
ATOM 2917 N N . GLY B 1 177 ? -5.367 -10.688 7.613 1 98.44 177 GLY B N 1
ATOM 2918 C CA . GLY B 1 177 ? -5.582 -9.266 7.383 1 98.44 177 GLY B CA 1
ATOM 2919 C C . GLY B 1 177 ? -4.605 -8.383 8.141 1 98.44 177 GLY B C 1
ATOM 2920 O O . GLY B 1 177 ? -4.266 -7.293 7.68 1 98.44 177 GLY B O 1
ATOM 2921 N N . ALA B 1 178 ? -4.164 -8.836 9.281 1 98 178 ALA B N 1
ATOM 2922 C CA . ALA B 1 178 ? -3.225 -8.086 10.117 1 98 178 ALA B CA 1
ATOM 2923 C C . ALA B 1 178 ? -1.806 -8.18 9.562 1 98 178 ALA B C 1
ATOM 2925 O O . ALA B 1 178 ? -0.968 -7.32 9.836 1 98 178 ALA B O 1
ATOM 2926 N N . MET B 1 179 ? -1.586 -9.172 8.781 1 98.31 179 MET B N 1
ATOM 2927 C CA . MET B 1 179 ? -0.216 -9.469 8.367 1 98.31 179 MET B CA 1
ATOM 2928 C C . MET B 1 179 ? 0.02 -9.055 6.922 1 98.31 179 MET B C 1
ATOM 2930 O O . MET B 1 179 ? 1.153 -8.773 6.527 1 98.31 179 MET B O 1
ATOM 2934 N N . ALA B 1 180 ? -1.037 -8.977 6.098 1 98.5 180 ALA B N 1
ATOM 2935 C CA . ALA B 1 180 ? -0.879 -8.789 4.656 1 98.5 180 ALA B CA 1
ATOM 2936 C C . ALA B 1 180 ? -1.436 -7.434 4.219 1 98.5 180 ALA B C 1
ATOM 2938 O O . ALA B 1 180 ? -2.41 -6.941 4.789 1 98.5 180 ALA B O 1
ATOM 2939 N N . ALA B 1 181 ? -0.83 -6.883 3.201 1 98.44 181 ALA B N 1
ATOM 2940 C CA . ALA B 1 181 ? -1.303 -5.637 2.602 1 98.44 181 ALA B CA 1
ATOM 2941 C C . ALA B 1 181 ? -2.572 -5.867 1.787 1 98.44 181 ALA B C 1
ATOM 2943 O O . ALA B 1 181 ? -2.93 -7.012 1.491 1 98.44 181 ALA B O 1
ATOM 2944 N N . VAL B 1 182 ? -3.184 -4.824 1.434 1 98.5 182 VAL B N 1
ATOM 2945 C CA . VAL B 1 182 ? -4.43 -4.867 0.678 1 98.5 182 VAL B CA 1
ATOM 2946 C C . VAL B 1 182 ? -4.207 -5.59 -0.649 1 98.5 182 VAL B C 1
ATOM 2948 O O . VAL B 1 182 ? -4.957 -6.504 -0.999 1 98.5 182 VAL B O 1
ATOM 2951 N N . ASP B 1 183 ? -3.164 -5.215 -1.347 1 98.19 183 ASP B N 1
ATOM 2952 C CA . ASP B 1 183 ? -2.945 -5.809 -2.662 1 98.19 183 ASP B CA 1
ATOM 2953 C C . ASP B 1 183 ? -2.578 -7.285 -2.545 1 98.19 183 ASP B C 1
ATOM 2955 O O . ASP B 1 183 ? -2.936 -8.094 -3.408 1 98.19 183 ASP B O 1
ATOM 2959 N N . ASP B 1 184 ? -1.913 -7.691 -1.45 1 98.56 184 ASP B N 1
ATOM 2960 C CA . ASP B 1 184 ? -1.584 -9.102 -1.242 1 98.56 184 ASP B CA 1
ATOM 2961 C C . ASP B 1 184 ? -2.848 -9.945 -1.093 1 98.56 184 ASP B C 1
ATOM 2963 O O . ASP B 1 184 ? -2.928 -11.047 -1.633 1 98.56 184 ASP B O 1
ATOM 2967 N N . V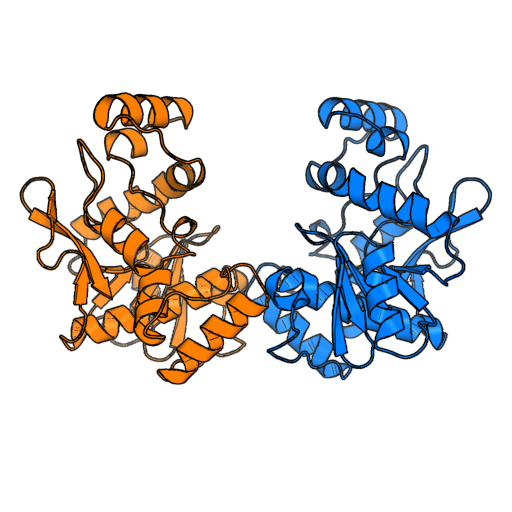AL B 1 185 ? -3.793 -9.445 -0.329 1 98.81 185 VAL B N 1
ATOM 2968 C CA . VAL B 1 185 ? -5.047 -10.156 -0.108 1 98.81 185 VAL B CA 1
ATOM 2969 C C . VAL B 1 185 ? -5.816 -10.273 -1.422 1 98.81 185 VAL B C 1
ATOM 2971 O O . VAL B 1 185 ? -6.332 -11.344 -1.757 1 98.81 185 VAL B O 1
ATOM 2974 N N . LEU B 1 186 ? -5.828 -9.188 -2.195 1 98.81 186 LEU B N 1
ATOM 2975 C CA . LEU B 1 186 ? -6.512 -9.195 -3.484 1 98.81 186 LEU B CA 1
ATOM 2976 C C . LEU B 1 186 ? -5.832 -10.148 -4.457 1 98.81 186 LEU B C 1
ATOM 2978 O O . LEU B 1 186 ? -6.504 -10.883 -5.188 1 98.81 186 LEU B O 1
ATOM 2982 N N . ASP B 1 187 ? -4.523 -10.148 -4.402 1 98.75 187 ASP B N 1
ATOM 2983 C CA . ASP B 1 187 ? -3.754 -11.023 -5.277 1 98.75 187 ASP B CA 1
ATOM 2984 C C . ASP B 1 187 ? -4.02 -12.492 -4.957 1 98.75 187 ASP B C 1
ATOM 2986 O O . ASP B 1 187 ? -4.238 -13.305 -5.863 1 98.75 187 ASP B O 1
ATOM 2990 N N . ALA B 1 188 ? -4.031 -12.805 -3.678 1 98.88 188 ALA B N 1
ATOM 2991 C CA . ALA B 1 188 ? -4.32 -14.18 -3.281 1 98.88 188 ALA B CA 1
ATOM 2992 C C . ALA B 1 188 ? -5.723 -14.594 -3.719 1 98.88 188 ALA B C 1
ATOM 2994 O O . ALA B 1 188 ? -5.934 -15.719 -4.176 1 98.88 188 ALA B O 1
ATOM 2995 N N . ALA B 1 189 ? -6.664 -13.711 -3.629 1 98.81 189 ALA B N 1
ATOM 2996 C CA . ALA B 1 189 ? -8.055 -13.992 -3.959 1 98.81 189 ALA B CA 1
ATOM 2997 C C . ALA B 1 189 ? -8.219 -14.297 -5.445 1 98.81 189 ALA B C 1
ATOM 2999 O O . ALA B 1 189 ? -8.844 -15.289 -5.82 1 98.81 189 ALA B O 1
ATOM 3000 N N . VAL B 1 190 ? -7.586 -13.492 -6.277 1 98.88 190 VAL B N 1
ATOM 3001 C CA . VAL B 1 190 ? -7.781 -13.695 -7.707 1 98.88 190 VAL B CA 1
ATOM 3002 C C . VAL B 1 190 ? -7.02 -14.938 -8.164 1 98.88 190 VAL B C 1
ATOM 3004 O O . VAL B 1 190 ? -7.453 -15.641 -9.078 1 98.88 190 VAL B O 1
ATOM 3007 N N . VAL B 1 191 ? -5.957 -15.219 -7.492 1 98.81 191 VAL B N 1
ATOM 3008 C CA . VAL B 1 191 ? -5.188 -16.422 -7.793 1 98.81 191 VAL B CA 1
ATOM 3009 C C . VAL B 1 191 ? -5.988 -17.656 -7.402 1 98.81 191 VAL B C 1
ATOM 3011 O O . VAL B 1 191 ? -5.922 -18.688 -8.078 1 98.81 191 VAL B O 1
ATOM 3014 N N . SER B 1 192 ? -6.777 -17.562 -6.363 1 98.75 192 SER B N 1
ATOM 3015 C CA . SER B 1 192 ? -7.672 -18.656 -6.004 1 98.75 192 SER B CA 1
ATOM 3016 C C . SER B 1 192 ? -8.719 -18.906 -7.09 1 98.75 192 SER B C 1
ATOM 3018 O O . SER B 1 192 ? -9.125 -20.047 -7.32 1 98.75 192 SER B O 1
ATOM 3020 N N . TRP B 1 193 ? -9.125 -17.844 -7.715 1 98.75 193 TRP B N 1
ATOM 3021 C CA . TRP B 1 193 ? -10.031 -17.953 -8.852 1 98.75 193 TRP B CA 1
ATOM 3022 C C . TRP B 1 193 ? -9.398 -18.766 -9.977 1 98.75 193 TRP B C 1
ATOM 3024 O O . TRP B 1 193 ? -10.055 -19.625 -10.57 1 98.75 193 TRP B O 1
ATOM 3034 N N . THR B 1 194 ? -8.141 -18.516 -10.234 1 98.81 194 THR B N 1
ATOM 3035 C CA . THR B 1 194 ? -7.422 -19.266 -11.25 1 98.81 194 THR B CA 1
ATOM 3036 C C . THR B 1 194 ? -7.293 -20.734 -10.859 1 98.81 194 THR B C 1
ATOM 3038 O O . THR B 1 194 ? -7.434 -21.625 -11.695 1 98.81 194 THR B O 1
ATOM 3041 N N . ALA B 1 195 ? -7.047 -20.953 -9.586 1 98.75 195 ALA B N 1
ATOM 3042 C CA . ALA B 1 195 ? -6.977 -22.328 -9.094 1 98.75 195 ALA B CA 1
ATOM 3043 C C . ALA B 1 195 ? -8.281 -23.062 -9.367 1 98.75 195 ALA B C 1
ATOM 3045 O O . ALA B 1 195 ? -8.258 -24.234 -9.789 1 98.75 195 ALA B O 1
ATOM 3046 N N . ALA B 1 196 ? -9.383 -22.406 -9.125 1 98.25 196 ALA B N 1
ATOM 3047 C CA . ALA B 1 196 ? -10.688 -23.016 -9.359 1 98.25 196 ALA B CA 1
ATOM 3048 C C . ALA B 1 196 ? -10.898 -23.328 -10.836 1 98.25 196 ALA B C 1
ATOM 3050 O O . ALA B 1 196 ? -11.43 -24.375 -11.188 1 98.25 196 ALA B O 1
ATOM 3051 N N . ARG B 1 197 ? -10.477 -22.453 -11.672 1 98.44 197 ARG B N 1
ATOM 3052 C CA . ARG B 1 197 ? -10.578 -22.688 -13.109 1 98.44 197 ARG B CA 1
ATOM 3053 C C . ARG B 1 197 ? -9.734 -23.875 -13.539 1 98.44 197 ARG B C 1
ATOM 3055 O O . ARG B 1 197 ? -10.156 -24.672 -14.383 1 98.44 197 ARG B O 1
ATOM 3062 N N . TYR B 1 198 ? -8.586 -23.938 -12.961 1 98.62 198 TYR B N 1
ATOM 3063 C CA . TYR B 1 198 ? -7.727 -25.062 -13.266 1 98.62 198 TYR B CA 1
ATOM 3064 C C . TYR B 1 198 ? -8.398 -26.375 -12.875 1 98.62 198 TYR B C 1
ATOM 3066 O O . TYR B 1 198 ? -8.43 -27.328 -13.656 1 98.62 198 TYR B O 1
ATOM 3074 N N . ALA B 1 199 ? -8.906 -26.438 -11.711 1 97.69 199 ALA B N 1
ATOM 3075 C CA . ALA B 1 199 ? -9.555 -27.641 -11.188 1 97.69 199 ALA B CA 1
ATOM 3076 C C . ALA B 1 199 ? -10.727 -28.047 -12.062 1 97.69 199 ALA B C 1
ATOM 3078 O O . ALA B 1 199 ? -11 -29.25 -12.219 1 97.69 199 ALA B O 1
ATOM 3079 N N . SER B 1 200 ? -11.367 -27.094 -12.602 1 97.5 200 SER B N 1
ATOM 3080 C CA . SER B 1 200 ? -12.547 -27.391 -13.406 1 97.5 200 SER B CA 1
ATOM 3081 C C . SER B 1 200 ? -12.18 -27.578 -14.875 1 97.5 200 SER B C 1
ATOM 3083 O O . SER B 1 200 ? -13.062 -27.781 -15.719 1 97.5 200 SER B O 1
ATOM 3085 N N . GLY B 1 201 ? -10.969 -27.391 -15.195 1 97.88 201 GLY B N 1
ATOM 3086 C CA . GLY B 1 201 ? -10.5 -27.625 -16.547 1 97.88 201 GLY B CA 1
ATOM 3087 C C . GLY B 1 201 ? -10.758 -26.453 -17.469 1 97.88 201 GLY B C 1
ATOM 3088 O O . GLY B 1 201 ? -10.727 -26.594 -18.703 1 97.88 201 GLY B O 1
ATOM 3089 N N . THR B 1 202 ? -10.945 -25.25 -16.891 1 98.12 202 THR B N 1
ATOM 3090 C CA . THR B 1 202 ? -11.312 -24.109 -17.734 1 98.12 202 THR B CA 1
ATOM 3091 C C . THR B 1 202 ? -10.18 -23.094 -17.781 1 98.12 202 THR B C 1
ATOM 3093 O O . THR B 1 202 ? -10.25 -22.109 -18.516 1 98.12 202 THR B O 1
ATOM 3096 N N . ALA B 1 203 ? -9.109 -23.312 -17.047 1 98.38 203 ALA B N 1
ATOM 3097 C CA . ALA B 1 203 ? -7.977 -22.391 -17.062 1 98.38 203 ALA B CA 1
ATOM 3098 C C . ALA B 1 203 ? -7.199 -22.484 -18.359 1 98.38 203 ALA B C 1
ATOM 3100 O O . ALA B 1 203 ? -7.176 -23.547 -19 1 98.38 203 ALA B O 1
ATOM 3101 N N . VAL B 1 204 ? -6.625 -21.422 -18.734 1 97.94 204 VAL B N 1
ATOM 3102 C CA . VAL B 1 204 ? -5.777 -21.359 -19.906 1 97.94 204 VAL B CA 1
ATOM 3103 C C . VAL B 1 204 ? -4.312 -21.266 -19.484 1 97.94 204 VAL B C 1
ATOM 3105 O O . VAL B 1 204 ? -3.98 -20.578 -18.516 1 97.94 204 VAL B O 1
ATOM 3108 N N . SER B 1 205 ? -3.482 -21.953 -20.219 1 98.06 205 SER B N 1
ATOM 3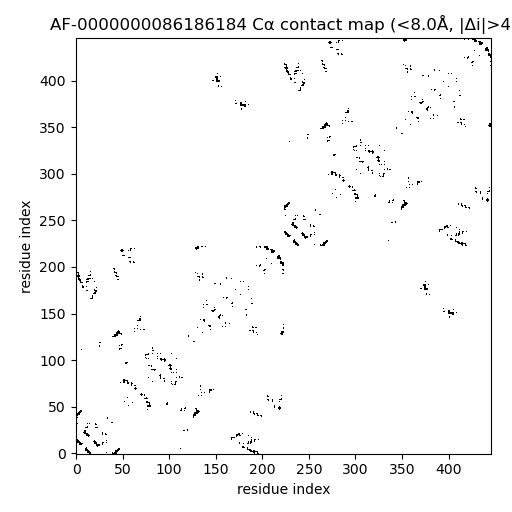109 C CA . SER B 1 205 ? -2.057 -21.953 -19.906 1 98.06 205 SER B CA 1
ATOM 3110 C C . SER B 1 205 ? -1.291 -21 -20.828 1 98.06 205 SER B C 1
ATOM 3112 O O . SER B 1 205 ? -1.594 -20.922 -22.016 1 98.06 205 SER B O 1
ATOM 3114 N N . TYR B 1 206 ? -0.417 -20.328 -20.312 1 98.25 206 TYR B N 1
ATOM 3115 C CA . TYR B 1 206 ? 0.499 -19.469 -21.062 1 98.25 206 TYR B CA 1
ATOM 3116 C C . TYR B 1 206 ? 1.949 -19.844 -20.781 1 98.25 206 TYR B C 1
ATOM 3118 O O . TYR B 1 206 ? 2.453 -19.625 -19.672 1 98.25 206 TYR B O 1
ATOM 3126 N N . PRO B 1 207 ? 2.699 -20.453 -21.688 1 97.88 207 PRO B N 1
ATOM 3127 C CA . PRO B 1 207 ? 2.281 -20.766 -23.047 1 97.88 207 PRO B CA 1
ATOM 3128 C C . PRO B 1 207 ? 1.288 -21.938 -23.109 1 97.88 207 PRO B C 1
ATOM 3130 O O . PRO B 1 207 ? 0.993 -22.547 -22.078 1 97.88 207 PRO B O 1
ATOM 3133 N N . THR B 1 208 ? 0.754 -22.188 -24.328 1 96.94 208 THR B N 1
ATOM 3134 C CA . THR B 1 208 ? -0.213 -23.266 -24.547 1 96.94 208 THR B CA 1
ATOM 3135 C C . THR B 1 208 ? 0.376 -24.609 -24.156 1 96.94 208 THR B C 1
ATOM 3137 O O . THR B 1 208 ? -0.328 -25.469 -23.609 1 96.94 208 THR B O 1
ATOM 3140 N N . THR B 1 209 ? 1.644 -24.75 -24.469 1 95.44 209 THR B N 1
ATOM 3141 C CA . THR B 1 209 ? 2.42 -25.891 -24.016 1 95.44 209 THR B CA 1
ATOM 3142 C C . THR B 1 209 ? 3.486 -25.469 -23.016 1 95.44 209 THR B C 1
ATOM 3144 O O . THR B 1 209 ? 4.367 -24.672 -23.328 1 95.44 209 THR B O 1
ATOM 3147 N N . PRO B 1 210 ? 3.318 -25.984 -21.812 1 95.25 210 PRO B N 1
ATOM 3148 C CA . PRO B 1 210 ? 4.301 -25.594 -20.781 1 95.25 210 PRO B CA 1
ATOM 3149 C C . PRO B 1 210 ? 5.738 -25.766 -21.266 1 95.25 210 PRO B C 1
ATOM 3151 O O . PRO B 1 210 ? 6.059 -26.734 -21.953 1 95.25 210 PRO B O 1
ATOM 3154 N N . GLU B 1 211 ? 6.512 -24.797 -20.969 1 94.31 211 GLU B N 1
ATOM 3155 C CA . GLU B 1 211 ? 7.938 -24.859 -21.281 1 94.31 211 GLU B CA 1
ATOM 3156 C C . GLU B 1 211 ? 8.648 -25.891 -20.406 1 94.31 211 GLU B C 1
ATOM 3158 O O . GLU B 1 211 ? 8.375 -25.984 -19.219 1 94.31 211 GLU B O 1
ATOM 3163 N N . THR B 1 212 ? 9.562 -26.625 -21.062 1 93.31 212 THR B N 1
ATOM 3164 C CA . THR B 1 212 ? 10.32 -27.625 -20.328 1 93.31 212 THR B CA 1
ATOM 3165 C C . THR B 1 212 ? 11.578 -27.016 -19.719 1 93.31 212 THR B C 1
ATOM 3167 O O . THR B 1 212 ? 12.375 -26.391 -20.422 1 93.31 212 THR B O 1
ATOM 3170 N N . ILE B 1 213 ? 11.672 -27.078 -18.453 1 90.12 213 ILE B N 1
ATOM 3171 C CA . ILE B 1 213 ? 12.898 -26.781 -17.734 1 90.12 213 ILE B CA 1
ATOM 3172 C C . ILE B 1 213 ? 13.477 -28.078 -17.141 1 90.12 213 ILE B C 1
ATOM 3174 O O . ILE B 1 213 ? 12.805 -28.766 -16.375 1 90.12 213 ILE B O 1
ATOM 3178 N N . GLY B 1 214 ? 14.664 -28.359 -17.5 1 85.69 214 GLY B N 1
ATOM 3179 C CA . GLY B 1 214 ? 15.172 -29.688 -17.203 1 85.69 214 GLY B CA 1
ATOM 3180 C C . GLY B 1 214 ? 14.461 -30.781 -17.969 1 85.69 214 GLY B C 1
ATOM 3181 O O . GLY B 1 214 ? 14.375 -30.719 -19.203 1 85.69 214 GLY B O 1
ATOM 3182 N N . ASP B 1 215 ? 13.797 -31.688 -17.219 1 86.31 215 ASP B N 1
ATOM 3183 C CA . ASP B 1 215 ? 13.172 -32.844 -17.891 1 86.31 215 ASP B CA 1
ATOM 3184 C C . ASP B 1 215 ? 11.656 -32.781 -17.734 1 86.31 215 ASP B C 1
ATOM 3186 O O . ASP B 1 215 ? 10.969 -33.75 -18.047 1 86.31 215 ASP B O 1
ATOM 3190 N N . GLU B 1 216 ? 11.148 -31.656 -17.234 1 88.44 216 GLU B N 1
ATOM 3191 C CA . GLU B 1 216 ? 9.719 -31.594 -16.969 1 88.44 216 GLU B CA 1
ATOM 3192 C C . GLU B 1 216 ? 9.109 -30.312 -17.516 1 88.44 216 GLU B C 1
ATOM 3194 O O . GLU B 1 216 ? 9.727 -29.25 -17.453 1 88.44 216 GLU B O 1
ATOM 3199 N N . PRO B 1 217 ? 7.977 -30.516 -18.188 1 91.25 217 PRO B N 1
ATOM 3200 C CA . PRO B 1 217 ? 7.227 -29.312 -18.531 1 91.25 217 PRO B CA 1
ATOM 3201 C C . PRO B 1 217 ? 6.598 -28.625 -17.328 1 91.25 217 PRO B C 1
ATOM 3203 O O . PRO B 1 217 ? 5.57 -29.078 -16.812 1 91.25 217 PRO B O 1
ATOM 3206 N N . CYS B 1 218 ? 7.258 -27.516 -16.891 1 91.62 218 CYS B N 1
ATOM 3207 C CA . CYS B 1 218 ? 6.801 -27.016 -15.594 1 91.62 218 CYS B CA 1
ATOM 3208 C C . CYS B 1 218 ? 6.699 -25.5 -15.609 1 91.62 218 CYS B C 1
ATOM 3210 O O . CYS B 1 218 ? 6.133 -24.906 -14.688 1 91.62 218 CYS B O 1
ATOM 3212 N N . ALA B 1 219 ? 7.234 -24.828 -16.656 1 95.69 219 ALA B N 1
ATOM 3213 C CA . ALA B 1 219 ? 7.188 -23.359 -16.688 1 95.69 219 ALA B CA 1
ATOM 3214 C C . ALA B 1 219 ? 5.961 -22.875 -17.453 1 95.69 219 ALA B C 1
ATOM 3216 O O . ALA B 1 219 ? 5.934 -22.906 -18.688 1 95.69 219 ALA B O 1
ATOM 3217 N N . VAL B 1 220 ? 4.996 -22.484 -16.719 1 98 220 VAL B N 1
ATOM 3218 C CA . VAL B 1 220 ? 3.705 -22.078 -17.281 1 98 220 VAL B CA 1
ATOM 3219 C C . VAL B 1 220 ? 2.941 -21.234 -16.266 1 98 220 VAL B C 1
ATOM 3221 O O . VAL B 1 220 ? 3.061 -21.438 -15.062 1 98 220 VAL B O 1
ATOM 3224 N N . ILE B 1 221 ? 2.266 -20.203 -16.781 1 98.5 221 ILE B N 1
ATOM 3225 C CA . ILE B 1 221 ? 1.36 -19.391 -15.969 1 98.5 221 ILE B CA 1
ATOM 3226 C C . ILE B 1 221 ? -0.085 -19.703 -16.359 1 98.5 221 ILE B C 1
ATOM 3228 O O . ILE B 1 221 ? -0.44 -19.641 -17.547 1 98.5 221 ILE B O 1
ATOM 3232 N N . TRP B 1 222 ? -0.846 -20.062 -15.375 1 98.69 222 TRP B N 1
ATOM 3233 C CA . TRP B 1 222 ? -2.246 -20.391 -15.609 1 98.69 222 TRP B CA 1
ATOM 3234 C C . TRP B 1 222 ? -3.152 -19.203 -15.297 1 98.69 222 TRP B C 1
ATOM 3236 O O . TRP B 1 222 ? -2.869 -18.438 -14.375 1 98.69 222 TRP B O 1
ATOM 3246 N N . ALA B 1 223 ? -4.215 -19.078 -16.016 1 98.44 223 ALA B N 1
ATOM 3247 C CA . ALA B 1 223 ? -5.23 -18.078 -15.703 1 98.44 223 ALA B CA 1
ATOM 3248 C C . ALA B 1 223 ? -6.621 -18.562 -16.094 1 98.44 223 ALA B C 1
ATOM 3250 O O . ALA B 1 223 ? -6.762 -19.391 -17 1 98.44 223 ALA B O 1
#

Organism: NCBI:txid1656884